Protein AF-A0AAD7U7N3-F1 (afdb_monomer)

Structure (mmCIF, N/CA/C/O backbone):
data_AF-A0AAD7U7N3-F1
#
_entry.id   AF-A0AAD7U7N3-F1
#
loop_
_atom_site.group_PDB
_atom_site.id
_atom_site.type_symbol
_atom_site.label_atom_id
_atom_site.label_alt_id
_atom_site.label_comp_id
_atom_site.label_asym_id
_atom_site.label_entity_id
_atom_site.label_seq_id
_atom_site.pdbx_PDB_ins_code
_atom_site.Cartn_x
_atom_site.Cartn_y
_atom_site.Cartn_z
_atom_site.occupancy
_atom_site.B_iso_or_equiv
_atom_site.auth_seq_id
_atom_site.auth_comp_id
_atom_site.auth_asym_id
_atom_site.auth_atom_id
_atom_site.pdbx_PDB_model_num
ATOM 1 N N . MET A 1 1 ? 30.921 -22.303 -26.747 1.00 48.56 1 MET A N 1
ATOM 2 C CA . MET A 1 1 ? 30.902 -23.763 -26.519 1.00 48.56 1 MET A CA 1
ATOM 3 C C . MET A 1 1 ? 31.732 -24.117 -25.294 1.00 48.56 1 MET A C 1
ATOM 5 O O . MET A 1 1 ? 31.152 -24.163 -24.226 1.00 48.56 1 MET A O 1
ATOM 9 N N . GLU A 1 2 ? 33.061 -24.229 -25.367 1.00 43.66 2 GLU A N 1
ATOM 10 C CA . GLU A 1 2 ? 33.889 -24.700 -24.232 1.00 43.66 2 GLU A CA 1
ATOM 11 C C . GLU A 1 2 ? 33.832 -23.790 -22.985 1.00 43.66 2 GLU A C 1
ATOM 13 O O . GLU A 1 2 ? 33.559 -24.267 -21.888 1.00 43.66 2 GLU A O 1
ATOM 18 N N . GLN A 1 3 ? 33.920 -22.463 -23.158 1.00 42.25 3 GLN A N 1
ATOM 19 C CA . GLN A 1 3 ? 33.691 -21.495 -22.068 1.00 42.25 3 GLN A CA 1
ATOM 20 C C . GLN A 1 3 ? 32.255 -21.521 -21.516 1.00 42.25 3 GLN A C 1
ATO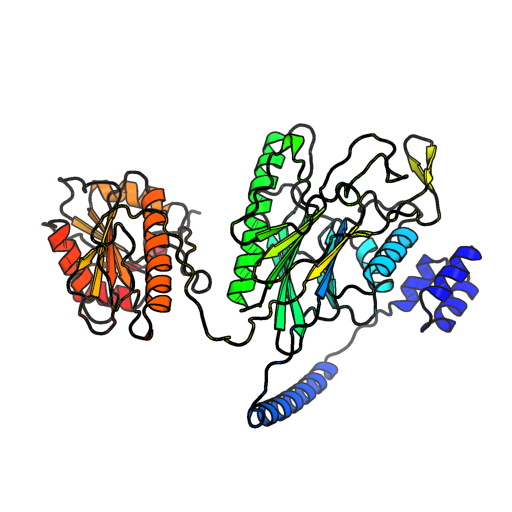M 22 O O . GLN A 1 3 ? 32.055 -21.273 -20.335 1.00 42.25 3 GLN A O 1
ATOM 27 N N . GLN A 1 4 ? 31.252 -21.834 -22.344 1.00 42.97 4 GLN A N 1
ATOM 28 C CA . GLN A 1 4 ? 29.849 -21.919 -21.911 1.00 42.97 4 GLN A CA 1
ATOM 29 C C . GLN A 1 4 ? 29.562 -23.233 -21.174 1.00 42.97 4 GLN A C 1
ATOM 31 O O . GLN A 1 4 ? 28.754 -23.242 -20.254 1.00 42.97 4 GLN A O 1
ATOM 36 N N . HIS A 1 5 ? 30.243 -24.322 -21.545 1.00 56.84 5 HIS A N 1
ATOM 37 C CA . HIS A 1 5 ? 30.164 -25.616 -20.866 1.00 56.84 5 HIS A CA 1
ATOM 38 C C . HIS A 1 5 ? 30.821 -25.553 -19.489 1.00 56.84 5 HIS A C 1
ATOM 40 O O . HIS A 1 5 ? 30.236 -26.022 -18.516 1.00 56.84 5 HIS A O 1
ATOM 46 N N . GLN A 1 6 ? 31.994 -24.922 -19.400 1.00 52.69 6 GLN A N 1
ATOM 47 C CA . GLN A 1 6 ? 32.674 -24.701 -18.127 1.00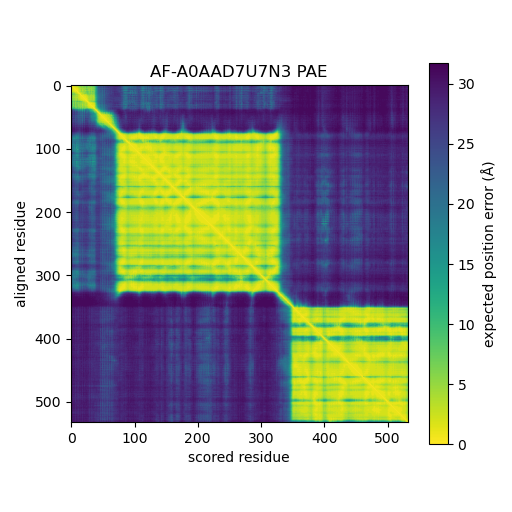 52.69 6 GLN A CA 1
ATOM 48 C C . GLN A 1 6 ? 31.808 -23.852 -17.182 1.00 52.69 6 GLN A C 1
ATOM 50 O O . GLN A 1 6 ? 31.613 -24.227 -16.028 1.00 52.69 6 GLN A O 1
ATOM 55 N N . LEU A 1 7 ? 31.173 -22.797 -17.708 1.00 47.34 7 LEU A N 1
ATOM 56 C CA . LEU A 1 7 ? 30.223 -21.967 -16.962 1.00 47.34 7 LEU A CA 1
ATOM 57 C C . LEU A 1 7 ? 29.013 -22.776 -16.455 1.00 47.34 7 LEU A C 1
ATOM 59 O O . LEU A 1 7 ? 28.590 -22.605 -15.321 1.00 47.34 7 LEU A O 1
ATOM 63 N N . LEU A 1 8 ? 28.471 -23.688 -17.269 1.00 48.81 8 LEU A N 1
ATOM 64 C CA . LEU A 1 8 ? 27.340 -24.561 -16.915 1.00 48.81 8 LEU A CA 1
ATOM 65 C C . LEU A 1 8 ? 27.683 -25.539 -15.780 1.00 48.81 8 LEU A C 1
ATOM 67 O O . LEU A 1 8 ? 26.860 -25.785 -14.900 1.00 48.81 8 LEU A O 1
ATOM 71 N N . LEU A 1 9 ? 28.901 -26.084 -15.790 1.00 50.72 9 LEU A N 1
ATOM 72 C CA . LEU A 1 9 ? 29.396 -26.987 -14.747 1.00 50.72 9 LEU A CA 1
ATOM 73 C C . LEU A 1 9 ? 29.652 -26.243 -13.428 1.00 50.72 9 LEU A C 1
ATOM 75 O O . LEU A 1 9 ? 29.355 -26.779 -12.362 1.00 50.72 9 LEU A O 1
ATOM 79 N N . GLU A 1 10 ? 30.124 -24.998 -13.502 1.00 52.97 10 GLU A N 1
ATOM 80 C CA . GLU A 1 10 ? 30.257 -24.097 -12.350 1.00 52.97 10 GLU A CA 1
ATOM 81 C C . GLU A 1 10 ? 28.889 -23.630 -11.814 1.00 52.97 10 GLU A C 1
ATOM 83 O O . GLU A 1 10 ? 28.738 -23.405 -10.614 1.00 52.97 10 GLU A O 1
ATOM 88 N N . MET A 1 11 ? 27.872 -23.536 -12.680 1.00 44.84 11 MET A N 1
ATOM 89 C CA . MET A 1 11 ? 26.507 -23.115 -12.335 1.00 44.84 11 MET A CA 1
ATOM 90 C C . MET A 1 11 ? 25.665 -24.198 -11.635 1.00 44.84 11 MET A C 1
ATOM 92 O O . MET A 1 11 ? 24.733 -23.846 -10.915 1.00 44.84 11 MET A O 1
ATOM 96 N N . PHE A 1 12 ? 25.979 -25.494 -11.790 1.00 54.62 12 PHE A N 1
ATOM 97 C CA . PHE A 1 12 ? 25.224 -26.602 -11.172 1.00 54.62 12 PHE A CA 1
ATOM 98 C C . PHE A 1 12 ? 26.126 -27.630 -10.455 1.00 54.62 12 PHE A C 1
ATOM 100 O O . PHE A 1 12 ? 26.120 -28.815 -10.809 1.00 54.62 12 PHE A O 1
ATOM 107 N N . PRO A 1 13 ? 26.862 -27.235 -9.398 1.00 46.81 13 PRO A N 1
ATOM 108 C CA . PRO A 1 13 ? 27.874 -28.082 -8.756 1.00 46.81 13 PRO A CA 1
ATOM 109 C C . PRO A 1 13 ? 27.308 -29.379 -8.142 1.00 46.81 13 PRO A C 1
ATOM 111 O O . PRO A 1 13 ? 28.009 -30.381 -8.057 1.00 46.81 13 PRO A O 1
ATOM 114 N N . GLY A 1 14 ? 26.021 -29.405 -7.775 1.00 49.16 14 GLY A N 1
ATOM 115 C CA . GLY A 1 14 ? 25.334 -30.604 -7.267 1.00 49.16 14 GLY A CA 1
ATOM 116 C C . GLY A 1 14 ? 24.745 -31.531 -8.341 1.00 49.16 14 GLY A C 1
ATOM 117 O O . GLY A 1 14 ? 24.163 -32.557 -7.999 1.00 49.16 14 GLY A O 1
ATOM 118 N N . LYS A 1 15 ? 24.840 -31.178 -9.631 1.00 58.91 15 LYS A N 1
ATOM 119 C CA . LYS A 1 15 ? 24.270 -31.949 -10.756 1.00 58.91 15 LYS A CA 1
ATOM 120 C C . LYS A 1 15 ? 25.262 -32.136 -11.919 1.00 58.91 15 LYS A C 1
ATOM 122 O O . LYS A 1 15 ? 24.854 -32.432 -13.043 1.00 58.91 15 LYS A O 1
ATOM 127 N N . VAL A 1 16 ? 26.562 -32.013 -11.635 1.00 58.03 16 VAL A N 1
ATOM 128 C CA . VAL A 1 16 ? 27.688 -32.065 -12.592 1.00 58.03 16 VAL A CA 1
ATOM 129 C C . VAL A 1 16 ? 27.632 -33.290 -13.510 1.00 58.03 16 VAL A C 1
ATOM 131 O O . VAL A 1 16 ? 27.770 -33.152 -14.725 1.00 58.03 16 VAL A O 1
ATOM 134 N N . ASP A 1 17 ? 27.343 -34.476 -12.972 1.00 59.22 17 ASP A N 1
ATOM 135 C CA . ASP A 1 17 ? 27.291 -35.710 -13.769 1.00 59.22 17 ASP A CA 1
ATOM 136 C C . ASP A 1 17 ? 26.097 -35.757 -14.734 1.00 59.22 17 ASP A C 1
ATOM 138 O O . ASP A 1 17 ? 26.178 -36.359 -15.804 1.00 59.22 17 ASP A O 1
ATOM 142 N N . ALA A 1 18 ? 24.974 -35.124 -14.382 1.00 56.09 18 ALA A N 1
ATOM 143 C CA . ALA A 1 18 ? 23.803 -35.039 -15.255 1.00 56.09 18 ALA A CA 1
ATOM 144 C C . ALA A 1 18 ? 24.025 -34.028 -16.391 1.00 56.09 18 ALA A C 1
ATOM 146 O O . ALA A 1 18 ? 23.690 -34.326 -17.538 1.00 56.09 18 ALA A O 1
ATOM 147 N N . VAL A 1 19 ? 24.661 -32.890 -16.087 1.00 54.19 19 VAL A N 1
ATOM 148 C CA . VAL A 1 19 ? 25.071 -31.879 -17.076 1.00 54.19 19 VAL A CA 1
ATOM 149 C C . VAL A 1 19 ? 26.071 -32.471 -18.069 1.00 54.19 19 VAL A C 1
ATOM 151 O O . VAL A 1 19 ? 25.879 -32.353 -19.278 1.00 54.19 19 VAL A O 1
ATOM 154 N N . ARG A 1 20 ? 27.098 -33.177 -17.580 1.00 64.25 20 ARG A N 1
ATOM 155 C CA . ARG A 1 20 ? 28.125 -33.790 -18.433 1.00 64.25 20 ARG A CA 1
ATOM 156 C C . ARG A 1 20 ? 27.523 -34.821 -19.397 1.00 64.25 20 ARG A C 1
ATOM 158 O O . ARG A 1 20 ? 27.763 -34.735 -20.597 1.00 64.25 20 ARG A O 1
ATOM 165 N N . ARG A 1 21 ? 26.636 -35.697 -18.909 1.00 64.31 21 ARG A N 1
ATOM 166 C CA . ARG A 1 21 ? 25.929 -36.692 -19.740 1.00 64.31 21 ARG A CA 1
ATOM 167 C C . ARG A 1 21 ? 24.992 -36.078 -20.785 1.00 64.31 21 ARG A C 1
ATOM 169 O O . ARG A 1 21 ? 24.799 -36.671 -21.843 1.00 64.31 21 ARG A O 1
ATOM 176 N N . ALA A 1 22 ? 24.367 -34.937 -20.494 1.00 56.47 22 ALA A N 1
ATOM 177 C CA . ALA A 1 22 ? 23.499 -34.252 -21.452 1.00 56.47 22 ALA A CA 1
ATOM 178 C C . ALA A 1 22 ? 24.312 -33.613 -22.591 1.00 56.47 22 ALA A C 1
ATOM 180 O O . ALA A 1 22 ? 23.954 -33.768 -23.759 1.00 56.47 22 ALA A O 1
ATOM 181 N N . LEU A 1 23 ? 25.442 -32.980 -22.256 1.00 58.97 23 LEU A N 1
ATOM 182 C CA . LEU A 1 23 ? 26.365 -32.387 -23.228 1.00 58.97 23 LEU A CA 1
ATOM 183 C C . LEU A 1 23 ? 27.054 -33.455 -24.099 1.00 58.97 23 LEU A C 1
ATOM 185 O O . LEU A 1 23 ? 27.147 -33.291 -25.312 1.00 58.97 23 LEU A O 1
ATOM 189 N N . GLU A 1 24 ? 27.454 -34.592 -23.517 1.00 66.81 24 GLU A N 1
ATOM 190 C CA . GLU A 1 24 ? 28.026 -35.743 -24.245 1.00 66.81 24 GLU A CA 1
ATOM 191 C C . GLU A 1 24 ? 27.052 -36.365 -25.261 1.00 66.81 24 GLU A C 1
ATOM 193 O O . GLU A 1 24 ? 27.475 -36.986 -26.234 1.00 66.81 24 GLU A O 1
ATOM 198 N N . ARG A 1 25 ? 25.739 -36.169 -25.079 1.00 66.19 25 ARG A N 1
ATOM 199 C CA . ARG A 1 25 ? 24.686 -36.615 -26.010 1.00 66.19 25 ARG A CA 1
ATOM 200 C C . ARG A 1 25 ? 24.359 -35.589 -27.103 1.00 66.19 25 ARG A C 1
ATOM 202 O O . ARG A 1 25 ? 23.344 -35.732 -27.782 1.00 66.19 25 ARG A O 1
ATOM 209 N N . GLY A 1 26 ? 25.189 -34.558 -27.269 1.00 48.75 26 GLY A N 1
ATOM 210 C CA . GLY A 1 26 ? 25.049 -33.556 -28.329 1.00 48.75 26 GLY A CA 1
ATOM 211 C C . GLY A 1 26 ? 23.881 -32.588 -28.134 1.00 48.75 26 GLY A C 1
ATOM 212 O O . GLY A 1 26 ? 23.449 -31.960 -29.098 1.00 48.75 26 GLY A O 1
ATOM 213 N N . LYS A 1 27 ? 23.342 -32.476 -26.913 1.00 53.47 27 LYS A N 1
ATOM 214 C CA . LYS A 1 27 ? 22.343 -31.454 -26.583 1.00 53.47 27 LYS A CA 1
ATOM 215 C C . LYS A 1 27 ? 23.030 -30.109 -26.389 1.00 53.47 27 LYS A C 1
ATOM 217 O O . LYS A 1 27 ? 24.115 -30.035 -25.815 1.00 53.47 27 LYS A O 1
ATOM 222 N N . ASP A 1 28 ? 22.384 -29.056 -26.874 1.00 53.88 28 ASP A N 1
ATOM 223 C CA . ASP A 1 28 ? 22.806 -27.695 -26.587 1.00 53.88 28 ASP A CA 1
ATOM 224 C C . ASP A 1 28 ? 22.524 -27.329 -25.119 1.00 53.88 28 ASP A C 1
ATOM 226 O O . ASP A 1 28 ? 21.943 -28.089 -24.336 1.00 53.88 28 ASP A O 1
ATOM 230 N N . VAL A 1 29 ? 22.979 -26.139 -24.739 1.00 49.47 29 VAL A N 1
ATOM 231 C CA . VAL A 1 29 ? 22.856 -25.585 -23.384 1.00 49.47 29 VAL A CA 1
ATOM 232 C C . VAL A 1 29 ? 21.409 -25.606 -22.879 1.00 49.47 29 VAL A C 1
ATOM 234 O O . VAL A 1 29 ? 21.183 -25.829 -21.693 1.00 49.47 29 VAL A O 1
ATOM 237 N N . GLN A 1 30 ? 20.436 -25.418 -23.769 1.00 45.06 30 GLN A N 1
ATOM 238 C CA . GLN A 1 30 ? 19.023 -25.338 -23.422 1.00 45.06 30 GLN A CA 1
ATOM 239 C C . GLN A 1 30 ? 18.426 -26.729 -23.183 1.00 45.06 30 GLN A C 1
ATOM 241 O O . GLN A 1 30 ? 17.810 -26.964 -22.142 1.00 45.06 30 GLN A O 1
ATOM 246 N N . GLY A 1 31 ? 18.727 -27.695 -24.055 1.00 49.19 31 GLY A N 1
ATOM 247 C CA . GLY A 1 31 ? 18.284 -29.081 -23.887 1.00 49.19 31 GLY A CA 1
ATOM 248 C C . GLY A 1 31 ? 18.881 -29.784 -22.659 1.00 49.19 31 GLY A C 1
ATOM 249 O O . GLY A 1 31 ? 18.261 -30.688 -22.098 1.00 49.19 31 GLY A O 1
ATOM 250 N N . ALA A 1 32 ? 20.067 -29.372 -22.200 1.00 55.12 32 ALA A N 1
ATOM 251 C CA . ALA A 1 32 ? 20.651 -29.885 -20.959 1.00 55.12 32 ALA A CA 1
ATOM 252 C C . ALA A 1 32 ? 19.903 -29.400 -19.700 1.00 55.12 32 ALA A C 1
ATOM 254 O O . ALA A 1 32 ? 19.826 -30.135 -18.715 1.00 55.12 32 ALA A O 1
ATOM 255 N N . VAL A 1 33 ? 19.328 -28.193 -19.734 1.00 47.72 33 VAL A N 1
ATOM 256 C CA . VAL A 1 33 ? 18.588 -27.595 -18.609 1.00 47.72 33 VAL A CA 1
ATOM 257 C C . VAL A 1 33 ? 17.205 -28.228 -18.445 1.00 47.72 33 VAL A C 1
ATOM 259 O O . VAL A 1 33 ? 16.800 -28.510 -17.321 1.00 47.72 33 VAL A O 1
ATOM 262 N N . GLU A 1 34 ? 16.513 -28.541 -19.538 1.00 48.03 34 GLU A N 1
ATOM 263 C CA . GLU A 1 34 ? 15.169 -29.145 -19.512 1.00 48.03 34 GLU A CA 1
ATOM 264 C C . GLU A 1 34 ? 15.142 -30.519 -18.824 1.00 48.03 34 GLU A C 1
ATOM 266 O O . GLU A 1 34 ? 14.257 -30.810 -18.020 1.00 48.03 34 GLU A O 1
ATOM 271 N N . ILE A 1 35 ? 16.168 -31.344 -19.050 1.00 55.94 35 ILE A N 1
ATOM 272 C CA . ILE A 1 35 ? 16.298 -32.667 -18.418 1.00 55.94 35 ILE A CA 1
ATOM 273 C C . ILE A 1 35 ? 16.480 -32.549 -16.893 1.00 55.94 35 ILE A C 1
ATOM 275 O O . ILE A 1 35 ? 16.067 -33.433 -16.142 1.00 55.94 35 ILE A O 1
ATOM 279 N N . LEU A 1 36 ? 17.073 -31.453 -16.407 1.00 53.03 36 LEU A N 1
ATOM 280 C CA . LEU A 1 36 ? 17.331 -31.235 -14.979 1.00 53.03 36 LEU A CA 1
ATOM 281 C C . LEU A 1 36 ? 16.078 -30.836 -14.182 1.00 53.03 36 LEU A C 1
ATOM 283 O O . LEU A 1 36 ? 16.132 -30.889 -12.946 1.00 53.03 36 LEU A O 1
ATOM 287 N N . LEU A 1 37 ? 14.996 -30.436 -14.867 1.00 47.31 37 LEU A N 1
ATOM 288 C CA . LEU A 1 37 ? 13.766 -29.882 -14.284 1.00 47.31 37 LEU A CA 1
ATOM 289 C C . LEU A 1 37 ? 12.644 -30.916 -14.064 1.00 47.31 37 LEU A C 1
ATOM 291 O O . LEU A 1 37 ? 11.672 -30.595 -13.392 1.00 47.31 37 LEU A O 1
ATOM 295 N N . GLY A 1 38 ? 12.819 -32.159 -14.533 1.00 44.88 38 GLY A N 1
ATOM 296 C CA . GLY A 1 38 ? 12.126 -33.358 -14.038 1.00 44.88 38 GLY A CA 1
ATOM 297 C C . GLY A 1 38 ? 10.602 -33.278 -13.869 1.00 44.88 38 GLY A C 1
ATOM 298 O O . GLY A 1 38 ? 10.110 -33.399 -12.749 1.00 44.88 38 GLY A O 1
ATOM 299 N N . GLU A 1 39 ? 9.837 -33.162 -14.956 1.00 34.34 39 GLU A N 1
ATOM 300 C CA . GLU A 1 39 ? 8.377 -33.315 -14.895 1.00 34.34 39 GLU A CA 1
ATOM 301 C C . GLU A 1 39 ? 7.968 -34.800 -14.823 1.00 34.34 39 GLU A C 1
ATOM 303 O O . GLU A 1 39 ? 8.202 -35.572 -15.753 1.00 34.34 39 GLU A O 1
ATOM 308 N N . SER A 1 40 ? 7.323 -35.214 -13.724 1.00 32.47 40 SER A N 1
ATOM 309 C CA . SER A 1 40 ? 6.481 -36.420 -13.693 1.00 32.47 40 SER A CA 1
ATOM 310 C C . SER A 1 40 ? 5.314 -36.267 -12.704 1.00 32.47 40 SER A C 1
ATOM 312 O O . SER A 1 40 ? 5.449 -35.662 -11.642 1.00 32.47 40 SER A O 1
ATOM 314 N N . SER A 1 41 ? 4.150 -36.780 -13.102 1.00 34.38 41 SER A N 1
ATOM 315 C CA . SER A 1 41 ? 2.827 -36.663 -12.474 1.00 34.38 41 SER A CA 1
ATOM 316 C C . SER A 1 41 ? 2.617 -37.618 -11.283 1.00 34.38 41 SER A C 1
ATOM 318 O O . SER A 1 41 ? 2.806 -38.823 -11.446 1.00 34.38 41 SER A O 1
ATOM 320 N N . GLY A 1 42 ? 2.163 -37.115 -10.123 1.00 26.84 42 GLY A N 1
ATOM 321 C CA . GLY A 1 42 ? 1.910 -37.896 -8.892 1.00 26.84 42 GLY A CA 1
ATOM 322 C C . GLY A 1 42 ? 0.423 -38.140 -8.569 1.00 26.84 42 GLY A C 1
ATOM 323 O O . GLY A 1 42 ? -0.429 -37.316 -8.899 1.00 26.84 42 GLY A O 1
ATOM 324 N N . SER A 1 43 ? 0.120 -39.285 -7.937 1.00 36.31 43 SER A N 1
ATOM 325 C CA . SER A 1 43 ? -1.229 -39.857 -7.740 1.00 36.31 43 SER A CA 1
ATOM 326 C C . SER A 1 43 ? -1.791 -39.727 -6.303 1.00 36.31 43 SER A C 1
ATOM 328 O O . SER A 1 43 ? -1.124 -39.262 -5.385 1.00 36.31 43 SER A O 1
ATOM 330 N N . SER A 1 44 ? -3.045 -40.160 -6.122 1.00 32.75 44 SER A N 1
ATOM 331 C CA . SER A 1 44 ? -3.927 -40.017 -4.946 1.00 32.75 44 SER A CA 1
ATOM 332 C C . SER A 1 44 ? -3.383 -40.505 -3.586 1.00 32.75 44 SER A C 1
ATOM 334 O O . SER A 1 44 ? -3.864 -40.040 -2.549 1.00 32.75 44 SER A O 1
ATOM 336 N N . ASP A 1 45 ? -2.402 -41.406 -3.545 1.00 36.72 45 ASP A N 1
ATOM 337 C CA . ASP A 1 45 ? -1.943 -42.016 -2.284 1.00 36.72 45 ASP A CA 1
ATOM 338 C C . ASP A 1 45 ? -1.002 -41.114 -1.452 1.00 36.72 45 ASP A C 1
ATOM 340 O O . ASP A 1 45 ? -0.890 -41.283 -0.234 1.00 36.72 45 ASP A O 1
ATOM 344 N N . ASP A 1 46 ? -0.437 -40.057 -2.050 1.00 41.44 46 ASP A N 1
ATOM 345 C CA . ASP A 1 46 ? 0.452 -39.099 -1.368 1.00 41.44 46 ASP A CA 1
ATOM 346 C C . ASP A 1 46 ? -0.279 -38.197 -0.351 1.00 41.44 46 ASP A C 1
ATOM 348 O O . ASP A 1 46 ? 0.292 -37.728 0.640 1.00 41.44 46 ASP A O 1
ATOM 352 N N . LEU A 1 47 ? -1.585 -37.979 -0.531 1.00 35.31 47 LEU A N 1
ATOM 353 C CA . LEU A 1 47 ? -2.378 -37.089 0.326 1.00 35.31 47 LEU A CA 1
ATOM 354 C C . LEU A 1 47 ? -2.648 -37.672 1.722 1.00 35.31 47 LEU A C 1
ATOM 356 O O . LEU A 1 47 ? -2.834 -36.914 2.681 1.00 35.31 47 LEU A O 1
ATOM 360 N N . ALA A 1 48 ? -2.656 -38.999 1.864 1.00 37.75 48 ALA A N 1
ATOM 361 C CA . ALA A 1 48 ? -2.849 -39.662 3.153 1.00 37.75 48 ALA A CA 1
ATOM 362 C C . ALA A 1 48 ? -1.587 -39.584 4.032 1.00 37.75 48 ALA A C 1
ATOM 364 O O . ALA A 1 48 ? -1.692 -39.363 5.243 1.00 37.75 48 ALA A O 1
ATOM 365 N N . ALA A 1 49 ? -0.402 -39.672 3.420 1.00 36.72 49 ALA A N 1
ATOM 366 C CA . ALA A 1 49 ? 0.882 -39.501 4.098 1.00 36.72 49 ALA A CA 1
ATOM 367 C C . ALA A 1 49 ? 1.078 -38.054 4.592 1.00 36.72 49 ALA A C 1
ATOM 369 O O . ALA A 1 49 ? 1.447 -37.829 5.746 1.00 36.72 49 ALA A O 1
ATOM 370 N N . ILE A 1 50 ? 0.702 -37.065 3.771 1.00 37.56 50 ILE A N 1
ATOM 371 C CA . ILE A 1 50 ? 0.760 -35.634 4.121 1.00 37.56 50 ILE A CA 1
ATOM 372 C C . ILE A 1 50 ? -0.151 -35.293 5.315 1.00 37.56 50 ILE A C 1
ATOM 374 O O . ILE A 1 50 ? 0.177 -34.429 6.131 1.00 37.56 50 ILE A O 1
ATOM 378 N N . ARG A 1 51 ? -1.297 -35.972 5.462 1.00 39.25 51 ARG A N 1
ATOM 379 C CA . ARG A 1 51 ? -2.229 -35.739 6.582 1.00 39.25 51 ARG A CA 1
ATOM 380 C C . ARG A 1 51 ? -1.725 -36.296 7.916 1.00 39.25 51 ARG A C 1
ATOM 382 O O . ARG A 1 51 ? -1.991 -35.672 8.940 1.00 39.25 51 ARG A O 1
ATOM 389 N N . ARG A 1 52 ? -0.980 -37.410 7.920 1.00 40.88 52 ARG A N 1
ATOM 390 C CA . ARG A 1 52 ? -0.364 -37.956 9.147 1.00 40.88 52 ARG A CA 1
ATOM 391 C C . ARG A 1 52 ? 0.768 -37.066 9.663 1.00 40.88 52 ARG A C 1
ATOM 393 O O . ARG A 1 52 ? 0.760 -36.720 10.839 1.00 40.88 52 ARG A O 1
ATOM 400 N N . LEU A 1 53 ? 1.636 -36.588 8.769 1.00 37.72 53 LEU A N 1
ATOM 401 C CA . LEU A 1 53 ? 2.744 -35.688 9.120 1.00 37.72 53 LEU A CA 1
ATOM 402 C C . LEU A 1 53 ? 2.257 -34.370 9.754 1.00 37.72 53 LEU A C 1
ATOM 404 O O . LEU A 1 53 ? 2.834 -33.890 10.727 1.00 37.72 53 LEU A O 1
ATOM 408 N N . ARG A 1 54 ? 1.130 -33.822 9.277 1.00 42.47 54 ARG A N 1
ATOM 409 C CA . ARG A 1 54 ? 0.527 -32.599 9.843 1.00 42.47 54 ARG A CA 1
ATOM 410 C C . ARG A 1 54 ? -0.100 -32.796 11.228 1.00 42.47 54 ARG A C 1
ATOM 412 O O . ARG A 1 54 ? -0.147 -31.849 12.010 1.00 42.47 54 ARG A O 1
ATOM 419 N N . ALA A 1 55 ? -0.598 -33.994 11.538 1.00 38.38 55 ALA A N 1
ATOM 420 C CA . ALA A 1 55 ? -1.171 -34.295 12.851 1.00 38.38 55 ALA A CA 1
ATOM 421 C C . ALA A 1 55 ? -0.080 -34.420 13.931 1.00 38.38 55 ALA A C 1
ATOM 423 O O . ALA A 1 55 ? -0.270 -33.961 15.059 1.00 38.38 55 ALA A O 1
ATOM 424 N N . GLU A 1 56 ? 1.081 -34.968 13.564 1.00 41.38 56 GLU A N 1
ATOM 425 C CA . GLU A 1 56 ? 2.257 -35.075 14.436 1.00 41.38 56 GLU A CA 1
ATOM 426 C C . GLU A 1 56 ? 2.917 -33.704 14.690 1.00 41.38 56 GLU A C 1
ATOM 428 O O . GLU A 1 56 ? 3.260 -33.392 15.836 1.00 41.38 56 GLU A O 1
ATOM 433 N N . GLU A 1 57 ? 2.987 -32.829 13.674 1.00 40.16 57 GLU A N 1
ATOM 434 C CA . GLU A 1 57 ? 3.425 -31.424 13.818 1.00 40.16 57 GLU A CA 1
ATOM 435 C C . GLU A 1 57 ? 2.511 -30.603 14.748 1.00 40.16 57 GLU A C 1
ATOM 437 O O . GLU A 1 57 ? 2.978 -29.768 15.528 1.00 40.16 57 GLU A O 1
ATOM 442 N N . TYR A 1 58 ? 1.195 -30.836 14.708 1.00 35.66 58 TYR A N 1
ATOM 443 C CA . TYR A 1 58 ? 0.239 -30.106 15.547 1.00 35.66 58 TYR A CA 1
ATOM 444 C C . TYR A 1 58 ? 0.369 -30.475 17.036 1.00 35.66 58 TYR A C 1
ATOM 446 O O . TYR A 1 58 ? 0.291 -29.610 17.916 1.00 35.66 58 TYR A O 1
ATOM 454 N N . GLN A 1 59 ? 0.630 -31.749 17.343 1.00 37.81 59 GLN A N 1
ATOM 455 C CA . GLN A 1 59 ? 0.828 -32.206 18.723 1.00 37.81 59 GLN A CA 1
ATOM 456 C C . GLN A 1 59 ? 2.168 -31.742 19.312 1.00 37.81 59 GLN A C 1
ATOM 458 O O . GLN A 1 59 ? 2.225 -31.372 20.487 1.00 37.81 59 GLN A O 1
ATOM 463 N N . THR A 1 60 ? 3.231 -31.678 18.504 1.00 38.78 60 THR A N 1
ATOM 464 C CA . THR A 1 60 ? 4.534 -31.138 18.938 1.00 38.78 60 THR A CA 1
ATOM 465 C C . THR A 1 60 ? 4.491 -29.625 19.172 1.00 38.78 60 THR A C 1
ATOM 467 O O . THR A 1 60 ? 5.065 -29.145 20.151 1.00 38.78 60 THR A O 1
ATOM 470 N N . ARG A 1 61 ? 3.747 -28.866 18.354 1.00 40.44 61 ARG A N 1
ATOM 471 C CA . ARG A 1 61 ? 3.604 -27.404 18.502 1.00 40.44 61 ARG A CA 1
ATOM 472 C C . ARG A 1 61 ? 2.821 -26.998 19.755 1.00 40.44 61 ARG A C 1
ATOM 474 O O . ARG A 1 61 ? 3.196 -26.034 20.418 1.00 40.44 61 ARG A O 1
ATOM 481 N N . THR A 1 62 ? 1.799 -27.775 20.123 1.00 34.88 62 THR A N 1
ATOM 482 C CA . THR A 1 62 ? 0.969 -27.525 21.319 1.00 34.88 62 THR A CA 1
ATOM 483 C C . THR A 1 62 ? 1.745 -27.779 22.620 1.00 34.88 62 THR A C 1
ATOM 485 O O . THR A 1 62 ? 1.558 -27.068 23.602 1.00 34.88 62 THR A O 1
ATOM 488 N N . LYS A 1 63 ? 2.684 -28.738 22.620 1.00 32.59 63 LYS A N 1
ATOM 489 C CA . LYS A 1 63 ? 3.587 -28.996 23.758 1.00 32.59 63 LYS A CA 1
ATOM 490 C C . LYS A 1 63 ? 4.630 -27.888 23.963 1.00 32.59 63 LYS A C 1
ATOM 492 O O . LYS A 1 63 ? 5.012 -27.629 25.095 1.00 32.59 63 LYS A O 1
ATOM 497 N N . ARG A 1 64 ? 5.052 -27.210 22.888 1.00 32.84 64 ARG A N 1
ATOM 498 C CA . ARG A 1 64 ? 6.069 -26.138 22.916 1.00 32.84 64 ARG A CA 1
ATOM 499 C C . ARG A 1 64 ? 5.528 -24.766 23.337 1.00 32.84 64 ARG A C 1
ATOM 501 O O . ARG A 1 64 ? 6.312 -23.864 23.565 1.00 32.84 64 ARG A O 1
ATOM 508 N N . THR A 1 65 ? 4.205 -24.595 23.420 1.00 33.16 65 THR A N 1
ATOM 509 C CA . THR A 1 65 ? 3.580 -23.320 23.841 1.00 33.16 65 THR A CA 1
ATOM 510 C C . THR A 1 65 ? 3.409 -23.222 25.366 1.00 33.16 65 THR A C 1
ATOM 512 O O . THR A 1 65 ? 3.029 -22.171 25.869 1.00 33.16 65 THR A O 1
ATOM 515 N N . ILE A 1 66 ? 3.652 -24.311 26.109 1.00 36.59 66 ILE A N 1
ATOM 516 C CA . ILE A 1 66 ? 3.419 -24.373 27.565 1.00 36.59 66 ILE A CA 1
ATOM 517 C C . ILE A 1 66 ? 4.683 -24.030 28.370 1.00 36.59 66 ILE A C 1
ATOM 519 O O . ILE A 1 66 ? 4.562 -23.511 29.474 1.00 36.59 66 ILE A O 1
ATOM 523 N N . ASP A 1 67 ? 5.870 -24.201 27.793 1.00 35.00 67 ASP A N 1
ATOM 524 C CA . ASP A 1 67 ? 7.134 -23.755 28.375 1.00 35.00 67 ASP A CA 1
ATOM 525 C C . ASP A 1 67 ? 7.792 -22.794 27.394 1.00 35.00 67 ASP A C 1
ATOM 527 O O . ASP A 1 67 ? 8.146 -23.236 26.307 1.00 35.00 67 ASP A O 1
ATOM 531 N N . LEU A 1 68 ? 7.891 -21.509 27.755 1.00 38.06 68 LEU A N 1
ATOM 532 C CA . LEU A 1 68 ? 8.966 -20.564 27.408 1.00 38.06 68 LEU A CA 1
ATOM 533 C C . LEU A 1 68 ? 8.542 -19.146 27.830 1.00 38.06 68 LEU A C 1
ATOM 535 O O . LEU A 1 68 ? 7.796 -18.440 27.154 1.00 38.06 68 LEU A O 1
ATOM 539 N N . THR A 1 69 ? 9.029 -18.726 28.993 1.00 41.53 69 THR A N 1
ATOM 540 C CA . THR A 1 69 ? 9.267 -17.315 29.302 1.00 41.53 69 THR A CA 1
ATOM 541 C C . THR A 1 69 ? 10.501 -16.882 28.504 1.00 41.53 69 THR A C 1
ATOM 543 O O . THR A 1 69 ? 11.609 -17.241 28.894 1.00 41.53 69 THR A O 1
ATOM 546 N N . GLU A 1 70 ? 10.333 -16.180 27.381 1.00 41.03 70 GLU A N 1
ATOM 547 C CA . GLU A 1 70 ? 11.453 -15.762 26.520 1.00 41.03 70 GLU A CA 1
ATOM 548 C C . GLU A 1 70 ? 11.790 -14.273 26.668 1.00 41.03 70 GLU A C 1
ATOM 550 O O . GLU A 1 70 ? 10.940 -13.389 26.526 1.00 41.03 70 GLU A O 1
ATOM 555 N N . GLU A 1 71 ? 13.069 -14.021 26.945 1.00 38.69 71 GLU A N 1
ATOM 556 C CA . GLU A 1 71 ? 13.760 -12.760 26.688 1.00 38.69 71 GLU A CA 1
ATOM 557 C C . GLU A 1 71 ? 13.805 -12.515 25.166 1.00 38.69 71 GLU A C 1
ATOM 559 O O . GLU A 1 71 ? 14.039 -13.438 24.390 1.00 38.69 71 GLU A O 1
ATOM 564 N N . ALA A 1 72 ? 13.540 -11.284 24.716 1.00 41.62 72 ALA A N 1
ATOM 565 C CA . ALA A 1 72 ? 13.404 -10.968 23.292 1.00 41.62 72 ALA A CA 1
ATOM 566 C C . ALA A 1 72 ? 14.768 -10.930 22.564 1.00 41.62 72 ALA A C 1
ATOM 568 O O . ALA A 1 72 ? 15.600 -10.076 22.867 1.00 41.62 72 ALA A O 1
ATOM 569 N N . GLU A 1 73 ? 14.973 -11.818 21.582 1.00 47.78 73 GLU A N 1
ATOM 570 C CA . GLU A 1 73 ? 16.121 -11.799 20.657 1.00 47.78 73 GLU A CA 1
ATOM 571 C C . GLU A 1 73 ? 16.128 -10.555 19.741 1.00 47.78 73 GLU A C 1
ATOM 573 O O . GLU A 1 73 ? 15.080 -10.047 19.332 1.00 47.78 73 GLU A O 1
ATOM 578 N N . GLU A 1 74 ? 17.325 -10.078 19.373 1.00 52.50 74 GLU A N 1
ATOM 579 C CA . GLU A 1 74 ? 17.511 -8.916 18.491 1.00 52.50 74 GLU A CA 1
ATOM 580 C C . GLU A 1 74 ? 16.980 -9.149 17.055 1.00 52.50 74 GLU A C 1
ATOM 582 O O . GLU A 1 74 ? 17.188 -10.219 16.469 1.00 52.50 74 GLU A O 1
ATOM 587 N N . PRO A 1 75 ? 16.347 -8.139 16.418 1.00 58.66 75 PRO A N 1
ATOM 588 C CA . PRO A 1 75 ? 15.851 -8.262 15.049 1.00 58.66 75 PRO A CA 1
ATOM 589 C C . PRO A 1 75 ? 16.997 -8.323 14.022 1.00 58.66 75 PRO A C 1
ATOM 591 O O . PRO A 1 75 ? 17.716 -7.350 13.788 1.00 58.66 75 PRO A O 1
ATOM 594 N N . GLN A 1 76 ? 17.121 -9.475 13.361 1.00 70.62 76 GLN A N 1
ATOM 595 C CA . GLN A 1 76 ? 18.161 -9.788 12.372 1.00 70.62 76 GLN A CA 1
ATOM 596 C C . GLN A 1 76 ? 18.136 -8.849 11.148 1.00 70.62 76 GLN A C 1
ATOM 598 O O . GLN A 1 76 ? 17.060 -8.600 10.604 1.00 70.62 76 GLN A O 1
ATOM 603 N N . PRO A 1 77 ? 19.280 -8.359 10.633 1.00 85.69 77 PRO A N 1
ATOM 604 C CA . PRO A 1 77 ? 19.316 -7.560 9.407 1.00 85.69 77 PRO A CA 1
ATOM 605 C C . PRO A 1 77 ? 18.669 -8.267 8.203 1.00 85.69 77 PRO A C 1
ATOM 607 O O . PRO A 1 77 ? 18.849 -9.469 8.003 1.00 85.69 77 PRO A O 1
ATOM 610 N N . LEU A 1 78 ? 17.938 -7.515 7.374 1.00 90.81 78 LEU A N 1
ATOM 611 C CA . LEU A 1 78 ? 17.263 -8.046 6.184 1.00 90.81 78 LEU A CA 1
ATOM 612 C C . LEU A 1 78 ? 17.758 -7.341 4.919 1.00 90.81 78 LEU A C 1
ATOM 614 O O . LEU A 1 78 ? 17.425 -6.180 4.694 1.00 90.81 78 LEU A O 1
ATOM 618 N N . GLU A 1 79 ? 18.541 -8.039 4.094 1.00 95.12 79 GL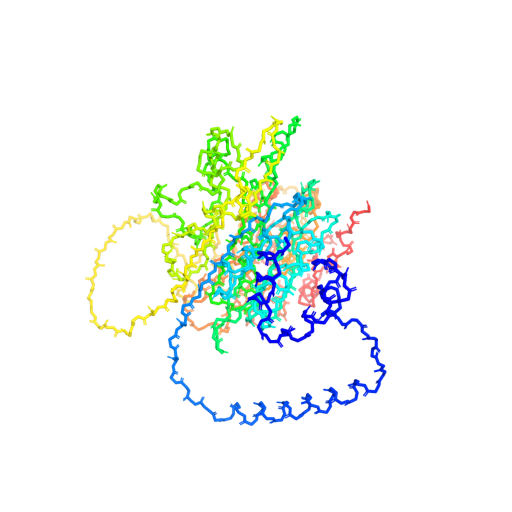U A N 1
ATOM 619 C CA . GLU A 1 79 ? 18.920 -7.556 2.760 1.00 95.12 79 GLU A CA 1
ATOM 620 C C . GLU A 1 79 ? 17.758 -7.733 1.776 1.00 95.12 79 GLU A C 1
ATOM 622 O O . GLU A 1 79 ? 17.199 -8.830 1.644 1.00 95.12 79 GLU A O 1
ATOM 627 N N . VAL A 1 80 ? 17.427 -6.644 1.082 1.00 97.19 80 VAL A N 1
ATOM 628 C CA . VAL A 1 80 ? 16.356 -6.562 0.091 1.00 97.19 80 VAL A CA 1
ATOM 629 C C . VAL A 1 80 ? 16.907 -6.044 -1.227 1.00 97.19 80 VAL A C 1
ATOM 631 O O . VAL A 1 80 ? 17.656 -5.068 -1.244 1.00 97.19 80 VAL A O 1
ATOM 634 N N . VAL A 1 81 ? 16.501 -6.683 -2.324 1.00 98.62 81 VAL A N 1
ATOM 635 C CA . VAL A 1 81 ? 16.917 -6.352 -3.689 1.00 98.62 81 VAL A CA 1
ATOM 636 C C . VAL A 1 81 ? 15.703 -6.099 -4.582 1.00 98.62 81 VAL A C 1
ATOM 638 O O . VAL A 1 81 ? 14.745 -6.868 -4.542 1.00 98.62 81 VAL A O 1
ATOM 641 N N . SER A 1 82 ? 15.767 -5.060 -5.419 1.00 98.69 82 SER A N 1
ATOM 642 C CA . SER A 1 82 ? 14.866 -4.845 -6.561 1.00 98.69 82 SER A CA 1
ATOM 643 C C . SER A 1 82 ? 15.640 -4.936 -7.869 1.00 98.69 82 SER A C 1
ATOM 645 O O . SER A 1 82 ? 16.743 -4.392 -7.951 1.00 98.69 82 SER A O 1
ATOM 647 N N . TYR A 1 83 ? 15.080 -5.590 -8.887 1.00 98.62 83 TYR A N 1
ATOM 648 C CA . TYR A 1 83 ? 15.741 -5.728 -10.184 1.00 98.62 83 TYR A CA 1
ATOM 649 C C . TYR A 1 83 ? 14.729 -5.837 -11.342 1.00 98.62 83 TYR A C 1
ATOM 651 O O . TYR A 1 83 ? 14.093 -6.881 -11.510 1.00 98.62 83 TYR A O 1
ATOM 659 N N . ASN A 1 84 ? 14.614 -4.806 -12.187 1.00 98.56 84 ASN A N 1
ATOM 660 C CA . ASN A 1 84 ? 13.946 -4.937 -13.486 1.00 98.56 84 ASN A CA 1
ATOM 661 C C . ASN A 1 84 ? 14.840 -5.766 -14.418 1.00 98.56 84 ASN A C 1
ATOM 663 O O . ASN A 1 84 ? 15.973 -5.377 -14.718 1.00 98.56 84 ASN A O 1
ATOM 667 N N . VAL A 1 85 ? 14.368 -6.948 -14.827 1.00 97.00 85 VAL A N 1
ATOM 668 C CA . VAL A 1 85 ? 15.212 -7.905 -15.550 1.00 97.00 85 VAL A CA 1
ATOM 669 C C . VAL A 1 85 ? 15.285 -7.655 -17.045 1.00 97.00 85 VAL A C 1
ATOM 671 O O . VAL A 1 85 ? 16.133 -8.293 -17.657 1.00 97.00 85 VAL A O 1
ATOM 674 N N . TRP A 1 86 ? 14.469 -6.750 -17.597 1.00 92.75 86 TRP A N 1
ATOM 675 C CA . TRP A 1 86 ? 14.297 -6.465 -19.024 1.00 92.75 86 TRP A CA 1
ATOM 676 C C . TRP A 1 86 ? 13.848 -7.671 -19.853 1.00 92.75 86 TRP A C 1
ATOM 678 O O . TRP A 1 86 ? 14.634 -8.583 -20.133 1.00 92.75 86 TRP A O 1
ATOM 688 N N . PHE A 1 87 ? 12.580 -7.665 -20.271 1.00 80.56 87 PHE A N 1
ATOM 689 C CA . PHE A 1 87 ? 11.919 -8.836 -20.865 1.00 80.56 87 PHE A CA 1
ATOM 690 C C . PHE A 1 87 ? 12.418 -9.233 -22.263 1.00 80.56 87 PHE A C 1
ATOM 692 O O . PHE A 1 87 ? 12.009 -10.279 -22.762 1.00 80.56 87 PHE A O 1
ATOM 699 N N . GLU A 1 88 ? 13.244 -8.426 -22.940 1.00 78.06 88 GLU A N 1
ATOM 700 C CA . GLU A 1 88 ? 13.727 -8.817 -24.267 1.00 78.06 88 GLU A CA 1
ATOM 701 C C . GLU A 1 88 ? 14.651 -10.035 -24.184 1.00 78.06 88 GLU A C 1
ATOM 703 O O . GLU A 1 88 ? 15.517 -10.123 -23.305 1.00 78.06 88 GLU A O 1
ATOM 708 N N . GLU A 1 89 ? 14.498 -10.933 -25.162 1.00 76.38 89 GLU A N 1
ATOM 709 C CA . GLU A 1 89 ? 15.171 -12.232 -25.246 1.00 76.38 89 GLU A CA 1
ATOM 710 C C . GLU A 1 89 ? 16.240 -12.259 -26.355 1.00 76.38 89 GLU A C 1
ATOM 712 O O . GLU A 1 89 ? 16.088 -12.930 -27.380 1.00 76.38 89 GLU A O 1
ATOM 717 N N . PRO A 1 90 ? 17.360 -11.528 -26.208 1.00 73.88 90 PRO A N 1
ATOM 718 C CA . PRO A 1 90 ? 18.478 -11.681 -27.124 1.00 73.88 90 PRO A CA 1
ATOM 719 C C . PRO A 1 90 ? 19.096 -13.087 -26.977 1.00 73.88 90 PRO A C 1
ATOM 721 O O . PRO A 1 90 ? 18.889 -13.753 -25.964 1.00 73.88 90 PRO A O 1
ATOM 724 N N . PRO A 1 91 ? 19.964 -13.531 -27.904 1.00 74.62 91 PRO A N 1
ATOM 725 C CA . PRO A 1 91 ? 20.633 -14.845 -27.833 1.00 74.62 91 PRO A CA 1
ATOM 726 C C . PRO A 1 91 ? 21.391 -15.162 -26.524 1.00 74.62 91 PRO A C 1
ATOM 728 O O . PRO A 1 91 ? 21.809 -16.285 -26.270 1.00 74.62 91 PRO A O 1
ATOM 731 N N . SER A 1 92 ? 21.618 -14.152 -25.700 1.00 77.56 92 SER A N 1
ATOM 732 C CA . SER A 1 92 ? 22.318 -14.139 -24.415 1.00 77.56 92 SER A CA 1
ATOM 733 C C . SER A 1 92 ? 21.385 -14.077 -23.198 1.00 77.56 92 SER A C 1
ATOM 735 O O . SER A 1 92 ? 21.853 -13.890 -22.073 1.00 77.56 92 SER A O 1
ATOM 737 N N . PHE A 1 93 ? 20.074 -14.195 -23.402 1.00 84.19 93 PHE A N 1
ATOM 738 C CA . PHE A 1 93 ? 19.054 -14.061 -22.365 1.00 84.19 93 PHE A CA 1
ATOM 739 C C . PHE A 1 93 ? 19.324 -14.957 -21.145 1.00 84.19 93 PHE A C 1
ATOM 741 O O . PHE A 1 93 ? 19.320 -14.483 -20.009 1.00 84.19 93 PHE A O 1
ATOM 748 N N . ALA A 1 94 ? 19.708 -16.219 -21.369 1.00 87.56 94 ALA A N 1
ATOM 749 C CA . ALA A 1 94 ? 20.092 -17.144 -20.299 1.00 87.56 94 ALA A CA 1
ATOM 750 C C . ALA A 1 94 ? 21.303 -16.665 -19.476 1.00 87.56 94 ALA A C 1
ATOM 752 O O . ALA A 1 94 ? 21.317 -16.796 -18.252 1.00 87.56 94 ALA A O 1
ATOM 753 N N . VAL A 1 95 ? 22.305 -16.062 -20.128 1.00 87.81 95 VAL A N 1
ATOM 754 C CA . VAL A 1 95 ? 23.499 -15.521 -19.455 1.00 87.81 95 VAL A CA 1
ATOM 755 C C . VAL A 1 95 ? 23.121 -14.341 -18.561 1.00 87.81 95 VAL A C 1
ATOM 757 O O . VAL A 1 95 ? 23.609 -14.249 -17.432 1.00 87.81 95 VAL A O 1
ATOM 760 N N . ARG A 1 96 ? 22.221 -13.473 -19.040 1.00 92.69 96 ARG A N 1
ATOM 761 C CA . ARG A 1 96 ? 21.685 -12.344 -18.269 1.00 92.69 96 ARG A CA 1
ATOM 762 C C . ARG A 1 96 ? 20.942 -12.820 -17.025 1.00 92.69 96 ARG A C 1
ATOM 764 O O . ARG A 1 96 ? 21.306 -12.418 -15.923 1.00 92.69 96 ARG A O 1
ATOM 771 N N . MET A 1 97 ? 19.980 -13.732 -17.175 1.00 94.44 97 MET A N 1
ATOM 772 C CA . MET A 1 97 ? 19.205 -14.248 -16.038 1.00 94.44 97 MET A CA 1
ATOM 773 C C . MET A 1 97 ? 20.087 -14.968 -15.011 1.00 94.44 97 MET A C 1
ATOM 775 O O . MET A 1 97 ? 19.905 -14.781 -13.809 1.00 94.44 97 MET A O 1
ATOM 779 N N . ALA A 1 98 ? 21.099 -15.716 -15.460 1.00 91.44 98 ALA A N 1
ATOM 780 C CA . ALA A 1 98 ? 22.065 -16.347 -14.564 1.00 91.44 98 ALA A CA 1
ATOM 781 C C . ALA A 1 98 ? 22.911 -15.331 -13.786 1.00 91.44 98 ALA A C 1
ATOM 783 O O . ALA A 1 98 ? 23.173 -15.514 -12.595 1.00 91.44 98 ALA A O 1
ATOM 784 N N . ALA A 1 99 ? 23.341 -14.249 -14.438 1.00 94.69 99 ALA A N 1
ATOM 785 C CA . ALA A 1 99 ? 24.069 -13.178 -13.770 1.00 94.69 99 ALA A CA 1
ATOM 786 C C . ALA A 1 99 ? 23.198 -12.441 -12.745 1.00 94.69 99 ALA A C 1
ATOM 788 O O . ALA A 1 99 ? 23.651 -12.226 -11.621 1.00 94.69 99 ALA A O 1
ATOM 789 N N . ILE A 1 100 ? 21.945 -12.127 -13.094 1.00 97.31 100 ILE A N 1
ATOM 790 C CA . ILE A 1 100 ? 20.968 -11.540 -12.167 1.00 97.31 100 ILE A CA 1
ATOM 791 C C . ILE A 1 100 ? 20.745 -12.472 -10.968 1.00 97.31 100 ILE A C 1
ATOM 793 O O . ILE A 1 100 ? 20.828 -12.025 -9.825 1.00 97.31 100 ILE A O 1
ATOM 797 N N . GLY A 1 101 ? 20.546 -13.774 -11.206 1.00 95.81 101 GLY A N 1
ATOM 798 C CA . GLY A 1 101 ? 20.389 -14.775 -10.149 1.00 95.81 101 GLY A CA 1
ATOM 799 C C . GLY A 1 101 ? 21.564 -14.787 -9.166 1.00 95.81 101 GLY A C 1
ATOM 800 O O . GLY A 1 101 ? 21.345 -14.734 -7.959 1.00 95.81 101 GLY A O 1
ATOM 801 N N . ARG A 1 102 ? 22.810 -14.750 -9.665 1.00 94.38 102 ARG A N 1
ATOM 802 C CA . ARG A 1 102 ? 24.016 -14.670 -8.816 1.00 94.38 102 ARG A CA 1
ATOM 803 C C . ARG A 1 102 ? 24.091 -13.380 -8.005 1.00 94.38 102 ARG A C 1
ATOM 805 O O . ARG A 1 102 ? 24.403 -13.439 -6.820 1.00 94.38 102 ARG A O 1
ATOM 812 N N . LEU A 1 103 ? 23.793 -12.236 -8.623 1.00 96.44 103 LEU A N 1
ATOM 813 C CA . LEU A 1 103 ? 23.775 -10.937 -7.937 1.00 96.44 103 LEU A CA 1
ATOM 814 C C . LEU A 1 103 ? 22.755 -10.903 -6.791 1.00 96.44 103 LEU A C 1
ATOM 816 O O . LEU A 1 103 ? 22.958 -10.190 -5.814 1.00 96.44 103 LEU A O 1
ATOM 820 N N . CYS A 1 104 ? 21.678 -11.681 -6.906 1.00 96.69 104 CYS A N 1
ATOM 821 C CA . CYS A 1 104 ? 20.591 -11.726 -5.933 1.00 96.69 104 CYS A CA 1
ATOM 822 C C . CYS A 1 104 ? 20.687 -12.905 -4.947 1.00 96.69 104 CYS A C 1
ATOM 824 O O . CYS A 1 104 ? 19.857 -13.009 -4.046 1.00 96.69 104 CYS A O 1
ATOM 826 N N . ALA A 1 105 ? 21.668 -13.803 -5.096 1.00 91.38 105 ALA A N 1
ATOM 827 C CA . ALA A 1 105 ? 21.693 -15.092 -4.398 1.00 91.38 105 ALA A CA 1
ATOM 828 C C . ALA A 1 105 ? 21.835 -14.983 -2.869 1.00 91.38 105 ALA A C 1
ATOM 830 O O . ALA A 1 105 ? 21.403 -15.882 -2.152 1.00 91.38 105 ALA A O 1
ATOM 831 N N . THR A 1 106 ? 22.433 -13.902 -2.358 1.00 88.19 106 THR A N 1
ATOM 832 C CA . THR A 1 106 ? 22.610 -13.680 -0.910 1.00 88.19 106 THR A CA 1
ATOM 833 C C . THR A 1 106 ? 21.439 -12.954 -0.261 1.00 88.19 106 THR A C 1
ATOM 835 O O . THR A 1 106 ? 21.312 -12.967 0.965 1.00 88.19 106 THR A O 1
ATOM 838 N N . ALA A 1 107 ? 20.579 -12.330 -1.066 1.00 92.81 107 ALA A N 1
ATOM 839 C CA . ALA A 1 107 ? 19.493 -11.516 -0.562 1.00 92.81 107 ALA A CA 1
ATOM 840 C C . ALA A 1 107 ? 18.413 -12.385 0.085 1.00 92.81 107 ALA A C 1
ATOM 842 O O . ALA A 1 107 ? 18.107 -13.493 -0.354 1.00 92.81 107 ALA A O 1
ATOM 843 N N . ARG A 1 108 ? 17.781 -11.860 1.135 1.00 93.31 108 ARG A N 1
ATOM 844 C CA . ARG A 1 108 ? 16.667 -12.554 1.799 1.00 93.31 108 ARG A CA 1
ATOM 845 C C . ARG A 1 108 ? 15.318 -12.242 1.163 1.00 93.31 108 ARG A C 1
ATOM 847 O O . ARG A 1 108 ? 14.363 -12.992 1.359 1.00 93.31 108 ARG A O 1
ATOM 854 N N . VAL A 1 109 ? 15.250 -11.143 0.421 1.00 97.06 109 VAL A N 1
ATOM 855 C CA . VAL A 1 109 ? 14.088 -10.703 -0.345 1.00 97.06 109 VAL A CA 1
ATOM 856 C C . VAL A 1 109 ? 14.569 -10.167 -1.679 1.00 97.06 109 VAL A C 1
ATOM 858 O O . VAL A 1 109 ? 15.423 -9.284 -1.716 1.00 97.06 109 VAL A O 1
ATOM 861 N N . VAL A 1 110 ? 13.976 -10.651 -2.764 1.00 98.56 110 VAL A N 1
ATOM 862 C CA . VAL A 1 110 ? 14.243 -10.160 -4.113 1.00 98.56 110 VAL A CA 1
ATOM 863 C C . VAL A 1 110 ? 12.929 -9.919 -4.839 1.00 98.56 110 VAL A C 1
ATOM 865 O O . VAL A 1 110 ? 12.107 -10.827 -4.949 1.00 98.56 110 VAL A O 1
ATOM 868 N N . GLY A 1 111 ? 12.723 -8.701 -5.327 1.00 98.75 111 GLY A N 1
ATOM 869 C CA . GLY A 1 111 ? 11.611 -8.343 -6.197 1.00 98.75 111 GLY A CA 1
ATOM 870 C C . GLY A 1 111 ? 12.095 -8.091 -7.614 1.00 98.75 111 GLY A C 1
ATOM 871 O O . GLY A 1 111 ? 12.859 -7.159 -7.850 1.00 98.75 111 GLY A O 1
ATOM 872 N N . PHE A 1 112 ? 11.615 -8.890 -8.555 1.00 98.81 112 PHE A N 1
ATOM 873 C CA . PHE A 1 112 ? 11.892 -8.733 -9.975 1.00 98.81 112 PHE A CA 1
ATOM 874 C C . PHE A 1 112 ? 10.719 -8.069 -10.696 1.00 98.81 112 PHE A C 1
ATOM 876 O O . PHE A 1 112 ? 9.561 -8.309 -10.339 1.00 98.81 112 PHE A O 1
ATOM 883 N N . GLN A 1 113 ? 11.018 -7.273 -11.720 1.00 98.69 113 GLN A N 1
ATOM 884 C CA . GLN A 1 113 ? 10.050 -6.679 -12.648 1.00 98.69 113 GLN A CA 1
ATOM 885 C C . GLN A 1 113 ? 10.356 -7.145 -14.075 1.00 98.69 113 GLN A C 1
ATOM 887 O O . GLN A 1 113 ? 11.479 -7.564 -14.340 1.00 98.69 113 GLN A O 1
ATOM 892 N N . GLU A 1 114 ? 9.366 -7.069 -14.972 1.00 97.25 114 GLU A N 1
ATOM 893 C CA . GLU A 1 114 ? 9.482 -7.526 -16.372 1.00 97.25 114 GLU A CA 1
ATOM 894 C C . GLU A 1 114 ? 9.842 -9.011 -16.526 1.00 97.25 114 GLU A C 1
ATOM 896 O O . GLU A 1 114 ? 10.493 -9.427 -17.480 1.00 97.25 114 GLU A O 1
ATOM 901 N N . VAL A 1 115 ? 9.394 -9.842 -15.587 1.00 97.88 115 VAL A N 1
ATOM 902 C CA . VAL A 1 115 ? 9.599 -11.286 -15.674 1.00 97.88 115 VAL A CA 1
ATOM 903 C C . VAL A 1 115 ? 8.588 -11.885 -16.645 1.00 97.88 115 VAL A C 1
ATOM 905 O O . VAL A 1 115 ? 7.391 -11.642 -16.536 1.00 97.88 115 VAL A O 1
ATOM 908 N N . THR A 1 116 ? 9.081 -12.694 -17.568 1.00 95.31 116 THR A N 1
ATOM 909 C CA . THR A 1 116 ? 8.344 -13.565 -18.489 1.00 95.31 116 THR A CA 1
ATOM 910 C C . THR A 1 116 ? 8.415 -15.010 -17.998 1.00 95.31 116 THR A C 1
ATOM 912 O O . THR A 1 116 ? 9.192 -15.338 -17.096 1.00 95.31 116 THR A O 1
ATOM 915 N N . GLU A 1 117 ? 7.644 -15.916 -18.603 1.00 92.62 117 GLU A N 1
ATOM 916 C CA . GLU A 1 117 ? 7.721 -17.335 -18.233 1.00 92.62 117 GLU A CA 1
ATOM 917 C C . GLU A 1 117 ? 9.130 -17.913 -18.417 1.00 92.62 117 GLU A C 1
ATOM 919 O O . GLU A 1 117 ? 9.582 -18.711 -17.592 1.00 92.62 117 GLU A O 1
ATOM 924 N N . ASP A 1 118 ? 9.846 -17.475 -19.451 1.00 92.50 118 ASP A N 1
ATOM 925 C CA . ASP A 1 118 ? 11.183 -17.974 -19.757 1.00 92.50 118 ASP A CA 1
ATOM 926 C C . ASP A 1 118 ? 12.258 -17.371 -18.851 1.00 92.50 118 ASP A C 1
ATOM 928 O O . ASP A 1 118 ? 13.104 -18.112 -18.337 1.00 92.50 118 ASP A O 1
ATOM 932 N N . SER A 1 119 ? 12.189 -16.071 -18.535 1.00 94.62 119 SER A N 1
ATOM 933 C CA . SER A 1 119 ? 13.084 -15.509 -17.509 1.00 94.62 119 SER A CA 1
ATOM 934 C C . SER A 1 119 ? 12.811 -16.107 -16.133 1.00 94.62 119 SER A C 1
ATOM 936 O O . SER A 1 119 ? 13.765 -16.384 -15.411 1.00 94.62 119 SER A O 1
ATOM 938 N N . GLU A 1 120 ? 11.558 -16.393 -15.762 1.00 96.88 120 GLU A N 1
ATOM 939 C CA . GLU A 1 120 ? 11.262 -17.041 -14.481 1.00 96.88 120 GLU A CA 1
ATOM 940 C C . GLU A 1 120 ? 11.919 -18.422 -14.369 1.00 96.88 120 GLU A C 1
ATOM 942 O O . GLU A 1 120 ? 12.522 -18.720 -13.334 1.00 96.88 120 GLU A O 1
ATOM 947 N N . LYS A 1 121 ? 11.835 -19.259 -15.413 1.00 95.38 121 LYS A N 1
ATOM 948 C CA . LYS A 1 121 ? 12.492 -20.580 -15.433 1.00 95.38 121 LYS A CA 1
ATOM 949 C C . LYS A 1 121 ? 13.995 -20.445 -15.179 1.00 95.38 121 LYS A C 1
ATOM 951 O O . LYS A 1 121 ? 14.549 -21.142 -14.327 1.00 95.38 121 LYS A O 1
ATOM 956 N N . LEU A 1 122 ? 14.644 -19.512 -15.874 1.00 95.69 122 LEU A N 1
ATOM 957 C CA . LEU A 1 122 ? 16.085 -19.273 -15.770 1.00 95.69 122 LEU A CA 1
ATOM 958 C C . LEU A 1 122 ? 16.488 -18.683 -14.410 1.00 95.69 122 LEU A C 1
ATOM 960 O O . LEU A 1 122 ? 17.487 -19.108 -13.822 1.00 95.69 122 LEU A O 1
ATOM 964 N N . LEU A 1 123 ? 15.705 -17.741 -13.879 1.00 95.38 123 LEU A N 1
ATOM 965 C CA . LEU A 1 123 ? 15.924 -17.145 -12.560 1.00 95.38 123 LEU A CA 1
ATOM 966 C C . LEU A 1 123 ? 15.790 -18.196 -11.455 1.00 95.38 123 LEU A C 1
ATOM 968 O O . LEU A 1 123 ? 16.662 -18.284 -10.595 1.00 95.38 123 LEU A O 1
ATOM 972 N N . ARG A 1 124 ? 14.754 -19.044 -11.502 1.00 95.50 124 ARG A N 1
ATOM 973 C CA . ARG A 1 124 ? 14.571 -20.152 -10.548 1.00 95.50 124 ARG A CA 1
ATOM 974 C C . ARG A 1 124 ? 15.732 -21.140 -10.572 1.00 95.50 124 ARG A C 1
ATOM 976 O O . ARG A 1 124 ? 16.123 -21.621 -9.515 1.00 95.50 124 ARG A O 1
ATOM 983 N N . ALA A 1 125 ? 16.285 -21.424 -11.750 1.00 93.06 125 ALA A N 1
ATOM 984 C CA . ALA A 1 125 ? 17.449 -22.298 -11.890 1.00 93.06 125 ALA A CA 1
ATOM 985 C C . ALA A 1 125 ? 18.749 -21.667 -11.358 1.00 93.06 125 ALA A C 1
ATOM 987 O O . ALA A 1 125 ? 19.667 -22.391 -10.983 1.00 93.06 125 ALA A O 1
ATOM 988 N N . SER A 1 126 ? 18.829 -20.334 -11.337 1.00 92.88 126 SER A N 1
ATOM 989 C CA . SER A 1 126 ? 20.038 -19.584 -10.969 1.00 92.88 126 SER A CA 1
ATOM 990 C C . SER A 1 126 ? 20.047 -19.099 -9.517 1.00 92.88 126 SER A C 1
ATOM 992 O O . SER A 1 126 ? 21.094 -18.703 -9.007 1.00 92.88 126 SER A O 1
ATOM 994 N N . LEU A 1 127 ? 18.887 -19.092 -8.859 1.00 95.00 127 LEU A N 1
ATOM 995 C CA . LEU A 1 127 ? 18.730 -18.718 -7.457 1.00 95.00 127 LEU A CA 1
ATOM 996 C C . LEU A 1 127 ? 18.888 -19.937 -6.533 1.00 95.00 127 LEU A C 1
ATOM 998 O O . LEU A 1 127 ? 18.690 -21.076 -6.963 1.00 95.00 127 LEU A O 1
ATOM 1002 N N . PRO A 1 128 ? 19.227 -19.725 -5.248 1.00 95.62 128 PRO A N 1
ATOM 1003 C CA . PRO A 1 128 ? 19.377 -20.820 -4.298 1.00 95.62 128 PRO A CA 1
ATOM 1004 C C . PRO A 1 128 ? 18.118 -21.690 -4.181 1.00 95.62 128 PRO A C 1
ATOM 1006 O O . PRO A 1 128 ? 16.994 -21.192 -4.149 1.00 95.62 128 PRO A O 1
ATOM 1009 N N . ALA A 1 129 ? 18.305 -23.004 -4.040 1.00 93.19 129 ALA A N 1
ATOM 1010 C CA . ALA A 1 129 ? 17.211 -23.981 -4.039 1.00 93.19 129 ALA A CA 1
ATOM 1011 C C . ALA A 1 129 ? 16.199 -23.809 -2.887 1.00 93.19 129 ALA A C 1
ATOM 1013 O O . ALA A 1 129 ? 15.074 -24.295 -2.974 1.00 93.19 129 ALA A O 1
ATOM 1014 N N . ASN A 1 130 ? 16.586 -23.134 -1.802 1.00 93.81 130 ASN A N 1
ATOM 1015 C CA . ASN A 1 130 ? 15.699 -22.821 -0.682 1.00 93.81 130 ASN A CA 1
ATOM 1016 C C . ASN A 1 130 ? 14.800 -21.600 -0.941 1.00 93.81 130 ASN A C 1
ATOM 1018 O O . ASN A 1 130 ? 13.943 -21.305 -0.108 1.00 93.81 130 ASN A O 1
ATOM 1022 N N . PHE A 1 131 ? 14.971 -20.882 -2.055 1.00 96.44 131 PHE A N 1
ATOM 1023 C CA . PHE A 1 131 ? 14.099 -19.766 -2.394 1.00 96.44 131 PHE A CA 1
ATOM 1024 C C . PHE A 1 131 ? 12.694 -20.261 -2.714 1.00 96.44 131 PHE A C 1
ATOM 1026 O O . PHE A 1 131 ? 12.471 -21.189 -3.491 1.00 96.44 131 PHE A O 1
ATOM 1033 N N . ARG A 1 132 ? 11.719 -19.572 -2.132 1.00 97.38 132 ARG A N 1
ATOM 1034 C CA . ARG A 1 132 ? 10.318 -19.663 -2.517 1.00 97.38 132 ARG A CA 1
ATOM 1035 C C . ARG A 1 132 ? 9.983 -18.488 -3.416 1.00 97.38 132 ARG A C 1
ATOM 1037 O O . ARG A 1 132 ? 10.613 -17.439 -3.329 1.00 97.38 132 ARG A O 1
ATOM 1044 N N . PHE A 1 133 ? 8.972 -18.671 -4.255 1.00 98.12 133 PHE A N 1
ATOM 1045 C CA . PHE A 1 133 ? 8.633 -17.735 -5.317 1.00 98.12 133 PHE A CA 1
ATOM 1046 C C . PHE A 1 133 ? 7.136 -17.453 -5.336 1.00 98.12 133 PHE A C 1
ATOM 1048 O O . PHE A 1 133 ? 6.324 -18.371 -5.207 1.00 98.12 133 PHE A O 1
ATOM 1055 N N . ALA A 1 134 ? 6.784 -16.196 -5.562 1.00 98.19 134 ALA A N 1
ATOM 1056 C CA . ALA A 1 134 ? 5.428 -15.743 -5.801 1.00 98.19 134 ALA A CA 1
ATOM 1057 C C . ALA A 1 134 ? 5.369 -14.961 -7.107 1.00 98.19 134 ALA A C 1
ATOM 1059 O O . ALA A 1 134 ? 6.159 -14.047 -7.325 1.00 98.19 134 ALA A O 1
ATOM 1060 N N . ARG A 1 135 ? 4.408 -15.323 -7.955 1.00 98.00 135 ARG A N 1
ATOM 1061 C CA . ARG A 1 135 ? 4.151 -14.690 -9.248 1.00 98.00 135 ARG A CA 1
ATOM 1062 C C . ARG A 1 135 ? 2.992 -13.703 -9.116 1.00 98.00 135 ARG A C 1
ATOM 1064 O O . ARG A 1 135 ? 1.962 -14.041 -8.528 1.00 98.00 135 ARG A O 1
ATOM 1071 N N . GLN A 1 136 ? 3.137 -12.507 -9.682 1.00 96.88 136 GLN A N 1
ATOM 1072 C CA . GLN A 1 136 ? 2.030 -11.564 -9.807 1.00 96.88 136 GLN A CA 1
ATOM 1073 C C . GLN A 1 136 ? 0.967 -12.107 -10.772 1.00 96.88 136 GLN A C 1
ATOM 1075 O O . GLN A 1 136 ? 1.278 -12.563 -11.868 1.00 96.88 136 GLN A O 1
ATOM 1080 N N . ARG A 1 137 ? -0.307 -12.029 -10.381 1.00 91.50 137 ARG A N 1
ATOM 1081 C CA . ARG A 1 137 ? -1.435 -12.335 -11.268 1.00 91.50 137 ARG A CA 1
ATOM 1082 C C . ARG A 1 137 ? -1.764 -11.108 -12.111 1.00 91.50 137 ARG A C 1
ATOM 1084 O O . ARG A 1 137 ? -2.185 -10.092 -11.566 1.00 91.50 137 ARG A O 1
ATOM 1091 N N . THR A 1 138 ? -1.584 -11.208 -13.420 1.00 86.12 138 THR A N 1
ATOM 1092 C CA . THR A 1 138 ? -1.829 -10.118 -14.371 1.00 86.12 138 THR A CA 1
ATOM 1093 C C . THR A 1 138 ? -2.243 -10.685 -15.732 1.00 86.12 138 THR A C 1
ATOM 1095 O O . THR A 1 138 ? -1.856 -11.811 -16.046 1.00 86.12 138 THR A O 1
ATOM 1098 N N . PRO A 1 139 ? -3.044 -9.954 -16.529 1.00 79.25 139 PRO A N 1
ATOM 1099 C CA . PRO A 1 139 ? -3.302 -10.309 -17.924 1.00 79.25 139 PRO A CA 1
ATOM 1100 C C . PRO A 1 139 ? -2.114 -10.027 -18.864 1.00 79.25 139 PRO A C 1
ATOM 1102 O O . PRO A 1 139 ? -2.164 -10.431 -20.023 1.00 79.25 139 PRO A O 1
ATOM 1105 N N . ALA A 1 140 ? -1.076 -9.313 -18.411 1.00 81.75 140 ALA A N 1
ATOM 1106 C CA . ALA A 1 140 ? 0.094 -8.997 -19.226 1.00 81.75 140 ALA A CA 1
ATOM 1107 C C . ALA A 1 140 ? 1.007 -10.228 -19.436 1.00 81.75 140 ALA A C 1
ATOM 1109 O O . ALA A 1 140 ? 1.077 -11.096 -18.565 1.00 81.75 140 ALA A O 1
ATOM 1110 N N . PRO A 1 141 ? 1.757 -10.295 -20.556 1.00 83.81 141 PRO A N 1
ATOM 1111 C CA . PRO A 1 141 ? 2.705 -11.384 -20.828 1.00 83.81 141 PRO A CA 1
ATOM 1112 C C . PRO A 1 141 ? 3.991 -11.306 -19.983 1.00 83.81 141 PRO A C 1
ATOM 1114 O O . PRO A 1 141 ? 4.867 -12.158 -20.102 1.00 83.81 141 PRO A O 1
ATOM 1117 N N . TYR A 1 142 ? 4.106 -10.285 -19.135 1.00 91.06 142 TYR A N 1
ATOM 1118 C CA . TYR A 1 142 ? 5.182 -10.092 -18.174 1.00 91.06 142 TYR A CA 1
ATOM 1119 C C . TYR A 1 142 ? 4.597 -9.681 -16.820 1.00 91.06 142 TYR A C 1
ATOM 1121 O O . TYR A 1 142 ? 3.469 -9.192 -16.731 1.00 91.06 142 TYR A O 1
ATOM 1129 N N . TYR A 1 143 ? 5.360 -9.866 -15.750 1.00 97.44 143 TYR A N 1
ATOM 1130 C CA . TYR A 1 143 ? 4.875 -9.698 -14.386 1.00 97.44 143 TYR A CA 1
ATOM 1131 C C . TYR A 1 143 ? 5.999 -9.402 -13.391 1.00 97.44 143 TYR A C 1
ATOM 1133 O O . TYR A 1 143 ? 7.186 -9.511 -13.697 1.00 97.44 143 TYR A O 1
ATOM 1141 N N . CYS A 1 144 ? 5.623 -9.035 -12.165 1.00 98.62 144 CYS A N 1
ATOM 1142 C CA . CYS A 1 144 ? 6.545 -9.027 -11.035 1.00 98.62 144 CYS A CA 1
ATOM 1143 C C . CYS A 1 144 ? 6.683 -10.430 -10.423 1.00 98.62 144 CYS A C 1
ATOM 1145 O O . CYS A 1 144 ? 5.705 -11.180 -10.312 1.00 98.62 144 CYS A O 1
ATOM 1147 N N . LEU A 1 145 ? 7.888 -10.761 -9.961 1.00 98.75 145 LEU A N 1
ATOM 1148 C CA . LEU A 1 145 ? 8.196 -12.000 -9.244 1.00 98.75 145 LEU A CA 1
ATOM 1149 C C . LEU A 1 145 ? 8.845 -11.648 -7.903 1.00 98.75 145 LEU A C 1
ATOM 1151 O O . LEU A 1 145 ? 9.838 -10.931 -7.862 1.00 98.75 145 LEU A O 1
ATOM 1155 N N . LEU A 1 146 ? 8.302 -12.162 -6.805 1.00 98.75 146 LEU A N 1
ATOM 1156 C CA . LEU A 1 146 ? 8.891 -12.033 -5.474 1.00 98.75 146 LEU A CA 1
ATOM 1157 C C . LEU A 1 146 ? 9.547 -13.356 -5.097 1.00 98.75 146 LEU A C 1
ATOM 1159 O O . LEU A 1 146 ? 8.900 -14.402 -5.167 1.00 98.75 146 LEU A O 1
ATOM 1163 N N . ALA A 1 147 ? 10.803 -13.312 -4.670 1.00 98.19 147 ALA A N 1
ATOM 1164 C CA . ALA A 1 147 ? 11.563 -14.490 -4.297 1.00 98.19 147 ALA A CA 1
ATOM 1165 C C . ALA A 1 147 ? 12.312 -14.297 -2.972 1.00 98.19 147 ALA A C 1
ATOM 1167 O O . ALA A 1 147 ? 12.760 -13.200 -2.643 1.00 98.19 147 ALA A O 1
ATOM 1168 N N . GLY A 1 148 ? 12.448 -15.374 -2.204 1.00 96.50 148 GLY A N 1
ATOM 1169 C CA . GLY A 1 148 ? 13.242 -15.382 -0.977 1.00 96.50 148 GLY A CA 1
ATOM 1170 C C . GLY A 1 148 ? 13.008 -16.637 -0.135 1.00 96.50 148 GLY A C 1
ATOM 1171 O O . GLY A 1 148 ? 11.943 -17.257 -0.229 1.00 96.50 148 GLY A O 1
ATOM 1172 N N . PRO A 1 149 ? 13.973 -17.037 0.709 1.00 93.75 149 PRO A N 1
ATOM 1173 C CA . PRO A 1 149 ? 13.867 -18.257 1.509 1.00 93.75 149 PRO A CA 1
ATOM 1174 C C . PRO A 1 149 ? 12.792 -18.170 2.602 1.00 93.75 149 PRO A C 1
ATOM 1176 O O . PRO A 1 149 ? 12.197 -19.180 2.966 1.00 93.75 149 PRO A O 1
ATOM 1179 N N . GLY A 1 150 ? 12.501 -16.960 3.091 1.00 92.81 150 GLY A N 1
ATOM 1180 C CA . GLY A 1 150 ? 11.506 -16.705 4.137 1.00 92.81 150 GLY A CA 1
ATOM 1181 C C . GLY A 1 150 ? 10.097 -16.397 3.625 1.00 92.81 150 GLY A C 1
ATOM 1182 O O . GLY A 1 150 ? 9.271 -15.935 4.404 1.00 92.81 150 GLY A O 1
ATOM 1183 N N . LEU A 1 151 ? 9.797 -16.565 2.331 1.00 96.88 151 LEU A N 1
ATOM 1184 C CA . LEU A 1 151 ? 8.480 -16.205 1.794 1.00 96.88 151 LEU A CA 1
ATOM 1185 C C . LEU A 1 151 ? 7.387 -17.156 2.321 1.00 96.88 151 LEU A C 1
ATOM 1187 O O . LEU A 1 151 ? 7.385 -18.364 2.059 1.00 96.88 151 LEU A O 1
ATOM 1191 N N . LEU A 1 152 ? 6.437 -16.587 3.064 1.00 94.50 152 LEU A N 1
ATOM 1192 C CA . LEU A 1 152 ? 5.370 -17.316 3.754 1.00 94.50 152 LEU A CA 1
ATOM 1193 C C . LEU A 1 152 ? 4.087 -17.388 2.926 1.00 94.50 152 LEU A C 1
ATOM 1195 O O . LEU A 1 152 ? 3.442 -18.429 2.851 1.00 94.50 152 LEU A O 1
ATOM 1199 N N . SER A 1 153 ? 3.687 -16.265 2.331 1.00 94.50 153 SER A N 1
ATOM 1200 C CA . SER A 1 153 ? 2.465 -16.154 1.527 1.00 94.50 153 SER A CA 1
ATOM 1201 C C . SER A 1 153 ? 2.539 -14.939 0.614 1.00 94.50 153 SER A C 1
ATOM 1203 O O . SER A 1 153 ? 3.367 -14.053 0.835 1.00 94.50 153 SER A O 1
ATOM 1205 N N . SER A 1 154 ? 1.676 -14.898 -0.399 1.00 97.62 154 SER A N 1
ATOM 1206 C CA . SER A 1 154 ? 1.611 -13.789 -1.344 1.00 97.62 154 SER A CA 1
ATOM 1207 C C . SER A 1 154 ? 0.209 -13.572 -1.898 1.00 97.62 154 SER A C 1
ATOM 1209 O O . SER A 1 154 ? -0.629 -14.478 -1.885 1.00 97.62 154 SER A O 1
ATOM 1211 N N . ARG A 1 155 ? -0.038 -12.363 -2.405 1.00 95.19 155 ARG A N 1
ATOM 1212 C CA . ARG A 1 155 ? -1.192 -12.044 -3.250 1.00 95.19 155 ARG A CA 1
ATOM 1213 C C . ARG A 1 155 ? -0.895 -10.852 -4.150 1.00 95.19 155 ARG A C 1
ATOM 1215 O O . ARG A 1 155 ? -0.006 -10.057 -3.867 1.00 95.19 155 ARG A O 1
ATOM 1222 N N . THR A 1 156 ? -1.706 -10.681 -5.184 1.00 94.44 156 THR A N 1
ATOM 1223 C CA . THR A 1 156 ? -1.640 -9.512 -6.065 1.00 94.44 156 THR A CA 1
ATOM 1224 C C . THR A 1 156 ? -2.771 -8.540 -5.772 1.00 94.44 156 THR A C 1
ATOM 1226 O O . THR A 1 156 ? -3.916 -8.957 -5.601 1.00 94.44 156 THR A O 1
ATOM 1229 N N . VAL A 1 157 ? -2.439 -7.252 -5.752 1.00 92.62 157 VAL A N 1
ATOM 1230 C CA . VAL A 1 157 ? -3.383 -6.135 -5.772 1.00 92.62 157 VAL A CA 1
ATOM 1231 C C . VAL A 1 157 ? -3.238 -5.448 -7.135 1.00 92.62 157 VAL A C 1
ATOM 1233 O O . VAL A 1 157 ? -2.225 -4.785 -7.356 1.00 92.62 157 VAL A O 1
ATOM 1236 N N . PRO A 1 158 ? -4.164 -5.662 -8.085 1.00 87.38 158 PRO A N 1
ATOM 1237 C CA . PRO A 1 158 ? -4.095 -5.019 -9.395 1.00 87.38 158 PRO A CA 1
ATOM 1238 C C . PRO A 1 158 ? -4.411 -3.525 -9.281 1.00 87.38 158 PRO A C 1
ATOM 1240 O O . PRO A 1 158 ? -5.246 -3.135 -8.464 1.00 87.38 158 PRO A O 1
ATOM 1243 N N . PHE A 1 159 ? -3.790 -2.702 -10.125 1.00 85.50 159 PHE A N 1
ATOM 1244 C CA . PHE A 1 159 ? -4.210 -1.309 -10.283 1.00 85.50 159 PHE A CA 1
ATOM 1245 C C . PHE A 1 159 ? -5.386 -1.245 -11.253 1.00 85.50 159 PHE A C 1
ATOM 1247 O O . PHE A 1 159 ? -5.349 -1.870 -12.308 1.00 85.50 159 PHE A O 1
ATOM 1254 N N . HIS A 1 160 ? -6.441 -0.511 -10.901 1.00 71.75 160 HIS A N 1
ATOM 1255 C CA . HIS A 1 160 ? -7.652 -0.470 -11.726 1.00 71.75 160 HIS A CA 1
ATOM 1256 C C . HIS A 1 160 ? -7.445 0.300 -13.038 1.00 71.75 160 HIS A C 1
ATOM 1258 O O . HIS A 1 160 ? -7.956 -0.110 -14.075 1.00 71.75 160 HIS A O 1
ATOM 1264 N N . ASP A 1 161 ? -6.637 1.360 -12.998 1.00 72.62 161 ASP A N 1
ATOM 1265 C CA . ASP A 1 161 ? -6.469 2.297 -14.117 1.00 72.62 161 ASP A CA 1
ATOM 1266 C C . ASP A 1 161 ? -5.256 1.954 -15.001 1.00 72.62 161 ASP A C 1
ATOM 1268 O O . ASP A 1 161 ? -4.778 2.784 -15.773 1.00 72.62 161 ASP A O 1
ATOM 1272 N N . THR A 1 162 ? -4.700 0.747 -14.862 1.00 79.06 162 THR A N 1
ATOM 1273 C CA . THR A 1 162 ? -3.544 0.329 -15.663 1.00 79.06 162 THR A CA 1
ATOM 1274 C C . THR A 1 162 ? -3.950 -0.095 -17.071 1.00 79.06 162 THR A C 1
ATOM 1276 O O . THR A 1 162 ? -4.921 -0.830 -17.255 1.00 79.06 162 THR A O 1
ATOM 1279 N N . ILE A 1 163 ? -3.147 0.289 -18.065 1.00 75.31 163 ILE A N 1
ATOM 1280 C CA . ILE A 1 163 ? -3.269 -0.204 -19.446 1.00 75.31 163 ILE A CA 1
ATOM 1281 C C . ILE A 1 163 ? -2.200 -1.256 -19.780 1.00 75.31 163 ILE A C 1
ATOM 1283 O O . ILE A 1 163 ? -2.217 -1.842 -20.859 1.00 75.31 163 ILE A O 1
ATOM 1287 N N . MET A 1 164 ? -1.286 -1.523 -18.844 1.00 74.94 164 MET A N 1
ATOM 1288 C CA . MET A 1 164 ? -0.160 -2.453 -18.984 1.00 74.94 164 MET A CA 1
ATOM 1289 C C . MET A 1 164 ? -0.237 -3.655 -18.027 1.00 74.94 164 MET A C 1
ATOM 1291 O O . MET A 1 164 ? 0.738 -4.383 -17.862 1.00 74.94 164 MET A O 1
ATOM 1295 N N . GLY A 1 165 ? -1.370 -3.862 -17.348 1.00 80.94 165 GLY A N 1
ATOM 1296 C CA . GLY A 1 165 ? -1.535 -4.965 -16.392 1.00 80.94 165 GLY A CA 1
ATOM 1297 C C . GLY A 1 165 ? -0.700 -4.802 -15.114 1.00 80.94 165 GLY A C 1
ATOM 1298 O O . GLY A 1 165 ? -0.218 -5.789 -14.552 1.00 80.94 165 GLY A O 1
ATOM 1299 N N . ARG A 1 166 ? -0.492 -3.561 -14.658 1.00 88.81 166 ARG A N 1
ATOM 1300 C CA . ARG A 1 166 ? 0.298 -3.243 -13.461 1.00 88.81 166 ARG A CA 1
ATOM 1301 C C . ARG A 1 166 ? -0.448 -3.558 -12.155 1.00 88.81 166 ARG A C 1
ATOM 1303 O O . ARG A 1 166 ? -1.667 -3.722 -12.104 1.00 88.81 166 ARG A O 1
ATOM 1310 N N . GLY A 1 167 ? 0.309 -3.654 -11.068 1.00 93.06 167 GLY A N 1
ATOM 1311 C CA . GLY A 1 167 ? -0.204 -3.908 -9.723 1.00 93.06 167 GLY A CA 1
ATOM 1312 C C . GLY A 1 167 ? 0.928 -4.118 -8.726 1.00 93.06 167 GLY A C 1
ATOM 1313 O O . GLY A 1 167 ? 2.098 -4.124 -9.103 1.00 93.06 167 GLY A O 1
ATOM 1314 N N . VAL A 1 168 ? 0.571 -4.356 -7.466 1.00 98.19 168 VAL A N 1
ATOM 1315 C CA . VAL A 1 168 ? 1.525 -4.725 -6.416 1.00 98.19 168 VAL A CA 1
ATOM 1316 C C . VAL A 1 168 ? 1.414 -6.205 -6.094 1.00 98.19 168 VAL A C 1
ATOM 1318 O O . VAL A 1 168 ? 0.353 -6.707 -5.713 1.00 98.19 168 VAL A O 1
ATOM 1321 N N . LEU A 1 169 ? 2.532 -6.913 -6.203 1.00 98.69 169 LEU A N 1
ATOM 1322 C CA . LEU A 1 169 ? 2.700 -8.242 -5.640 1.00 98.69 169 LEU A CA 1
ATOM 1323 C C . LEU A 1 169 ? 3.130 -8.113 -4.181 1.00 98.69 169 LEU A C 1
ATOM 1325 O O . LEU A 1 169 ? 4.273 -7.779 -3.887 1.00 98.69 169 LEU A O 1
ATOM 1329 N N . LEU A 1 170 ? 2.206 -8.393 -3.271 1.00 98.31 170 LEU A N 1
ATOM 1330 C CA . LEU A 1 170 ? 2.468 -8.419 -1.841 1.00 98.31 170 LEU A CA 1
ATOM 1331 C C . LEU A 1 170 ? 2.945 -9.808 -1.428 1.00 98.31 170 LEU A C 1
ATOM 1333 O O . LEU A 1 170 ? 2.361 -10.817 -1.831 1.00 98.31 170 LEU A O 1
ATOM 1337 N N . GLY A 1 171 ? 3.946 -9.861 -0.560 1.00 97.75 171 GLY A N 1
ATOM 1338 C CA . GLY A 1 171 ? 4.363 -11.073 0.119 1.00 97.75 171 GLY A CA 1
ATOM 1339 C C . GLY A 1 171 ? 4.743 -10.822 1.567 1.00 97.75 171 GLY A C 1
ATOM 1340 O O . GLY A 1 171 ? 5.285 -9.779 1.924 1.00 97.75 171 GLY A O 1
ATOM 1341 N N . ARG A 1 172 ? 4.451 -11.810 2.408 1.00 97.25 172 ARG A N 1
ATOM 1342 C CA . ARG A 1 172 ? 4.883 -11.840 3.806 1.00 97.25 172 ARG A CA 1
ATOM 1343 C C . ARG A 1 172 ? 6.167 -12.641 3.886 1.00 97.25 172 ARG A C 1
ATOM 1345 O O . ARG A 1 172 ? 6.179 -13.795 3.450 1.00 97.25 172 ARG A O 1
ATOM 1352 N N . VAL A 1 173 ? 7.212 -12.048 4.443 1.00 95.38 173 VAL A N 1
ATOM 1353 C CA . VAL A 1 173 ? 8.533 -12.664 4.536 1.00 95.38 173 VAL A CA 1
ATOM 1354 C C . VAL A 1 173 ? 8.964 -12.741 5.990 1.00 95.38 173 VAL A C 1
ATOM 1356 O O . VAL A 1 173 ? 8.941 -11.750 6.712 1.00 95.38 173 VAL A O 1
ATOM 1359 N N . GLU A 1 174 ? 9.371 -13.931 6.408 1.00 92.94 174 GLU A N 1
ATOM 1360 C CA . GLU A 1 174 ? 9.977 -14.166 7.709 1.00 92.94 174 GLU A CA 1
ATOM 1361 C C . GLU A 1 174 ? 11.373 -13.527 7.780 1.00 92.94 174 GLU A C 1
ATOM 1363 O O . GLU A 1 174 ? 12.292 -13.859 7.016 1.00 92.94 174 GLU A O 1
ATOM 1368 N N . ARG A 1 175 ? 11.534 -12.596 8.720 1.00 87.38 175 ARG A N 1
ATOM 1369 C CA . ARG A 1 175 ? 12.817 -11.985 9.074 1.00 87.38 175 ARG A CA 1
ATOM 1370 C C . ARG A 1 175 ? 13.516 -12.795 10.166 1.00 87.38 175 ARG A C 1
ATOM 1372 O O . ARG A 1 175 ? 14.706 -13.086 10.042 1.00 87.38 175 ARG A O 1
ATOM 1379 N N . SER A 1 176 ? 12.768 -13.223 11.177 1.00 84.94 176 SER A N 1
ATOM 1380 C CA . SER A 1 176 ? 13.185 -14.166 12.221 1.00 84.94 176 SER A CA 1
ATOM 1381 C C . SER A 1 176 ? 11.981 -14.998 12.676 1.00 84.94 176 SER A C 1
ATOM 1383 O O . SER A 1 176 ? 10.855 -14.719 12.269 1.00 84.94 176 SER A O 1
ATOM 1385 N N . ALA A 1 177 ? 12.186 -15.985 13.553 1.00 77.00 177 ALA A N 1
ATOM 1386 C CA . ALA A 1 177 ? 11.109 -16.857 14.036 1.00 77.00 177 ALA A CA 1
ATOM 1387 C C . ALA A 1 177 ? 9.920 -16.094 14.663 1.00 77.00 177 ALA A C 1
ATOM 1389 O O . ALA A 1 177 ? 8.785 -16.572 14.619 1.00 77.00 177 ALA A O 1
ATOM 1390 N N . ALA A 1 178 ? 10.176 -14.906 15.220 1.00 78.94 178 ALA A N 1
ATOM 1391 C CA . ALA A 1 178 ? 9.174 -14.038 15.834 1.00 78.94 178 ALA A CA 1
ATOM 1392 C C . ALA A 1 178 ? 8.831 -12.791 14.994 1.00 78.94 178 ALA A C 1
ATOM 1394 O O . ALA A 1 178 ? 7.941 -12.036 15.386 1.00 78.94 178 ALA A O 1
ATOM 1395 N N . ASP A 1 179 ? 9.505 -12.562 13.858 1.00 86.31 179 ASP A N 1
ATOM 1396 C CA . ASP A 1 179 ? 9.370 -11.331 13.076 1.00 86.31 179 ASP A CA 1
ATOM 1397 C C . ASP A 1 179 ? 9.059 -11.576 11.593 1.00 86.31 179 ASP A C 1
ATOM 1399 O O . ASP A 1 179 ? 9.755 -12.305 10.881 1.00 86.31 179 ASP A O 1
ATOM 1403 N N . VAL A 1 180 ? 8.026 -10.891 11.105 1.00 91.94 180 VAL A N 1
ATOM 1404 C CA . VAL A 1 180 ? 7.569 -10.926 9.715 1.00 91.94 180 VAL A CA 1
ATOM 1405 C C . VAL A 1 180 ? 7.531 -9.506 9.181 1.00 91.94 180 VAL A C 1
ATOM 1407 O O . VAL A 1 180 ? 6.973 -8.613 9.815 1.00 91.94 180 VAL A O 1
ATOM 1410 N N . VAL A 1 181 ? 8.048 -9.324 7.970 1.00 94.94 181 VAL A N 1
ATOM 1411 C CA . VAL A 1 181 ? 7.924 -8.087 7.199 1.00 94.94 181 VAL A CA 1
ATOM 1412 C C . VAL A 1 181 ? 7.005 -8.296 6.002 1.00 94.94 181 VAL A C 1
ATOM 1414 O O . VAL A 1 181 ? 6.858 -9.408 5.485 1.00 94.94 181 VAL A O 1
ATOM 1417 N N . VAL A 1 182 ? 6.391 -7.217 5.536 1.00 97.94 182 VAL A N 1
ATOM 1418 C CA . VAL A 1 182 ? 5.626 -7.213 4.288 1.00 97.94 182 VAL A CA 1
ATOM 1419 C C . VAL A 1 182 ? 6.456 -6.571 3.197 1.00 97.94 182 VAL A C 1
ATOM 1421 O O . VAL A 1 182 ? 6.984 -5.478 3.371 1.00 97.94 182 VAL A O 1
ATOM 1424 N N . VAL A 1 183 ? 6.515 -7.235 2.051 1.00 98.44 183 VAL A N 1
ATOM 1425 C CA . VAL A 1 183 ? 7.202 -6.767 0.853 1.00 98.44 183 VAL A CA 1
ATOM 1426 C C . VAL A 1 183 ? 6.172 -6.594 -0.253 1.00 98.44 183 VAL A C 1
ATOM 1428 O O . VAL A 1 183 ? 5.467 -7.541 -0.590 1.00 98.44 183 VAL A O 1
ATOM 1431 N N . GLY A 1 184 ? 6.084 -5.404 -0.829 1.00 98.69 184 GLY A N 1
ATOM 1432 C CA . GLY A 1 184 ? 5.422 -5.151 -2.100 1.00 98.69 184 GLY A CA 1
ATOM 1433 C C . GLY A 1 184 ? 6.456 -5.065 -3.213 1.00 98.69 184 GLY A C 1
ATOM 1434 O O . GLY A 1 184 ? 7.424 -4.323 -3.083 1.00 98.69 184 GLY A O 1
ATOM 1435 N N . VAL A 1 185 ? 6.240 -5.794 -4.303 1.00 98.88 185 VAL A N 1
ATOM 1436 C CA . VAL A 1 185 ? 6.975 -5.633 -5.562 1.00 98.88 185 VAL A CA 1
ATOM 1437 C C . VAL A 1 185 ? 6.035 -5.003 -6.577 1.00 98.88 185 VAL A C 1
ATOM 1439 O O . VAL A 1 185 ? 4.921 -5.498 -6.753 1.00 98.88 185 VAL A O 1
ATOM 1442 N N . THR A 1 186 ? 6.453 -3.924 -7.230 1.00 98.62 186 THR A N 1
ATOM 1443 C CA . THR A 1 186 ? 5.628 -3.232 -8.229 1.00 98.62 186 THR A CA 1
ATOM 1444 C C . THR A 1 186 ? 6.428 -2.858 -9.472 1.00 98.62 186 THR A C 1
ATOM 1446 O O . THR A 1 186 ? 7.650 -2.745 -9.432 1.00 98.62 186 THR A O 1
ATOM 1449 N N . HIS A 1 187 ? 5.717 -2.649 -10.574 1.00 98.50 187 HIS A N 1
ATOM 1450 C CA . HIS A 1 187 ? 6.222 -1.958 -11.751 1.00 98.50 187 HIS A CA 1
ATOM 1451 C C . HIS A 1 187 ? 5.127 -0.969 -12.170 1.00 98.50 187 HIS A C 1
ATOM 1453 O O . HIS A 1 187 ? 4.070 -1.395 -12.640 1.00 98.50 187 HIS A O 1
ATOM 1459 N N . LEU A 1 188 ? 5.343 0.327 -11.924 1.00 97.31 188 LEU A N 1
ATOM 1460 C CA . LEU A 1 188 ? 4.354 1.372 -12.222 1.00 97.31 188 LEU A CA 1
ATOM 1461 C C . LEU A 1 188 ? 4.275 1.664 -13.726 1.00 97.31 188 LEU A C 1
ATOM 1463 O O . LEU A 1 188 ? 5.167 1.290 -14.487 1.00 97.31 188 LEU A O 1
ATOM 1467 N N . GLU A 1 189 ? 3.209 2.339 -14.153 1.00 89.69 189 GLU A N 1
ATOM 1468 C CA . GLU A 1 189 ? 2.954 2.642 -15.563 1.00 89.69 189 GLU A CA 1
ATOM 1469 C C . GLU A 1 189 ? 4.171 3.293 -16.247 1.00 89.69 189 GLU A C 1
ATOM 1471 O O . GLU A 1 189 ? 4.709 4.304 -15.781 1.00 89.69 189 GLU A O 1
ATOM 1476 N N . SER A 1 190 ? 4.607 2.708 -17.363 1.00 87.94 190 SER A N 1
ATOM 1477 C CA . SER A 1 190 ? 5.749 3.195 -18.139 1.00 87.94 190 SER A CA 1
ATOM 1478 C C . SER A 1 190 ? 5.353 4.354 -19.054 1.00 87.94 190 SER A C 1
ATOM 1480 O O . SER A 1 190 ? 4.177 4.659 -19.259 1.00 87.94 190 SER A O 1
ATOM 1482 N N . PHE A 1 191 ? 6.348 5.015 -19.638 1.00 81.06 191 PHE A N 1
ATOM 1483 C CA . PHE A 1 191 ? 6.118 6.063 -20.626 1.00 81.06 191 PHE A CA 1
ATOM 1484 C C . PHE A 1 191 ? 5.544 5.472 -21.918 1.00 81.06 191 PHE A C 1
ATOM 1486 O O . PHE A 1 191 ? 6.095 4.527 -22.480 1.00 81.06 191 PHE A O 1
ATOM 1493 N N . VAL A 1 192 ? 4.454 6.059 -22.413 1.00 72.44 192 VAL A N 1
ATOM 1494 C CA . VAL A 1 192 ? 3.839 5.685 -23.692 1.00 72.44 192 VAL A CA 1
ATOM 1495 C C . VAL A 1 192 ? 3.656 6.934 -24.525 1.00 72.44 192 VAL A C 1
ATOM 1497 O O . VAL A 1 192 ? 2.999 7.888 -24.107 1.00 72.44 192 VAL A O 1
ATOM 1500 N N . LYS A 1 193 ? 4.230 6.906 -25.726 1.00 71.81 193 LYS A N 1
ATOM 1501 C CA . LYS A 1 193 ? 4.130 8.012 -26.669 1.00 71.81 193 LYS A CA 1
ATOM 1502 C C . LYS A 1 193 ? 2.673 8.232 -27.089 1.00 71.81 193 LYS A C 1
ATOM 1504 O O . LYS A 1 193 ? 2.015 7.290 -27.524 1.00 71.81 193 LYS A O 1
ATOM 1509 N N . GLY A 1 194 ? 2.200 9.473 -27.021 1.00 63.25 194 GLY A N 1
ATOM 1510 C CA . GLY A 1 194 ? 0.856 9.886 -27.433 1.00 63.25 194 GLY A CA 1
ATOM 1511 C C . GLY A 1 194 ? -0.224 9.822 -26.345 1.00 63.25 194 GLY A C 1
ATOM 1512 O O . GLY A 1 194 ? -1.336 10.282 -26.596 1.00 63.25 194 GLY A O 1
ATOM 1513 N N . VAL A 1 195 ? 0.075 9.284 -25.156 1.00 70.50 195 VAL A N 1
ATOM 1514 C CA . VAL A 1 195 ? -0.834 9.269 -23.987 1.00 70.50 195 VAL A CA 1
ATOM 1515 C C . VAL A 1 195 ? -0.105 9.627 -22.685 1.00 70.50 195 VAL A C 1
ATOM 1517 O O . VAL A 1 195 ? -0.492 9.202 -21.598 1.00 70.50 195 VAL A O 1
ATOM 1520 N N . GLU A 1 196 ? 0.957 10.427 -22.785 1.00 80.06 196 GLU A N 1
ATOM 1521 C CA . GLU A 1 196 ? 1.902 10.730 -21.705 1.00 80.06 196 GLU A CA 1
ATOM 1522 C C . GLU A 1 196 ? 1.207 11.273 -20.446 1.00 80.06 196 GLU A C 1
ATOM 1524 O O . GLU A 1 196 ? 1.541 10.868 -19.334 1.00 80.06 196 GLU A O 1
ATOM 1529 N N . GLY A 1 197 ? 0.210 12.150 -20.613 1.00 72.25 197 GLY A N 1
ATOM 1530 C CA . GLY A 1 197 ? -0.556 12.710 -19.495 1.00 72.25 197 GLY A CA 1
ATOM 1531 C C . GLY A 1 197 ? -1.343 11.655 -18.713 1.00 72.25 197 GLY A C 1
ATOM 1532 O O . GLY A 1 197 ? -1.327 11.670 -17.485 1.00 72.25 197 GLY A O 1
ATOM 1533 N N . VAL A 1 198 ? -1.961 10.699 -19.417 1.00 72.19 198 VAL A N 1
ATOM 1534 C CA . VAL A 1 198 ? -2.766 9.625 -18.809 1.00 72.19 198 VAL A CA 1
ATOM 1535 C C . VAL A 1 198 ? -1.875 8.671 -18.021 1.00 72.19 198 VAL A C 1
ATOM 1537 O O . VAL A 1 198 ? -2.159 8.375 -16.864 1.00 72.19 198 VAL A O 1
ATOM 1540 N N . VAL A 1 199 ? -0.764 8.220 -18.615 1.00 75.69 199 VAL A N 1
ATOM 1541 C CA . VAL A 1 199 ? 0.152 7.293 -17.929 1.00 75.69 199 VAL A CA 1
ATOM 1542 C C . VAL A 1 199 ? 0.883 7.959 -16.767 1.00 75.69 199 VAL A C 1
ATOM 1544 O O . VAL A 1 199 ? 1.170 7.296 -15.775 1.00 75.69 199 VAL A O 1
ATOM 1547 N N . ARG A 1 200 ? 1.134 9.273 -16.835 1.00 84.25 200 ARG A N 1
ATOM 1548 C CA . ARG A 1 200 ? 1.684 10.044 -15.716 1.00 84.25 200 ARG A CA 1
ATOM 1549 C C . ARG A 1 200 ? 0.709 10.125 -14.541 1.00 84.25 200 ARG A C 1
ATOM 1551 O O . ARG A 1 200 ? 1.114 9.884 -13.405 1.00 84.25 200 ARG A O 1
ATOM 1558 N N . GLU A 1 201 ? -0.558 10.452 -14.796 1.00 81.50 201 GLU A N 1
ATOM 1559 C CA . GLU A 1 201 ? -1.590 10.493 -13.751 1.00 81.50 201 GLU A CA 1
ATOM 1560 C C . GLU A 1 201 ? -1.799 9.107 -13.128 1.00 81.50 201 GLU A C 1
ATOM 1562 O O . GLU A 1 201 ? -1.784 8.969 -11.901 1.00 81.50 201 GLU A O 1
ATOM 1567 N N . ALA A 1 202 ? -1.880 8.066 -13.966 1.00 79.00 202 ALA A N 1
ATOM 1568 C CA . ALA A 1 202 ? -1.954 6.683 -13.515 1.00 79.00 202 ALA A CA 1
ATOM 1569 C C . ALA A 1 202 ? -0.741 6.317 -12.648 1.00 79.00 202 ALA A C 1
ATOM 1571 O O . ALA A 1 202 ? -0.921 5.860 -11.524 1.00 79.00 202 ALA A O 1
ATOM 1572 N N . ARG A 1 203 ? 0.492 6.584 -13.098 1.00 92.62 203 ARG A N 1
ATOM 1573 C CA . ARG A 1 203 ? 1.720 6.309 -12.332 1.00 92.62 203 ARG A CA 1
ATOM 1574 C C . ARG A 1 203 ? 1.725 7.007 -10.967 1.00 92.62 203 ARG A C 1
ATOM 1576 O O . ARG A 1 203 ? 2.082 6.375 -9.973 1.00 92.62 203 ARG A O 1
ATOM 1583 N N . ALA A 1 204 ? 1.292 8.267 -10.883 1.00 90.69 204 ALA A N 1
ATOM 1584 C CA . ALA A 1 204 ? 1.176 8.994 -9.613 1.00 90.69 204 ALA A CA 1
ATOM 1585 C C . ALA A 1 204 ? 0.175 8.343 -8.654 1.00 90.69 204 ALA A C 1
ATOM 1587 O O . ALA A 1 204 ? 0.489 8.129 -7.480 1.00 90.69 204 ALA A O 1
ATOM 1588 N N . LYS A 1 205 ? -1.000 7.962 -9.160 1.00 87.06 205 LYS A N 1
ATOM 1589 C CA . LYS A 1 205 ? -2.014 7.256 -8.375 1.00 87.06 205 LYS A CA 1
ATOM 1590 C C . LYS A 1 205 ? -1.504 5.892 -7.902 1.00 87.06 205 LYS A C 1
ATOM 1592 O O . LYS A 1 205 ? -1.575 5.581 -6.717 1.00 87.06 205 LYS A O 1
ATOM 1597 N N . GLN A 1 206 ? -0.906 5.122 -8.807 1.00 95.50 206 GLN A N 1
ATOM 1598 C CA . GLN A 1 206 ? -0.357 3.796 -8.535 1.00 95.50 206 GLN A CA 1
ATOM 1599 C C . GLN A 1 206 ? 0.777 3.835 -7.498 1.00 95.50 206 GLN A C 1
ATOM 1601 O O . GLN A 1 206 ? 0.856 2.948 -6.653 1.00 95.50 206 GLN A O 1
ATOM 1606 N N . ALA A 1 207 ? 1.635 4.863 -7.505 1.00 96.75 207 ALA A N 1
ATOM 1607 C CA . ALA A 1 207 ? 2.684 5.033 -6.494 1.00 96.75 207 ALA A CA 1
ATOM 1608 C C . ALA A 1 207 ? 2.104 5.169 -5.074 1.00 96.75 207 ALA A C 1
ATOM 1610 O O . ALA A 1 207 ? 2.653 4.616 -4.114 1.00 96.75 207 ALA A O 1
ATOM 1611 N N . VAL A 1 208 ? 0.982 5.882 -4.937 1.00 94.94 208 VAL A N 1
ATOM 1612 C CA . VAL A 1 208 ? 0.255 6.026 -3.669 1.00 94.94 208 VAL A CA 1
ATOM 1613 C C . VAL A 1 208 ? -0.466 4.725 -3.316 1.00 94.94 208 VAL A C 1
ATOM 1615 O O . VAL A 1 208 ? -0.278 4.219 -2.210 1.00 94.94 208 VAL A O 1
ATOM 1618 N N . GLU A 1 209 ? -1.216 4.141 -4.257 1.00 93.88 209 GLU A N 1
ATOM 1619 C CA . GLU A 1 209 ? -1.939 2.872 -4.076 1.00 93.88 209 GLU A CA 1
ATOM 1620 C C . GLU A 1 209 ? -0.990 1.726 -3.682 1.00 93.88 209 GLU A C 1
ATOM 1622 O O . GLU A 1 209 ? -1.345 0.867 -2.875 1.00 93.88 209 GLU A O 1
ATOM 1627 N N . ALA A 1 210 ? 0.243 1.720 -4.194 1.00 97.19 210 ALA A N 1
ATOM 1628 C CA . ALA A 1 210 ? 1.233 0.702 -3.878 1.00 97.19 210 ALA A CA 1
ATOM 1629 C C . ALA A 1 210 ? 1.726 0.772 -2.430 1.00 97.19 210 ALA A C 1
ATOM 1631 O O . ALA A 1 210 ? 1.773 -0.245 -1.732 1.00 97.19 210 ALA A O 1
ATOM 1632 N N . GLN A 1 211 ? 2.066 1.979 -1.972 1.00 98.25 211 GLN A N 1
ATOM 1633 C CA . GLN A 1 211 ? 2.423 2.226 -0.577 1.00 98.25 211 GLN A CA 1
ATOM 1634 C C . GLN A 1 211 ? 1.236 1.887 0.333 1.00 98.25 211 GLN A C 1
ATOM 1636 O O . GLN A 1 211 ? 1.394 1.189 1.331 1.00 98.25 211 GLN A O 1
ATOM 1641 N N . GLU A 1 212 ? 0.020 2.274 -0.054 1.00 94.25 212 GLU A N 1
ATOM 1642 C CA . GLU A 1 212 ? -1.188 1.906 0.677 1.00 94.25 212 GLU A CA 1
ATOM 1643 C C . GLU A 1 212 ? -1.388 0.390 0.747 1.00 94.25 212 GLU A C 1
ATOM 1645 O O . GLU A 1 212 ? -1.712 -0.123 1.815 1.00 94.25 212 GLU A O 1
ATOM 1650 N N . ALA A 1 213 ? -1.180 -0.349 -0.341 1.00 92.88 213 ALA A N 1
ATOM 1651 C CA . ALA A 1 213 ? -1.322 -1.802 -0.353 1.00 92.88 213 ALA A CA 1
ATOM 1652 C C . ALA A 1 213 ? -0.342 -2.478 0.621 1.00 92.88 213 ALA A C 1
ATOM 1654 O O . ALA A 1 213 ? -0.731 -3.399 1.346 1.00 92.88 213 ALA A O 1
ATOM 1655 N N . VAL A 1 214 ? 0.901 -1.990 0.687 1.00 96.12 214 VAL A N 1
ATOM 1656 C CA . VAL A 1 214 ? 1.895 -2.470 1.656 1.00 96.12 214 VAL A CA 1
ATOM 1657 C C . VAL A 1 214 ? 1.506 -2.079 3.080 1.00 96.12 214 VAL A C 1
ATOM 1659 O O . VAL A 1 214 ? 1.454 -2.954 3.938 1.00 96.12 214 VAL A O 1
ATOM 1662 N N . GLU A 1 215 ? 1.155 -0.817 3.347 1.00 93.69 215 GLU A N 1
ATOM 1663 C CA . GLU A 1 215 ? 0.676 -0.362 4.665 1.00 93.69 215 GLU A CA 1
ATOM 1664 C C . GLU A 1 215 ? -0.522 -1.192 5.154 1.00 93.69 215 GLU A C 1
ATOM 1666 O O . GLU A 1 215 ? -0.592 -1.581 6.324 1.00 93.69 215 GLU A O 1
ATOM 1671 N N . ALA A 1 216 ? -1.478 -1.464 4.256 1.00 80.12 216 ALA A N 1
ATOM 1672 C CA . ALA A 1 216 ? -2.656 -2.278 4.537 1.00 80.12 216 ALA A CA 1
ATOM 1673 C C . ALA A 1 216 ? -2.252 -3.674 4.990 1.00 80.12 216 ALA A C 1
ATOM 1675 O O . ALA A 1 216 ? -2.793 -4.184 5.968 1.00 80.12 216 ALA A O 1
ATOM 1676 N N . GLU A 1 217 ? -1.303 -4.279 4.281 1.00 90.25 217 GLU A N 1
ATOM 1677 C CA . GLU A 1 217 ? -0.856 -5.629 4.566 1.00 90.25 217 GLU A CA 1
ATOM 1678 C C . GLU A 1 217 ? -0.018 -5.698 5.839 1.00 90.25 217 GLU A C 1
ATOM 1680 O O . GLU A 1 217 ? -0.272 -6.572 6.664 1.00 90.25 217 GLU A O 1
ATOM 1685 N N . VAL A 1 218 ? 0.875 -4.729 6.077 1.00 88.44 218 VAL A N 1
ATOM 1686 C CA . VAL A 1 218 ? 1.620 -4.610 7.343 1.00 88.44 218 VAL A CA 1
ATOM 1687 C C . VAL A 1 218 ? 0.658 -4.607 8.522 1.00 88.44 218 VAL A C 1
ATOM 1689 O O . VAL A 1 218 ? 0.819 -5.371 9.475 1.00 88.44 218 VAL A O 1
ATOM 1692 N N . LYS A 1 219 ? -0.386 -3.779 8.427 1.00 79.81 219 LYS A N 1
ATOM 1693 C CA . LYS A 1 219 ? -1.407 -3.632 9.464 1.00 79.81 219 LYS A CA 1
ATOM 1694 C C . LYS A 1 219 ? -2.279 -4.880 9.600 1.00 79.81 219 LYS A C 1
ATOM 1696 O O . LYS A 1 219 ? -2.595 -5.273 10.718 1.00 79.81 219 LYS A O 1
ATOM 1701 N N . ALA A 1 220 ? -2.653 -5.516 8.490 1.00 73.81 220 ALA A N 1
ATOM 1702 C CA . ALA A 1 220 ? -3.484 -6.719 8.482 1.00 73.81 220 ALA A CA 1
ATOM 1703 C C . ALA A 1 220 ? -2.772 -7.942 9.074 1.00 73.81 220 ALA A C 1
ATOM 1705 O O . ALA A 1 220 ? -3.431 -8.823 9.624 1.00 73.81 220 ALA A O 1
ATOM 1706 N N . THR A 1 221 ? -1.445 -8.007 8.959 1.00 81.56 221 THR A N 1
ATOM 1707 C CA . THR A 1 221 ? -0.656 -9.169 9.382 1.00 81.56 221 THR A CA 1
ATOM 1708 C C . THR A 1 221 ? 0.156 -8.922 10.646 1.00 81.56 221 THR A C 1
ATOM 1710 O O . THR A 1 221 ? 0.900 -9.813 11.049 1.00 81.56 221 THR A O 1
ATOM 1713 N N . SER A 1 222 ? 0.050 -7.725 11.235 1.00 84.00 222 SER A N 1
ATOM 1714 C CA . SER A 1 222 ? 0.897 -7.256 12.340 1.00 84.00 222 SER A CA 1
ATOM 1715 C C . SER A 1 222 ? 2.392 -7.428 12.052 1.00 84.00 222 SER A C 1
ATOM 1717 O O . SER A 1 222 ? 3.158 -7.806 12.935 1.00 84.00 222 SER A O 1
ATOM 1719 N N . ALA A 1 223 ? 2.798 -7.200 10.802 1.00 87.69 223 ALA A N 1
ATOM 1720 C CA . ALA A 1 223 ? 4.208 -7.234 10.437 1.00 87.69 223 ALA A CA 1
ATOM 1721 C C . ALA A 1 223 ? 4.948 -6.054 11.081 1.00 87.69 223 ALA A C 1
ATOM 1723 O O . ALA A 1 223 ? 4.364 -4.988 11.289 1.00 87.69 223 ALA A O 1
ATOM 1724 N N . SER A 1 224 ? 6.232 -6.227 11.383 1.00 89.31 224 SER A N 1
ATOM 1725 C CA . SER A 1 224 ? 7.043 -5.182 12.024 1.00 89.31 224 SER A CA 1
ATOM 1726 C C . SER A 1 224 ? 7.346 -4.004 11.099 1.00 89.31 224 SER A C 1
ATOM 1728 O O . SER A 1 224 ? 7.464 -2.864 11.559 1.00 89.31 224 SER A O 1
ATOM 1730 N N . ALA A 1 225 ? 7.453 -4.270 9.797 1.00 92.94 225 ALA A N 1
ATOM 1731 C CA . ALA A 1 225 ? 7.778 -3.284 8.780 1.00 92.94 225 ALA A CA 1
ATOM 1732 C C . ALA A 1 225 ? 7.140 -3.622 7.427 1.00 92.94 225 ALA A C 1
ATOM 1734 O O . ALA A 1 225 ? 6.823 -4.778 7.124 1.00 92.94 225 ALA A O 1
ATOM 1735 N N . GLY A 1 226 ? 6.974 -2.581 6.613 1.00 95.94 226 GLY A N 1
ATOM 1736 C CA . GLY A 1 226 ? 6.589 -2.665 5.210 1.00 95.94 226 GLY A CA 1
ATOM 1737 C C . GLY A 1 226 ? 7.717 -2.200 4.311 1.00 95.94 226 GLY A C 1
ATOM 1738 O O . GLY A 1 226 ? 8.463 -1.289 4.659 1.00 95.94 226 GLY A O 1
ATOM 1739 N N . ILE A 1 227 ? 7.843 -2.820 3.149 1.00 97.38 227 ILE A N 1
ATOM 1740 C CA . ILE A 1 227 ? 8.880 -2.503 2.178 1.00 97.38 227 ILE A CA 1
ATOM 1741 C C . ILE A 1 227 ? 8.212 -2.497 0.817 1.00 97.38 227 ILE A C 1
ATOM 1743 O O . ILE A 1 227 ? 7.561 -3.473 0.458 1.00 97.38 227 ILE A O 1
ATOM 1747 N N . LEU A 1 228 ? 8.348 -1.413 0.067 1.00 98.69 228 LEU A N 1
ATOM 1748 C CA . LEU A 1 228 ? 7.927 -1.357 -1.325 1.00 98.69 228 LEU A CA 1
ATOM 1749 C C . LEU A 1 228 ? 9.180 -1.260 -2.183 1.00 98.69 228 LEU A C 1
ATOM 1751 O O . LEU A 1 228 ? 9.972 -0.333 -2.030 1.00 98.69 228 LEU A O 1
ATOM 1755 N N . ILE A 1 229 ? 9.350 -2.230 -3.066 1.00 98.62 229 ILE A N 1
ATOM 1756 C CA . ILE A 1 229 ? 10.448 -2.291 -4.016 1.00 98.62 229 ILE A CA 1
ATOM 1757 C C . ILE A 1 229 ? 9.903 -2.354 -5.432 1.00 98.62 229 ILE A C 1
ATOM 1759 O O . ILE A 1 229 ? 8.825 -2.906 -5.671 1.00 98.62 229 ILE A O 1
ATOM 1763 N N . GLY A 1 230 ? 10.643 -1.799 -6.378 1.00 98.38 230 GLY A N 1
ATOM 1764 C CA . GLY A 1 230 ? 10.297 -1.958 -7.778 1.00 98.38 230 GLY A CA 1
ATOM 1765 C C . GLY A 1 230 ? 10.742 -0.828 -8.673 1.00 98.38 230 GLY A C 1
ATOM 1766 O O . GLY A 1 230 ? 11.282 0.184 -8.219 1.00 98.38 230 GLY A O 1
ATOM 1767 N N . ASP A 1 231 ? 10.426 -1.019 -9.945 1.00 98.62 231 ASP A N 1
ATOM 1768 C CA . ASP A 1 231 ? 10.534 -0.010 -10.980 1.00 98.62 231 ASP A CA 1
ATOM 1769 C C . ASP A 1 231 ? 9.335 0.943 -10.873 1.00 98.62 231 ASP A C 1
ATOM 1771 O O . ASP A 1 231 ? 8.184 0.608 -11.175 1.00 98.62 231 ASP A O 1
ATOM 1775 N N . THR A 1 232 ? 9.596 2.149 -10.387 1.00 98.19 232 THR A N 1
ATOM 1776 C CA . THR A 1 232 ? 8.571 3.181 -10.235 1.00 98.19 232 THR A CA 1
ATOM 1777 C C . THR A 1 232 ? 8.323 3.975 -11.508 1.00 98.19 232 THR A C 1
ATOM 1779 O O . THR A 1 232 ? 7.383 4.766 -11.528 1.00 98.19 232 THR A O 1
ATOM 1782 N N . ASN A 1 233 ? 9.154 3.826 -12.547 1.00 96.56 233 ASN A N 1
ATOM 1783 C CA . ASN A 1 233 ? 9.158 4.679 -13.738 1.00 96.56 233 ASN A CA 1
ATOM 1784 C C . ASN A 1 233 ? 9.133 6.192 -13.429 1.00 96.56 233 ASN A C 1
ATOM 1786 O O . ASN A 1 233 ? 8.774 7.005 -14.280 1.00 96.56 233 ASN A O 1
ATOM 1790 N N . TRP A 1 234 ? 9.485 6.594 -12.202 1.00 96.44 234 TRP A N 1
ATOM 1791 C CA . TRP A 1 234 ? 9.309 7.965 -11.752 1.00 96.44 234 TRP A CA 1
ATOM 1792 C C . TRP A 1 234 ? 10.454 8.838 -12.237 1.00 96.44 234 TRP A C 1
ATOM 1794 O O . TRP A 1 234 ? 11.615 8.593 -11.897 1.00 96.44 234 TRP A O 1
ATOM 1804 N N . ASN A 1 235 ? 10.127 9.877 -12.997 1.00 90.50 235 ASN A N 1
ATOM 1805 C CA . ASN A 1 235 ? 11.095 10.869 -13.437 1.00 90.50 235 ASN A CA 1
ATOM 1806 C C . ASN A 1 235 ? 10.853 12.191 -12.709 1.00 90.50 235 ASN A C 1
ATOM 1808 O O . ASN A 1 235 ? 9.931 12.910 -13.071 1.00 90.50 235 ASN A O 1
ATOM 1812 N N . GLU A 1 236 ? 11.696 12.573 -11.745 1.00 88.75 236 GLU A N 1
ATOM 1813 C CA . GLU A 1 236 ? 11.487 13.813 -10.984 1.00 88.75 236 GLU A CA 1
ATOM 1814 C C . GLU A 1 236 ? 11.411 15.078 -11.852 1.00 88.75 236 GLU A C 1
ATOM 1816 O O . GLU A 1 236 ? 10.727 16.028 -11.480 1.00 88.75 236 GLU A O 1
ATOM 1821 N N . SER A 1 237 ? 12.096 15.107 -13.003 1.00 86.75 237 SER A N 1
ATOM 1822 C CA . SER A 1 237 ? 12.055 16.263 -13.909 1.00 86.75 237 SER A CA 1
ATOM 1823 C C . SER A 1 237 ? 10.702 16.433 -14.592 1.00 86.75 237 SER A C 1
ATOM 1825 O O . SER A 1 237 ? 10.258 17.565 -14.771 1.00 86.75 237 SER A O 1
ATOM 1827 N N . ASP A 1 238 ? 10.053 15.324 -14.947 1.00 83.81 238 ASP A N 1
ATOM 1828 C CA . ASP A 1 238 ? 8.770 15.361 -15.641 1.00 83.81 238 ASP A CA 1
ATOM 1829 C C . ASP A 1 238 ? 7.623 15.258 -14.644 1.00 83.81 238 ASP A C 1
ATOM 1831 O O . ASP A 1 238 ? 6.733 16.101 -14.670 1.00 83.81 238 ASP A O 1
ATOM 1835 N N . ASP A 1 239 ? 7.661 14.267 -13.752 1.00 87.94 239 ASP A N 1
ATOM 1836 C CA . ASP A 1 239 ? 6.592 13.885 -12.829 1.00 87.94 239 ASP A CA 1
ATOM 1837 C C . ASP A 1 239 ? 6.519 14.775 -11.578 1.00 87.94 239 ASP A C 1
ATOM 1839 O O . ASP A 1 239 ? 5.427 14.956 -11.034 1.00 87.94 239 ASP A O 1
ATOM 1843 N N . GLY A 1 240 ? 7.632 15.402 -11.180 1.00 91.81 240 GLY A N 1
ATOM 1844 C CA . GLY A 1 240 ? 7.758 16.192 -9.954 1.00 91.81 240 GLY A CA 1
ATOM 1845 C C . GLY A 1 240 ? 8.251 15.372 -8.757 1.00 91.81 240 GLY A C 1
ATOM 1846 O O . GLY A 1 240 ? 8.867 14.314 -8.909 1.00 91.81 240 GLY A O 1
ATOM 1847 N N . GLU A 1 241 ? 8.003 15.865 -7.542 1.00 92.38 241 GLU A N 1
ATOM 1848 C CA . GLU A 1 241 ? 8.383 15.152 -6.318 1.00 92.38 241 GLU A CA 1
ATOM 1849 C C . GLU A 1 241 ? 7.649 13.808 -6.221 1.00 92.38 241 GLU A C 1
ATOM 1851 O O . GLU A 1 241 ? 6.445 13.723 -6.467 1.00 92.38 241 GLU A O 1
ATOM 1856 N N . PHE A 1 242 ? 8.381 12.747 -5.871 1.00 94.62 242 PHE A N 1
ATOM 1857 C CA . PHE A 1 242 ? 7.782 11.428 -5.685 1.00 94.62 242 PHE A CA 1
ATOM 1858 C C . PHE A 1 242 ? 6.750 11.480 -4.549 1.00 94.62 242 PHE A C 1
ATOM 1860 O O . PHE A 1 242 ? 7.086 11.987 -3.477 1.00 94.62 242 PHE A O 1
ATOM 1867 N N . PRO A 1 243 ? 5.527 10.941 -4.729 1.00 93.19 243 PRO A N 1
ATOM 1868 C CA . PRO A 1 243 ? 4.447 11.036 -3.750 1.00 93.19 243 PRO A CA 1
ATOM 1869 C C . PRO A 1 243 ? 4.684 10.078 -2.571 1.00 93.19 243 PRO A C 1
ATOM 1871 O O . PRO A 1 243 ? 3.989 9.075 -2.389 1.00 93.19 243 PRO A O 1
ATOM 1874 N N . LEU A 1 244 ? 5.708 10.372 -1.770 1.00 94.00 244 LEU A N 1
ATOM 1875 C CA . LEU A 1 244 ? 6.086 9.606 -0.594 1.00 94.00 244 LEU A CA 1
ATOM 1876 C C . LEU A 1 244 ? 5.082 9.879 0.528 1.00 94.00 244 LEU A C 1
ATOM 1878 O O . LEU A 1 244 ? 4.883 11.019 0.951 1.00 94.00 244 LEU A O 1
ATOM 1882 N N . ARG A 1 245 ? 4.432 8.826 1.019 1.00 93.06 245 ARG A N 1
ATOM 1883 C CA . ARG A 1 245 ? 3.429 8.955 2.075 1.00 93.06 245 ARG A CA 1
ATOM 1884 C C . ARG A 1 245 ? 4.082 9.169 3.438 1.00 93.06 245 ARG A C 1
ATOM 1886 O O . ARG A 1 245 ? 5.211 8.754 3.697 1.00 93.06 245 ARG A O 1
ATOM 1893 N N . ALA A 1 246 ? 3.337 9.786 4.352 1.00 87.75 246 ALA A N 1
ATOM 1894 C CA . ALA A 1 246 ? 3.802 9.997 5.717 1.00 87.75 246 ALA A CA 1
ATOM 1895 C C . ALA A 1 246 ? 4.178 8.663 6.391 1.00 87.75 246 ALA A C 1
ATOM 1897 O O . ALA A 1 246 ? 3.406 7.708 6.381 1.00 87.75 246 ALA A O 1
ATOM 1898 N N . GLY A 1 247 ? 5.365 8.612 6.999 1.00 86.81 247 GLY A N 1
ATOM 1899 C CA . GLY A 1 247 ? 5.889 7.406 7.649 1.00 86.81 247 GLY A CA 1
ATOM 1900 C C . GLY A 1 247 ? 6.697 6.481 6.734 1.00 86.81 247 GLY A C 1
ATOM 1901 O O . GLY A 1 247 ? 7.295 5.529 7.238 1.00 86.81 247 GLY A O 1
ATOM 1902 N N . TRP A 1 248 ? 6.767 6.776 5.433 1.00 94.50 248 TRP A N 1
ATOM 1903 C CA . TRP A 1 248 ? 7.695 6.125 4.515 1.00 94.50 248 TRP A CA 1
ATOM 1904 C C . TRP A 1 248 ? 9.034 6.850 4.450 1.00 94.50 248 TRP A C 1
ATOM 1906 O O . TRP A 1 248 ? 9.129 8.061 4.651 1.00 94.50 248 TRP A O 1
ATOM 1916 N N . LYS A 1 249 ? 10.082 6.088 4.151 1.00 93.75 249 LYS A N 1
ATOM 1917 C CA . LYS A 1 249 ? 11.440 6.572 3.908 1.00 93.75 249 LYS A CA 1
ATOM 1918 C C . LYS A 1 249 ? 11.931 5.988 2.592 1.00 93.75 249 LYS A C 1
ATOM 1920 O O . LYS A 1 249 ? 11.805 4.784 2.382 1.00 93.75 249 LYS A O 1
ATOM 1925 N N . ASP A 1 250 ? 12.515 6.820 1.742 1.00 94.69 250 ASP A N 1
ATOM 1926 C CA . ASP A 1 250 ? 13.271 6.355 0.577 1.00 94.69 250 ASP A CA 1
ATOM 1927 C C . ASP A 1 250 ? 14.663 5.888 1.038 1.00 94.69 250 ASP A C 1
ATOM 1929 O O . ASP A 1 250 ? 15.327 6.559 1.833 1.00 94.69 250 ASP A O 1
ATOM 1933 N N . ALA A 1 251 ? 15.095 4.710 0.591 1.00 94.31 251 ALA A N 1
ATOM 1934 C CA . ALA A 1 251 ? 16.419 4.173 0.890 1.00 94.31 251 ALA A CA 1
ATOM 1935 C C . ALA A 1 251 ? 17.544 5.015 0.271 1.00 94.31 251 ALA A C 1
ATOM 1937 O O . ALA A 1 251 ? 18.663 5.017 0.785 1.00 94.31 251 ALA A O 1
ATOM 1938 N N . TRP A 1 252 ? 17.268 5.734 -0.820 1.00 94.62 252 TRP A N 1
ATOM 1939 C CA . TRP A 1 252 ? 18.237 6.644 -1.412 1.00 94.62 252 TRP A CA 1
ATOM 1940 C C . TRP A 1 252 ? 18.332 7.934 -0.586 1.00 94.62 252 TRP A C 1
ATOM 1942 O O . TRP A 1 252 ? 17.383 8.707 -0.489 1.00 94.62 252 TRP A O 1
ATOM 1952 N N . GLN A 1 253 ? 19.504 8.169 0.006 1.00 86.12 253 GLN A N 1
ATOM 1953 C CA . GLN A 1 253 ? 19.770 9.279 0.932 1.00 86.12 253 GLN A CA 1
ATOM 1954 C C . GLN A 1 253 ? 20.594 10.410 0.286 1.00 86.12 253 GLN A C 1
ATOM 1956 O O . GLN A 1 253 ? 21.313 11.128 0.976 1.00 86.12 253 GLN A O 1
ATOM 1961 N N . GLY A 1 254 ? 20.518 10.566 -1.041 1.00 87.12 254 GLY A N 1
ATOM 1962 C CA . GLY A 1 254 ? 21.184 11.663 -1.753 1.00 87.12 254 GLY A CA 1
ATOM 1963 C C . GLY A 1 254 ? 22.585 11.365 -2.299 1.00 87.12 254 GLY A C 1
ATOM 1964 O O . GLY A 1 254 ? 23.266 12.296 -2.719 1.00 87.12 254 GLY A O 1
ATOM 1965 N N . ASP A 1 255 ? 23.034 10.106 -2.308 1.00 89.00 255 ASP A N 1
ATOM 1966 C CA . ASP A 1 255 ? 24.339 9.737 -2.873 1.00 89.00 255 ASP A CA 1
ATOM 1967 C C . ASP A 1 255 ? 24.296 9.716 -4.413 1.00 89.00 255 ASP A C 1
ATOM 1969 O O . ASP A 1 255 ? 23.539 8.954 -5.023 1.00 89.00 255 ASP A O 1
ATOM 1973 N N . GLU A 1 256 ? 25.122 10.547 -5.052 1.00 89.44 256 GLU A N 1
ATOM 1974 C CA . GLU A 1 256 ? 25.185 10.667 -6.512 1.00 89.44 256 GLU A CA 1
ATOM 1975 C C . GLU A 1 256 ? 25.694 9.375 -7.177 1.00 89.44 256 GLU A C 1
ATOM 1977 O O . GLU A 1 256 ? 25.262 9.062 -8.287 1.00 89.44 256 GLU A O 1
ATOM 1982 N N . ALA A 1 257 ? 26.536 8.579 -6.502 1.00 90.25 257 ALA A N 1
ATOM 1983 C CA . ALA A 1 257 ? 27.065 7.324 -7.050 1.00 90.25 257 ALA A CA 1
ATOM 1984 C C . ALA A 1 257 ? 25.983 6.249 -7.256 1.00 90.25 257 ALA A C 1
ATOM 1986 O O . ALA A 1 257 ? 26.154 5.337 -8.062 1.00 90.25 257 ALA A O 1
ATOM 1987 N N . THR A 1 258 ? 24.859 6.364 -6.544 1.00 92.62 258 THR A N 1
ATOM 1988 C CA . THR A 1 258 ? 23.733 5.416 -6.594 1.00 92.62 258 THR A CA 1
ATOM 1989 C C . THR A 1 258 ? 22.444 6.063 -7.091 1.00 92.62 258 THR A C 1
ATOM 1991 O O . THR A 1 258 ? 21.364 5.487 -6.972 1.00 92.62 258 THR A O 1
ATOM 1994 N N . ARG A 1 259 ? 22.540 7.273 -7.658 1.00 93.31 259 ARG A N 1
ATOM 1995 C CA . ARG A 1 259 ? 21.376 8.065 -8.057 1.00 93.31 259 ARG A CA 1
ATOM 1996 C C . ARG A 1 259 ? 20.622 7.485 -9.245 1.00 93.31 259 ARG A C 1
ATOM 1998 O O . ARG A 1 259 ? 19.401 7.548 -9.243 1.00 93.31 259 ARG A O 1
ATOM 2005 N N . TYR A 1 260 ? 21.308 6.999 -10.274 1.00 96.75 260 TYR A N 1
ATOM 2006 C CA . TYR A 1 260 ? 20.651 6.564 -11.509 1.00 96.75 260 TYR A CA 1
ATOM 2007 C C . TYR A 1 260 ? 20.623 5.042 -11.585 1.00 96.75 260 TYR A C 1
ATOM 2009 O O . TYR A 1 260 ? 21.667 4.396 -11.546 1.00 96.75 260 TYR A O 1
ATOM 2017 N N . THR A 1 261 ? 19.422 4.482 -11.698 1.00 97.31 261 THR A N 1
ATOM 2018 C CA . THR A 1 261 ? 19.197 3.032 -11.813 1.00 97.31 261 THR A CA 1
ATOM 2019 C C . THR A 1 261 ? 18.946 2.630 -13.262 1.00 97.31 261 THR A C 1
ATOM 2021 O O . THR A 1 261 ? 19.281 1.525 -13.662 1.00 97.31 261 THR A O 1
ATOM 2024 N N . TYR A 1 262 ? 18.480 3.570 -14.083 1.00 96.62 262 TYR A N 1
ATOM 2025 C CA . TYR A 1 262 ? 18.510 3.498 -15.536 1.00 96.62 262 TYR A CA 1
ATOM 2026 C C . TYR A 1 262 ? 19.461 4.587 -16.039 1.00 96.62 262 TYR A C 1
ATOM 2028 O O . TYR A 1 262 ? 19.121 5.771 -16.002 1.00 96.62 262 TYR A O 1
ATOM 2036 N N . ASP A 1 263 ? 20.675 4.226 -16.462 1.00 96.06 263 ASP A N 1
ATOM 2037 C CA . ASP A 1 263 ? 21.709 5.189 -16.868 1.00 96.06 263 ASP A CA 1
ATOM 2038 C C . ASP A 1 263 ? 22.268 4.853 -18.250 1.00 96.06 263 ASP A C 1
ATOM 2040 O O . ASP A 1 263 ? 23.081 3.949 -18.413 1.00 96.06 263 ASP A O 1
ATOM 2044 N N . GLY A 1 264 ? 21.887 5.631 -19.260 1.00 93.44 264 GLY A N 1
ATOM 2045 C CA . GLY A 1 264 ? 22.355 5.414 -20.624 1.00 93.44 264 GLY A CA 1
ATOM 2046 C C . GLY A 1 264 ? 23.835 5.695 -20.879 1.00 93.44 264 GLY A C 1
ATOM 2047 O O . GLY A 1 264 ? 24.354 5.283 -21.920 1.00 93.44 264 GLY A O 1
ATOM 2048 N N . LYS A 1 265 ? 24.499 6.425 -19.973 1.00 93.62 265 LYS A N 1
ATOM 2049 C CA . LYS A 1 265 ? 25.934 6.717 -20.053 1.00 93.62 265 LYS A CA 1
ATOM 2050 C C . LYS A 1 265 ? 26.752 5.607 -19.411 1.00 93.62 265 LYS A C 1
ATOM 2052 O O . LYS A 1 265 ? 27.786 5.242 -19.960 1.00 93.62 265 LYS A O 1
ATOM 2057 N N . ALA A 1 266 ? 26.313 5.128 -18.249 1.00 92.75 266 ALA A N 1
ATOM 2058 C CA . ALA A 1 266 ? 27.023 4.107 -17.490 1.00 92.75 266 ALA A CA 1
ATOM 2059 C C . ALA A 1 266 ? 26.690 2.689 -17.973 1.00 92.75 266 ALA A C 1
ATOM 2061 O O . ALA A 1 266 ? 27.580 1.846 -18.020 1.00 92.75 266 ALA A O 1
ATOM 2062 N N . ASN A 1 267 ? 25.441 2.421 -18.369 1.00 94.00 267 ASN A N 1
ATOM 2063 C CA . ASN A 1 267 ? 25.052 1.118 -18.890 1.00 94.00 267 ASN A CA 1
ATOM 2064 C C . ASN A 1 267 ? 25.556 0.963 -20.339 1.00 94.00 267 ASN A C 1
ATOM 2066 O O . ASN A 1 267 ? 25.057 1.644 -21.248 1.00 94.00 267 ASN A O 1
ATOM 2070 N N . PRO A 1 268 ? 26.506 0.045 -20.602 1.00 88.12 268 PRO A N 1
ATOM 2071 C CA . PRO A 1 268 ? 27.124 -0.105 -21.920 1.00 88.12 268 PRO A CA 1
ATOM 2072 C C . PRO A 1 268 ? 26.137 -0.543 -23.016 1.00 88.12 268 PRO A C 1
ATOM 2074 O O . PRO A 1 268 ? 26.441 -0.414 -24.206 1.00 88.12 268 PRO A O 1
ATOM 2077 N N . MET A 1 269 ? 24.949 -1.021 -22.636 1.00 87.50 269 MET A N 1
ATOM 2078 C CA . MET A 1 269 ? 23.904 -1.484 -23.545 1.00 87.50 269 MET A CA 1
ATOM 2079 C C . MET A 1 269 ? 23.052 -0.341 -24.136 1.00 87.50 269 MET A C 1
ATOM 2081 O O . MET A 1 269 ? 22.480 -0.470 -25.226 1.00 87.50 269 MET A O 1
ATOM 2085 N N . LEU A 1 270 ? 22.969 0.803 -23.445 1.00 87.06 270 LEU A N 1
ATOM 2086 C CA . LEU A 1 270 ? 21.921 1.802 -23.672 1.00 87.06 270 LEU A CA 1
ATOM 2087 C C . LEU A 1 270 ? 22.277 2.951 -24.635 1.00 87.06 270 LEU A C 1
ATOM 2089 O O . LEU A 1 270 ? 21.369 3.543 -25.219 1.00 87.06 270 LEU A O 1
ATOM 2093 N N . ARG A 1 271 ? 23.560 3.241 -24.887 1.00 82.19 271 ARG A N 1
ATOM 2094 C CA . ARG A 1 271 ? 24.039 4.193 -25.924 1.00 82.19 271 ARG A CA 1
ATOM 2095 C C . ARG A 1 271 ? 23.248 5.519 -26.047 1.00 82.19 271 ARG A C 1
ATOM 2097 O O . ARG A 1 271 ? 23.107 6.059 -27.144 1.00 82.19 271 ARG A O 1
ATOM 2104 N N . HIS A 1 272 ? 22.752 6.083 -24.947 1.00 88.75 272 HIS A N 1
ATOM 2105 C CA . HIS A 1 272 ? 22.052 7.375 -24.941 1.00 88.75 272 HIS A CA 1
ATOM 2106 C C . HIS A 1 272 ? 22.378 8.176 -23.681 1.00 88.75 272 HIS A C 1
ATOM 2108 O O . HIS A 1 272 ? 23.008 7.684 -22.761 1.00 88.75 272 HIS A O 1
ATOM 2114 N N . LYS A 1 273 ? 21.954 9.440 -23.604 1.00 91.50 273 LYS A N 1
ATOM 2115 C CA . LYS A 1 273 ? 22.297 10.313 -22.464 1.00 91.50 273 LYS A CA 1
ATOM 2116 C C . LYS A 1 273 ? 21.247 10.341 -21.348 1.00 91.50 273 LYS A C 1
ATOM 2118 O O . LYS A 1 273 ? 21.513 10.982 -20.334 1.00 91.50 273 LYS A O 1
ATOM 2123 N N . PHE A 1 274 ? 20.093 9.692 -21.532 1.00 89.88 274 PHE A N 1
ATOM 2124 C CA . PHE A 1 274 ? 19.021 9.642 -20.530 1.00 89.88 274 PHE A CA 1
ATOM 2125 C C . PHE A 1 274 ? 19.461 8.899 -19.276 1.00 89.88 274 PHE A C 1
ATOM 2127 O O . PHE A 1 274 ? 20.136 7.873 -19.380 1.00 89.88 274 PHE A O 1
ATOM 2134 N N . ARG A 1 275 ? 19.099 9.447 -18.114 1.00 94.31 275 ARG A N 1
ATOM 2135 C CA . ARG A 1 275 ? 19.419 8.882 -16.805 1.00 94.31 275 ARG A CA 1
ATOM 2136 C C . ARG A 1 275 ? 18.287 9.172 -15.833 1.00 94.31 275 ARG A C 1
ATOM 2138 O O . ARG A 1 275 ? 17.957 10.341 -15.644 1.00 94.31 275 ARG A O 1
ATOM 2145 N N . HIS A 1 276 ? 17.741 8.139 -15.207 1.00 94.69 276 HIS A N 1
ATOM 2146 C CA . HIS A 1 276 ? 16.615 8.255 -14.285 1.00 94.69 276 HIS A CA 1
ATOM 2147 C C . HIS A 1 276 ? 16.776 7.326 -13.078 1.00 94.69 276 HIS A C 1
ATOM 2149 O O . HIS A 1 276 ? 17.520 6.342 -13.115 1.00 94.69 276 HIS A O 1
ATOM 2155 N N . ARG A 1 277 ? 16.081 7.672 -11.991 1.00 95.94 277 ARG A N 1
ATOM 2156 C CA . ARG A 1 277 ? 16.013 6.889 -10.753 1.00 95.94 277 ARG A CA 1
ATOM 2157 C C . ARG A 1 277 ? 14.666 6.180 -10.667 1.00 95.94 277 ARG A C 1
ATOM 2159 O O . ARG A 1 277 ? 13.797 6.538 -9.866 1.00 95.94 277 ARG A O 1
ATOM 2166 N N . TYR A 1 278 ? 14.486 5.226 -11.569 1.00 97.94 278 TYR A N 1
ATOM 2167 C CA . TYR A 1 278 ? 13.245 4.480 -11.683 1.00 97.94 278 TYR A CA 1
ATOM 2168 C C . TYR A 1 278 ? 13.097 3.469 -10.551 1.00 97.94 278 TYR A C 1
ATOM 2170 O O . TYR A 1 278 ? 12.037 3.401 -9.933 1.00 97.94 278 TYR A O 1
ATOM 2178 N N . ASP A 1 279 ? 14.159 2.756 -10.199 1.00 98.50 279 ASP A N 1
ATOM 2179 C CA . ASP A 1 279 ? 14.110 1.692 -9.205 1.00 98.50 279 ASP A CA 1
ATOM 2180 C C . ASP A 1 279 ? 14.282 2.258 -7.796 1.00 98.50 279 ASP A C 1
ATOM 2182 O O . ASP A 1 279 ? 15.226 3.002 -7.506 1.00 98.50 279 ASP A O 1
ATOM 2186 N N . ARG A 1 280 ? 13.354 1.918 -6.898 1.00 98.00 280 ARG A N 1
ATOM 2187 C CA . ARG A 1 280 ? 13.343 2.430 -5.521 1.00 98.00 280 ARG A CA 1
ATOM 2188 C C . ARG A 1 280 ? 13.163 1.312 -4.513 1.00 98.00 280 ARG A C 1
ATOM 2190 O O . ARG A 1 280 ? 12.508 0.307 -4.778 1.00 98.00 280 ARG A O 1
ATOM 2197 N N . ILE A 1 281 ? 13.711 1.545 -3.324 1.00 97.94 281 ILE A N 1
ATOM 2198 C CA . ILE A 1 281 ? 13.405 0.786 -2.115 1.00 97.94 281 ILE A CA 1
ATOM 2199 C C . ILE A 1 281 ? 12.827 1.786 -1.123 1.00 97.94 281 ILE A C 1
ATOM 2201 O O . ILE A 1 281 ? 13.514 2.710 -0.695 1.00 97.94 281 ILE A O 1
ATOM 2205 N N . LEU A 1 282 ? 11.560 1.611 -0.772 1.00 97.12 282 LEU A N 1
ATOM 2206 C CA . LEU A 1 282 ? 10.866 2.433 0.208 1.00 97.12 282 LEU A CA 1
ATOM 2207 C C . LEU A 1 282 ? 10.579 1.582 1.441 1.00 97.12 282 LEU A C 1
ATOM 2209 O O . LEU A 1 282 ? 10.139 0.439 1.318 1.00 97.12 282 LEU A O 1
ATOM 2213 N N . ALA A 1 283 ? 10.803 2.134 2.627 1.00 95.69 283 ALA A N 1
ATOM 2214 C CA . ALA A 1 283 ? 10.562 1.456 3.893 1.00 95.69 283 ALA A CA 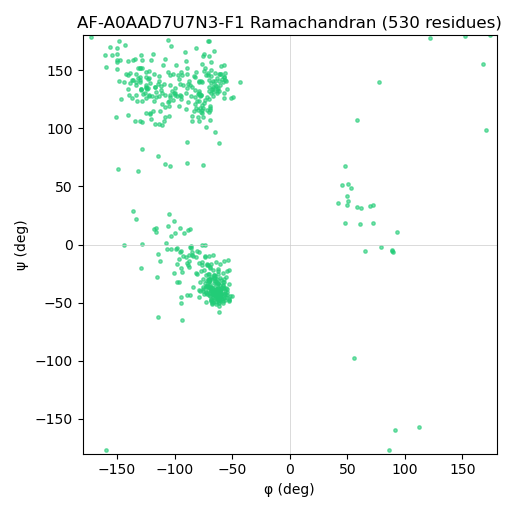1
ATOM 2215 C C . ALA A 1 283 ? 9.492 2.182 4.710 1.00 95.69 283 ALA A C 1
ATOM 2217 O O . ALA A 1 283 ? 9.539 3.401 4.867 1.00 95.69 283 ALA A O 1
ATOM 2218 N N . PHE A 1 284 ? 8.566 1.414 5.270 1.00 93.88 284 PHE A N 1
ATOM 2219 C CA . PHE A 1 284 ? 7.504 1.852 6.161 1.00 93.88 284 PHE A CA 1
ATOM 2220 C C . PHE A 1 284 ? 7.678 1.218 7.538 1.00 93.88 284 PHE A C 1
ATOM 2222 O O . PHE A 1 284 ? 7.837 0.003 7.663 1.00 93.88 284 PHE A O 1
ATOM 2229 N N . GLY A 1 285 ? 7.597 2.042 8.580 1.00 87.69 285 GLY A N 1
ATOM 2230 C CA . GLY A 1 285 ? 7.742 1.608 9.966 1.00 87.69 285 GLY A CA 1
ATOM 2231 C C . GLY A 1 285 ? 9.009 2.147 10.626 1.00 87.69 285 GLY A C 1
ATOM 2232 O O . GLY A 1 285 ? 9.541 3.199 10.260 1.00 87.69 285 GLY A O 1
ATOM 2233 N N . ARG A 1 286 ? 9.459 1.455 11.675 1.00 81.12 286 ARG A N 1
ATOM 2234 C CA . ARG A 1 286 ? 10.537 1.949 12.547 1.00 81.12 286 ARG A CA 1
ATOM 2235 C C . ARG A 1 286 ? 11.935 1.583 12.072 1.00 81.12 286 ARG A C 1
ATOM 2237 O O . ARG A 1 286 ? 12.894 2.186 12.547 1.00 81.12 286 ARG A O 1
ATOM 2244 N N . ASP A 1 287 ? 12.047 0.655 11.133 1.00 82.75 287 ASP A N 1
ATOM 2245 C CA . ASP A 1 287 ? 13.339 0.192 10.656 1.00 82.75 287 ASP A CA 1
ATOM 2246 C C . ASP A 1 287 ? 14.198 1.339 10.121 1.00 82.75 287 ASP A C 1
ATOM 2248 O O . ASP A 1 287 ? 13.731 2.325 9.523 1.00 82.75 287 ASP A O 1
ATOM 2252 N N . ARG A 1 288 ? 15.497 1.202 10.378 1.00 84.75 288 ARG A N 1
ATOM 2253 C CA . ARG A 1 288 ? 16.513 2.000 9.712 1.00 84.75 288 ARG A CA 1
ATOM 2254 C C . ARG A 1 288 ? 16.878 1.309 8.410 1.00 84.75 288 ARG A C 1
ATOM 2256 O O . ARG A 1 288 ? 17.072 0.096 8.378 1.00 84.75 288 ARG A O 1
ATOM 2263 N N . VAL A 1 289 ? 17.010 2.100 7.356 1.00 86.56 289 VAL A N 1
ATOM 2264 C CA . VAL A 1 289 ? 17.471 1.617 6.058 1.00 86.56 289 VAL A CA 1
ATOM 2265 C C . VAL A 1 289 ? 18.958 1.927 5.942 1.00 86.56 289 VAL A C 1
ATOM 2267 O O . VAL A 1 289 ? 19.388 3.048 6.216 1.00 86.56 289 VAL A O 1
ATOM 2270 N N . GLY A 1 290 ? 19.746 0.907 5.623 1.00 86.81 290 GLY A N 1
ATOM 2271 C CA . GLY A 1 290 ? 21.158 1.038 5.293 1.00 86.81 290 GLY A CA 1
ATOM 2272 C C . GLY A 1 290 ? 21.368 1.722 3.938 1.00 86.81 290 GLY A C 1
ATOM 2273 O O . GLY A 1 290 ? 20.402 2.002 3.228 1.00 86.81 290 GLY A O 1
ATOM 2274 N N . PRO A 1 291 ? 22.628 1.991 3.563 1.00 87.56 291 PRO A N 1
ATOM 2275 C CA . PRO A 1 291 ? 22.937 2.630 2.291 1.00 87.56 291 PRO A CA 1
ATOM 2276 C C . PRO A 1 291 ? 22.476 1.772 1.107 1.00 87.56 291 PRO A C 1
ATOM 2278 O O . PRO A 1 291 ? 22.623 0.545 1.116 1.00 87.56 291 PRO A O 1
ATOM 2281 N N . LEU A 1 292 ? 21.944 2.442 0.084 1.00 94.56 292 LEU A N 1
ATOM 2282 C CA . LEU A 1 292 ? 21.604 1.833 -1.196 1.00 94.56 292 LEU A CA 1
ATOM 2283 C C . LEU A 1 292 ? 22.884 1.424 -1.943 1.00 94.56 292 LEU A C 1
ATOM 2285 O O . LEU A 1 292 ? 23.895 2.121 -1.874 1.00 94.56 292 LEU A O 1
ATOM 2289 N N . ARG A 1 293 ? 22.841 0.317 -2.685 1.00 95.62 293 ARG A N 1
ATOM 2290 C CA . ARG A 1 293 ? 23.908 -0.128 -3.595 1.00 95.62 293 ARG A CA 1
ATOM 2291 C C . ARG A 1 293 ? 23.329 -0.500 -4.953 1.00 95.62 293 ARG A C 1
ATOM 2293 O O . ARG A 1 293 ? 22.259 -1.101 -5.004 1.00 95.62 293 ARG A O 1
ATOM 2300 N N . LEU A 1 294 ? 24.063 -0.195 -6.023 1.00 97.50 294 LEU A N 1
ATOM 2301 C CA . LEU A 1 294 ? 23.747 -0.672 -7.370 1.00 97.50 294 LEU A CA 1
ATOM 2302 C C . LEU A 1 294 ? 24.303 -2.087 -7.587 1.00 97.50 294 LEU A C 1
ATOM 2304 O O . LEU A 1 294 ? 25.378 -2.425 -7.090 1.00 97.50 294 LEU A O 1
ATOM 2308 N N . LEU A 1 295 ? 23.577 -2.901 -8.348 1.00 97.56 295 LEU A N 1
ATOM 2309 C CA . LEU A 1 295 ? 23.942 -4.260 -8.738 1.00 97.56 295 LEU A CA 1
ATOM 2310 C C . LEU A 1 295 ? 23.978 -4.384 -10.261 1.00 97.56 295 LEU A C 1
ATOM 2312 O O . LEU A 1 295 ? 23.108 -3.872 -10.963 1.00 97.56 295 LEU A O 1
ATOM 2316 N N . GLY A 1 296 ? 24.931 -5.163 -10.775 1.00 95.75 296 GLY A N 1
ATOM 2317 C CA . GLY A 1 296 ? 25.015 -5.454 -12.207 1.00 95.75 296 GLY A CA 1
ATOM 2318 C C . GLY A 1 296 ? 25.481 -4.277 -13.059 1.00 95.75 296 GLY A C 1
ATOM 2319 O O . GLY A 1 296 ? 25.042 -4.127 -14.193 1.00 95.75 296 GLY A O 1
ATOM 2320 N N . THR A 1 297 ? 26.375 -3.454 -12.511 1.00 95.00 297 THR A N 1
ATOM 2321 C CA . THR A 1 297 ? 27.037 -2.361 -13.237 1.00 95.00 297 THR A CA 1
ATOM 2322 C C . THR A 1 297 ? 28.067 -2.857 -14.249 1.00 95.00 297 THR A C 1
ATOM 2324 O O . THR A 1 297 ? 28.439 -2.123 -15.161 1.00 95.00 297 THR A O 1
ATOM 2327 N N . GLU A 1 298 ? 28.504 -4.109 -14.109 1.00 92.12 298 GLU A N 1
ATOM 2328 C CA . GLU A 1 298 ? 29.497 -4.730 -14.978 1.00 92.12 298 GLU A CA 1
ATOM 2329 C C . GLU A 1 298 ? 28.852 -5.517 -16.127 1.00 92.12 298 GLU A C 1
ATOM 2331 O O . GLU A 1 298 ? 27.811 -6.158 -15.933 1.00 92.12 298 GLU A O 1
ATOM 2336 N N . PRO A 1 299 ? 29.480 -5.543 -17.316 1.00 90.75 299 PRO A N 1
ATOM 2337 C CA . PRO A 1 299 ? 29.034 -6.383 -18.413 1.00 90.75 299 PRO A CA 1
ATOM 2338 C C . PRO A 1 299 ? 29.006 -7.875 -18.053 1.00 90.75 299 PRO A C 1
ATOM 2340 O O . PRO A 1 299 ? 29.910 -8.411 -17.412 1.00 90.75 299 PRO A O 1
ATOM 2343 N N . VAL A 1 300 ? 28.004 -8.577 -18.566 1.00 84.50 300 VAL A N 1
ATOM 2344 C CA . VAL A 1 300 ? 27.908 -10.035 -18.582 1.00 84.50 300 VAL A CA 1
ATOM 2345 C C . VAL A 1 300 ? 28.295 -10.493 -19.980 1.00 84.50 300 VAL A C 1
ATOM 2347 O O . VAL A 1 300 ? 27.764 -9.991 -20.965 1.00 84.50 300 VAL A O 1
ATOM 2350 N N . GLY A 1 301 ? 29.286 -11.380 -20.082 1.00 75.12 301 GLY A N 1
ATOM 2351 C CA . GLY A 1 301 ? 29.928 -11.728 -21.354 1.00 75.12 301 GLY A CA 1
ATOM 2352 C C . GLY A 1 301 ? 28.958 -11.929 -22.531 1.00 75.12 301 GLY A C 1
ATOM 2353 O O . GLY A 1 301 ? 27.889 -12.518 -22.389 1.00 75.12 301 GLY A O 1
ATOM 2354 N N . GLY A 1 302 ? 29.353 -11.445 -23.710 1.00 76.81 302 GLY A N 1
ATOM 2355 C CA . GLY A 1 302 ? 28.526 -11.436 -24.919 1.00 76.81 302 GLY A CA 1
ATOM 2356 C C . GLY A 1 302 ? 28.320 -10.028 -25.478 1.00 76.81 302 GLY A C 1
ATOM 2357 O O . GLY A 1 302 ? 28.805 -9.039 -24.928 1.00 76.81 302 GLY A O 1
ATOM 2358 N N . THR A 1 303 ? 27.611 -9.934 -26.605 1.00 78.69 303 THR A N 1
ATOM 2359 C CA . THR A 1 303 ? 27.278 -8.649 -27.238 1.00 78.69 303 THR A CA 1
ATOM 2360 C C . THR A 1 303 ? 25.839 -8.623 -27.722 1.00 78.69 303 THR A C 1
ATOM 2362 O O . THR A 1 303 ? 25.371 -9.616 -28.276 1.00 78.69 303 THR A O 1
ATOM 2365 N N . LEU A 1 304 ? 25.171 -7.481 -27.580 1.00 79.94 304 LEU A N 1
ATOM 2366 C CA . LEU A 1 304 ? 23.865 -7.208 -28.184 1.00 79.94 304 LEU A CA 1
ATOM 2367 C C . LEU A 1 304 ? 24.069 -6.439 -29.496 1.00 79.94 304 LEU A C 1
ATOM 2369 O O . LEU A 1 304 ? 24.950 -5.583 -29.569 1.00 79.94 304 LEU A O 1
ATOM 2373 N N . VAL A 1 305 ? 23.268 -6.712 -30.528 1.00 76.38 305 VAL A N 1
ATOM 2374 C CA . VAL A 1 305 ? 23.224 -5.855 -31.723 1.00 76.38 305 VAL A CA 1
ATOM 2375 C C . VAL A 1 305 ? 22.155 -4.794 -31.511 1.00 76.38 305 VAL A C 1
ATOM 2377 O O . VAL A 1 305 ? 20.977 -5.115 -31.406 1.00 76.38 305 VAL A O 1
ATOM 2380 N N . ARG A 1 306 ? 22.561 -3.526 -31.477 1.00 70.56 306 ARG A N 1
ATOM 2381 C CA . ARG A 1 306 ? 21.652 -2.385 -31.345 1.00 70.56 306 ARG A CA 1
ATOM 2382 C C . ARG A 1 306 ? 22.025 -1.313 -32.354 1.00 70.56 306 ARG A C 1
ATOM 2384 O O . ARG A 1 306 ? 23.195 -0.947 -32.454 1.00 70.56 306 ARG A O 1
ATOM 2391 N N . HIS A 1 307 ? 21.047 -0.848 -33.134 1.00 70.31 307 HIS A N 1
ATOM 2392 C CA . HIS A 1 307 ? 21.261 0.091 -34.247 1.00 70.31 307 HIS A CA 1
ATOM 2393 C C . HIS A 1 307 ? 22.469 -0.296 -35.127 1.00 70.31 307 HIS A C 1
ATOM 2395 O O . HIS A 1 307 ? 23.379 0.501 -35.349 1.00 70.31 307 HIS A O 1
ATOM 2401 N N . ASN A 1 308 ? 22.507 -1.557 -35.576 1.00 75.19 308 ASN A N 1
ATOM 2402 C CA . ASN A 1 308 ? 23.567 -2.132 -36.420 1.00 75.19 308 ASN A CA 1
ATOM 2403 C C . ASN A 1 308 ? 24.983 -2.137 -35.809 1.00 75.19 308 ASN A C 1
ATOM 2405 O O . ASN A 1 308 ? 25.966 -2.309 -36.524 1.00 75.19 308 ASN A O 1
ATOM 2409 N N . SER A 1 309 ? 25.113 -1.977 -34.490 1.00 76.25 309 SER A N 1
ATOM 2410 C CA . SER A 1 309 ? 26.390 -2.057 -33.776 1.00 76.25 309 SER A CA 1
ATOM 2411 C C . SER A 1 309 ? 26.357 -3.108 -32.674 1.00 76.25 309 SER A C 1
ATOM 2413 O O . SER A 1 309 ? 25.364 -3.223 -31.962 1.00 76.25 309 SER A O 1
ATOM 2415 N N . LYS A 1 310 ? 27.470 -3.823 -32.474 1.00 84.75 310 LYS A N 1
ATOM 2416 C CA . LYS A 1 310 ? 27.653 -4.686 -31.300 1.00 84.75 310 LYS A CA 1
ATOM 2417 C C . LYS A 1 310 ? 27.992 -3.840 -30.071 1.00 84.75 310 LYS A C 1
ATOM 2419 O O . LYS A 1 310 ? 28.911 -3.020 -30.120 1.00 84.75 310 LYS A O 1
ATOM 2424 N N . VAL A 1 311 ? 27.259 -4.037 -28.982 1.00 86.50 311 VAL A N 1
ATOM 2425 C CA . VAL A 1 311 ? 27.511 -3.410 -27.676 1.00 86.50 311 VAL A CA 1
ATOM 2426 C C . VAL A 1 311 ? 27.811 -4.464 -26.622 1.00 86.50 311 VAL A C 1
ATOM 2428 O O . VAL A 1 311 ? 27.239 -5.555 -26.713 1.00 86.50 311 VAL A O 1
ATOM 2431 N N . PRO A 1 312 ? 28.677 -4.170 -25.631 1.00 89.25 312 PRO A N 1
ATOM 2432 C CA . PRO A 1 312 ? 28.794 -5.014 -24.454 1.00 89.25 312 PRO A CA 1
ATOM 2433 C C . PRO A 1 312 ? 27.436 -5.136 -23.781 1.00 89.25 312 PRO A C 1
ATOM 2435 O O . PRO A 1 312 ? 26.633 -4.200 -23.772 1.00 89.25 312 PRO A O 1
ATOM 2438 N N . MET A 1 313 ? 27.181 -6.309 -23.236 1.00 88.12 313 MET A N 1
ATOM 2439 C CA . MET A 1 313 ? 25.903 -6.610 -22.633 1.00 88.12 313 MET A CA 1
ATOM 2440 C C . MET A 1 313 ? 25.979 -6.469 -21.129 1.00 88.12 313 MET A C 1
ATOM 2442 O O . MET A 1 313 ? 26.858 -7.056 -20.519 1.00 88.12 313 MET A O 1
ATOM 2446 N N . ALA A 1 314 ? 25.063 -5.719 -20.536 1.00 91.69 314 ALA A N 1
ATOM 2447 C CA . ALA A 1 314 ? 24.838 -5.710 -19.095 1.00 91.69 314 ALA A CA 1
ATOM 2448 C C . ALA A 1 314 ? 23.762 -6.754 -18.709 1.00 91.69 314 ALA A C 1
ATOM 2450 O O . ALA A 1 314 ? 23.061 -7.256 -19.596 1.00 91.69 314 ALA A O 1
ATOM 2451 N N . PRO A 1 315 ? 23.618 -7.111 -17.418 1.00 94.19 315 PRO A N 1
ATOM 2452 C CA . PRO A 1 315 ? 22.573 -8.031 -16.962 1.00 94.19 315 PRO A CA 1
ATOM 2453 C C . PRO A 1 315 ? 21.160 -7.583 -17.358 1.00 94.19 315 PRO A C 1
ATOM 2455 O O . PRO A 1 315 ? 20.336 -8.418 -17.723 1.00 94.19 315 PRO A O 1
ATOM 2458 N N . SER A 1 316 ? 20.900 -6.278 -17.332 1.00 96.19 316 SER A N 1
ATOM 2459 C CA . SER A 1 316 ? 19.656 -5.633 -17.758 1.00 96.19 316 SER A CA 1
ATOM 2460 C C . SER A 1 316 ? 19.972 -4.226 -18.284 1.00 96.19 316 SER A C 1
ATOM 2462 O O . SER A 1 316 ? 21.106 -3.747 -18.155 1.00 96.19 316 SER A O 1
ATOM 2464 N N . ASP A 1 317 ? 19.011 -3.565 -18.920 1.00 94.12 317 ASP A N 1
ATOM 2465 C CA . ASP A 1 317 ? 19.091 -2.127 -19.189 1.00 94.12 317 ASP A CA 1
ATOM 2466 C C . ASP A 1 317 ? 18.940 -1.284 -17.902 1.00 94.12 317 ASP A C 1
ATOM 2468 O O . ASP A 1 317 ? 19.432 -0.154 -17.841 1.00 94.12 317 ASP A O 1
ATOM 2472 N N . HIS A 1 318 ? 18.412 -1.882 -16.832 1.00 97.81 318 HIS A N 1
ATOM 2473 C CA . HIS A 1 318 ? 18.455 -1.359 -15.465 1.00 97.81 318 HIS A CA 1
ATOM 2474 C C . HIS A 1 318 ? 19.642 -1.913 -14.657 1.00 97.81 318 HIS A C 1
ATOM 2476 O O . HIS A 1 318 ? 20.059 -3.063 -14.804 1.00 97.81 318 HIS A O 1
ATOM 2482 N N . PHE A 1 319 ? 20.155 -1.109 -13.731 1.00 98.19 319 PHE A N 1
ATOM 2483 C CA . PHE A 1 319 ? 20.931 -1.593 -12.595 1.00 98.19 319 PHE A CA 1
ATOM 2484 C C . PHE A 1 319 ? 19.976 -2.001 -11.473 1.00 98.19 319 PHE A C 1
ATOM 2486 O O . PHE A 1 319 ? 19.057 -1.260 -11.127 1.00 98.19 319 PHE A O 1
ATOM 2493 N N . GLY A 1 320 ? 20.224 -3.155 -10.856 1.00 98.25 320 GLY A N 1
ATOM 2494 C CA . GLY A 1 320 ? 19.492 -3.548 -9.654 1.00 98.25 320 GLY A CA 1
ATOM 2495 C C . GLY A 1 320 ? 19.851 -2.658 -8.471 1.00 98.25 320 GLY A C 1
ATOM 2496 O O . GLY A 1 320 ? 20.939 -2.085 -8.423 1.00 98.25 320 GLY A O 1
ATOM 2497 N N . VAL A 1 321 ? 18.968 -2.584 -7.480 1.00 98.31 321 VAL A N 1
ATOM 2498 C CA . VAL A 1 321 ? 19.208 -1.842 -6.236 1.00 98.31 321 VAL A CA 1
ATOM 2499 C C . VAL A 1 321 ? 19.098 -2.758 -5.027 1.00 98.31 321 VAL A C 1
ATOM 2501 O O . VAL A 1 321 ? 18.206 -3.601 -4.962 1.00 98.31 321 VAL A O 1
ATOM 2504 N N . ALA A 1 322 ? 19.993 -2.585 -4.055 1.00 97.81 322 ALA A N 1
ATOM 2505 C CA . ALA A 1 322 ? 20.014 -3.344 -2.809 1.00 97.81 322 ALA A CA 1
ATOM 2506 C C . ALA A 1 322 ? 20.121 -2.424 -1.592 1.00 97.81 322 ALA A C 1
ATOM 2508 O O . ALA A 1 322 ? 20.875 -1.451 -1.613 1.00 97.81 322 ALA A O 1
ATOM 2509 N N . ALA A 1 323 ? 19.421 -2.759 -0.511 1.00 95.75 323 ALA A N 1
ATOM 2510 C CA . ALA A 1 323 ? 19.560 -2.104 0.787 1.00 95.75 323 ALA A CA 1
ATOM 2511 C C . ALA A 1 323 ? 19.306 -3.095 1.930 1.00 95.75 323 ALA A C 1
ATOM 2513 O O . ALA A 1 323 ? 18.646 -4.119 1.752 1.00 95.75 323 ALA A O 1
ATOM 2514 N N . THR A 1 324 ? 19.806 -2.771 3.122 1.00 93.88 324 THR A N 1
ATOM 2515 C CA . THR A 1 324 ? 19.615 -3.594 4.324 1.00 93.88 324 THR A CA 1
ATOM 2516 C C . THR A 1 324 ? 18.702 -2.886 5.311 1.00 93.88 324 THR A C 1
ATOM 2518 O O . THR A 1 324 ? 18.954 -1.740 5.672 1.00 93.88 324 THR A O 1
ATOM 2521 N N . LEU A 1 325 ? 17.679 -3.574 5.809 1.00 89.25 325 LEU A N 1
ATOM 2522 C CA . LEU A 1 325 ? 16.875 -3.105 6.932 1.00 89.25 325 LEU A CA 1
ATOM 2523 C C . LEU A 1 325 ? 17.497 -3.564 8.244 1.00 89.25 325 LEU A C 1
ATOM 2525 O O . LEU A 1 325 ? 17.680 -4.759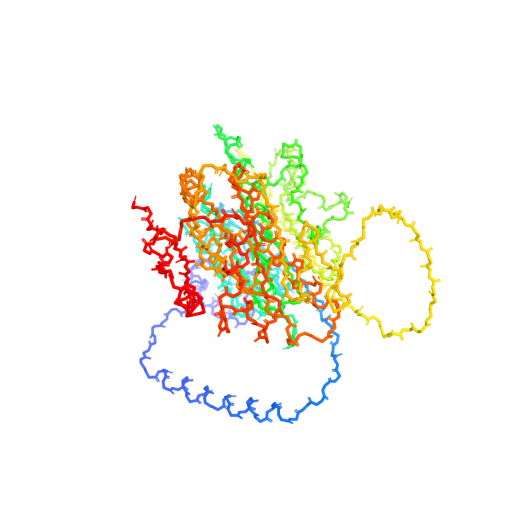 8.487 1.00 89.25 325 LEU A O 1
ATOM 2529 N N . LEU A 1 326 ? 17.804 -2.591 9.091 1.00 81.38 326 LEU A N 1
ATOM 2530 C CA . LEU A 1 326 ? 18.386 -2.756 10.414 1.00 81.38 326 LEU A CA 1
ATOM 2531 C C . LEU A 1 326 ? 17.244 -2.510 11.410 1.00 81.38 326 LEU A C 1
ATOM 2533 O O . LEU A 1 326 ? 16.709 -1.399 11.457 1.00 81.38 326 LEU A O 1
ATOM 2537 N N . GLY A 1 327 ? 16.793 -3.553 12.110 1.00 67.81 327 GLY A N 1
ATOM 2538 C CA . GLY A 1 327 ? 15.601 -3.497 12.963 1.00 67.81 327 GLY A CA 1
ATOM 2539 C C . GLY A 1 327 ? 15.694 -2.411 14.038 1.00 67.81 327 GLY A C 1
ATOM 2540 O O . GLY A 1 327 ? 16.788 -1.990 14.421 1.00 67.81 327 GLY A O 1
ATOM 2541 N N . HIS A 1 328 ? 14.551 -1.914 14.514 1.00 57.12 328 HIS A N 1
ATOM 2542 C CA . HIS A 1 328 ? 14.529 -0.885 15.559 1.00 57.12 328 HIS A CA 1
ATOM 2543 C C . HIS A 1 328 ? 14.768 -1.484 16.955 1.00 57.12 328 HIS A C 1
ATOM 2545 O O . HIS A 1 328 ? 13.996 -2.324 17.409 1.00 57.12 328 HIS A O 1
ATOM 2551 N N . HIS A 1 329 ? 15.783 -0.988 17.665 1.00 44.41 329 HIS A N 1
ATOM 2552 C CA . HIS A 1 329 ? 16.013 -1.252 19.088 1.00 44.41 329 HIS A CA 1
ATOM 2553 C C . HIS A 1 329 ? 15.412 -0.102 19.914 1.00 44.41 329 HIS A C 1
ATOM 2555 O O . HIS A 1 329 ? 15.832 1.045 19.758 1.00 44.41 329 HIS A O 1
ATOM 2561 N N . ASP A 1 330 ? 14.448 -0.373 20.799 1.00 36.53 330 ASP A N 1
ATOM 2562 C CA . ASP A 1 330 ? 14.121 0.568 21.882 1.00 36.53 330 ASP A CA 1
ATOM 2563 C C . ASP A 1 330 ? 15.180 0.371 22.986 1.00 36.53 330 ASP A C 1
ATOM 2565 O O . ASP A 1 330 ? 15.282 -0.730 23.527 1.00 36.53 330 ASP A O 1
ATOM 2569 N N . PRO A 1 331 ? 16.034 1.360 23.317 1.00 27.03 331 PRO A N 1
ATOM 2570 C CA . PRO A 1 331 ? 16.949 1.215 24.446 1.00 27.03 331 PRO A CA 1
ATOM 2571 C C . PRO A 1 331 ? 16.155 1.015 25.751 1.00 27.03 331 PRO A C 1
ATOM 2573 O O . PRO A 1 331 ? 15.071 1.594 25.891 1.00 27.03 331 PRO A O 1
ATOM 2576 N N . PRO A 1 332 ? 16.671 0.234 26.726 1.00 26.39 332 PRO A N 1
ATOM 2577 C CA . PRO A 1 332 ? 16.022 0.105 28.025 1.00 26.39 332 PRO A CA 1
ATOM 2578 C C . PRO A 1 332 ? 15.845 1.497 28.648 1.00 26.39 332 PRO A C 1
ATOM 2580 O O . PRO A 1 332 ? 16.674 2.382 28.407 1.00 26.39 332 PRO A O 1
ATOM 2583 N N . PRO A 1 333 ? 14.774 1.721 29.433 1.00 29.95 333 PRO A N 1
ATOM 2584 C CA . PRO A 1 333 ? 14.416 3.045 29.915 1.00 29.95 333 PRO A CA 1
ATOM 2585 C C . PRO A 1 333 ? 15.507 3.564 30.851 1.00 29.95 333 PRO A C 1
ATOM 2587 O O . PRO A 1 333 ? 15.540 3.257 32.043 1.00 29.95 333 PRO A O 1
ATOM 2590 N N . THR A 1 334 ? 16.415 4.373 30.310 1.00 28.39 334 T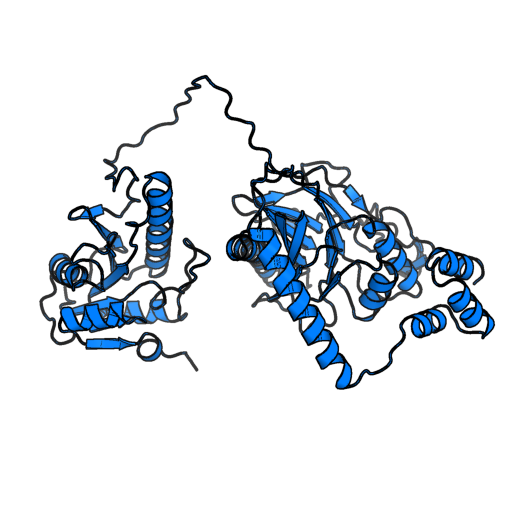HR A N 1
ATOM 2591 C CA . THR A 1 334 ? 17.377 5.114 31.109 1.00 28.39 334 THR A CA 1
ATOM 2592 C C . THR A 1 334 ? 16.679 6.327 31.701 1.00 28.39 334 THR A C 1
ATOM 2594 O O . THR A 1 334 ? 15.934 7.077 31.068 1.00 28.39 334 THR A O 1
ATOM 2597 N N . THR A 1 335 ? 16.857 6.459 33.004 1.00 31.20 335 THR A N 1
ATOM 2598 C CA . THR A 1 335 ? 16.253 7.499 33.814 1.00 31.20 335 THR A CA 1
ATOM 2599 C C . THR A 1 335 ? 16.875 8.864 33.497 1.00 31.20 335 THR A C 1
ATOM 2601 O O . THR A 1 335 ? 18.092 9.014 33.509 1.00 31.20 335 THR A O 1
ATOM 2604 N N . LYS A 1 336 ? 15.997 9.877 33.370 1.00 30.97 336 LYS A N 1
ATOM 2605 C CA . LYS A 1 336 ? 16.255 11.341 33.366 1.00 30.97 336 LYS A CA 1
ATOM 2606 C C . LYS A 1 336 ? 16.829 11.884 32.038 1.00 30.97 336 LYS A C 1
ATOM 2608 O O . LYS A 1 336 ? 17.686 11.276 31.431 1.00 30.97 336 LYS A O 1
ATOM 2613 N N . LYS A 1 337 ? 16.434 13.055 31.522 1.00 26.08 337 LYS A N 1
ATOM 2614 C CA . LYS A 1 337 ? 16.061 14.334 32.158 1.00 26.08 337 LYS A CA 1
ATOM 2615 C C . LYS A 1 337 ? 15.225 15.169 31.168 1.00 26.08 337 LYS A C 1
ATOM 2617 O O . LYS A 1 337 ? 15.381 15.047 29.960 1.00 26.08 337 LYS A O 1
ATOM 2622 N N . LYS A 1 338 ? 14.362 16.035 31.710 1.00 35.94 338 LYS A N 1
ATOM 2623 C CA . LYS A 1 338 ? 13.526 17.007 30.985 1.00 35.94 338 LYS A CA 1
ATOM 2624 C C . LYS A 1 338 ? 14.343 17.822 29.971 1.00 35.94 338 LYS A C 1
ATOM 2626 O O . LYS A 1 338 ? 15.289 18.494 30.370 1.00 35.94 338 LYS A O 1
ATOM 2631 N N . SER A 1 339 ? 13.893 17.842 28.719 1.00 25.78 339 SER A N 1
ATOM 2632 C CA . SER A 1 339 ? 14.186 18.910 27.763 1.00 25.78 339 SER A CA 1
ATOM 2633 C C . SER A 1 339 ? 12.857 19.501 27.308 1.00 25.78 339 SER A C 1
ATOM 2635 O O . SER A 1 339 ? 12.012 18.822 26.729 1.00 25.78 339 SER A O 1
ATOM 2637 N N . THR A 1 340 ? 12.635 20.750 27.694 1.00 31.34 340 THR A N 1
ATOM 2638 C CA . THR A 1 340 ? 11.504 21.579 27.293 1.00 31.34 340 THR A CA 1
ATOM 2639 C C . THR A 1 340 ? 11.787 22.187 25.931 1.00 31.34 340 THR A C 1
ATOM 2641 O O . THR A 1 340 ? 12.777 22.901 25.772 1.00 31.34 340 THR A O 1
ATOM 2644 N N . THR A 1 341 ? 10.880 22.011 24.977 1.00 27.50 341 THR A N 1
ATOM 2645 C CA . THR A 1 341 ? 10.803 22.912 23.825 1.00 27.50 341 THR A CA 1
ATOM 2646 C C . THR A 1 341 ? 9.333 23.153 23.503 1.00 27.50 341 THR A C 1
ATOM 2648 O O . THR A 1 341 ? 8.598 22.238 23.145 1.00 27.50 341 THR A O 1
ATOM 2651 N N . ASN A 1 342 ? 8.893 24.387 23.746 1.00 28.36 342 ASN A N 1
ATOM 2652 C CA . ASN A 1 342 ? 7.553 24.878 23.444 1.00 28.36 342 ASN A CA 1
ATOM 2653 C C . ASN A 1 342 ? 7.436 25.208 21.946 1.00 28.36 342 ASN A C 1
ATOM 2655 O O . ASN A 1 342 ? 8.327 25.844 21.392 1.00 28.36 342 ASN A O 1
ATOM 2659 N N . TRP A 1 343 ? 6.287 24.890 21.347 1.00 24.66 343 TRP A N 1
ATOM 2660 C CA . TRP A 1 343 ? 5.729 25.572 20.167 1.00 24.66 343 TRP A CA 1
ATOM 2661 C C . TRP A 1 343 ? 4.203 25.727 20.390 1.00 24.66 343 TRP A C 1
ATOM 2663 O O . TRP A 1 343 ? 3.633 24.951 21.164 1.00 24.66 343 TRP A O 1
ATOM 2673 N N . PRO A 1 344 ? 3.550 26.790 19.885 1.00 30.73 344 PRO A N 1
ATOM 2674 C CA . PRO A 1 344 ? 2.565 27.552 20.629 1.00 30.73 344 PRO A CA 1
ATOM 2675 C C . PRO A 1 344 ? 1.176 26.916 20.643 1.00 30.73 344 PRO A C 1
ATOM 2677 O O . PRO A 1 344 ? 0.713 26.288 19.693 1.00 30.73 344 PRO A O 1
ATOM 2680 N N . ARG A 1 345 ? 0.493 27.160 21.762 1.00 30.94 345 ARG A N 1
ATOM 2681 C CA . ARG A 1 345 ? -0.921 26.873 21.984 1.00 30.94 345 ARG A CA 1
ATOM 2682 C C . ARG A 1 345 ? -1.780 27.878 21.220 1.00 30.94 345 ARG A C 1
ATOM 2684 O O . ARG A 1 345 ? -1.698 29.070 21.502 1.00 30.94 345 ARG A O 1
ATOM 2691 N N . SER A 1 346 ? -2.674 27.391 20.363 1.00 29.22 346 SER A N 1
ATOM 2692 C CA . SER A 1 346 ? -3.935 28.083 20.102 1.00 29.22 346 SER A CA 1
ATOM 2693 C C . SER A 1 346 ? -5.007 27.500 21.024 1.00 29.22 346 SER A C 1
ATOM 2695 O O . SER A 1 346 ? -5.162 26.290 21.191 1.00 29.22 346 SER A O 1
ATOM 2697 N N . SER A 1 347 ? -5.680 28.399 21.725 1.00 35.06 347 SER A N 1
ATOM 2698 C CA . SER A 1 347 ? -6.680 28.121 22.741 1.00 35.06 347 SER A CA 1
ATOM 2699 C C . SER A 1 347 ? -8.030 27.785 22.109 1.00 35.06 347 SER A C 1
ATOM 2701 O O . SER A 1 347 ? -8.726 28.669 21.620 1.00 35.06 347 SER A O 1
ATOM 2703 N N . SER A 1 348 ? -8.440 26.524 22.202 1.00 36.19 348 SER A N 1
ATOM 2704 C CA . SER A 1 348 ? -9.851 26.162 22.347 1.00 36.19 348 SER A CA 1
ATOM 2705 C C . SER A 1 348 ? -9.944 25.121 23.462 1.00 36.19 348 SER A C 1
ATOM 2707 O O . SER A 1 348 ? -9.061 24.271 23.605 1.00 36.19 348 SER A O 1
ATOM 2709 N N . SER A 1 349 ? -10.942 25.254 24.333 1.00 44.81 349 SER A N 1
ATOM 2710 C CA . SER A 1 349 ? -11.196 24.378 25.479 1.00 44.81 349 SER A CA 1
ATOM 2711 C C . SER A 1 349 ? -11.461 22.947 25.004 1.00 44.81 349 SER A C 1
ATOM 2713 O O . SER A 1 349 ? -12.595 22.543 24.760 1.00 44.81 349 SER A O 1
ATOM 2715 N N . SER A 1 350 ? -10.394 22.168 24.833 1.00 54.84 350 SER A N 1
ATOM 2716 C CA . SER A 1 350 ? -10.494 20.785 24.380 1.00 54.84 350 SER A CA 1
ATOM 2717 C C . SER A 1 350 ? -11.126 19.928 25.478 1.00 54.84 350 SER A C 1
ATOM 2719 O O . SER A 1 350 ? -10.533 19.658 26.522 1.00 54.84 350 SER A O 1
ATOM 2721 N N . SER A 1 351 ? -12.380 19.528 25.259 1.00 76.62 351 SER A N 1
ATOM 2722 C CA . SER A 1 351 ? -13.037 18.530 26.104 1.00 76.62 351 SER A CA 1
ATOM 2723 C C . SER A 1 351 ? -12.272 17.201 26.035 1.00 76.62 351 SER A C 1
ATOM 2725 O O . SER A 1 351 ? -11.687 16.868 25.000 1.00 76.62 351 SER A O 1
ATOM 2727 N N . SER A 1 352 ? -12.249 16.447 27.137 1.00 88.75 352 SER A N 1
ATOM 2728 C CA . SER A 1 352 ? -11.570 15.149 27.206 1.00 88.75 352 SER A CA 1
ATOM 2729 C C . SER A 1 352 ? -12.520 14.046 27.666 1.00 88.75 352 SER A C 1
ATOM 2731 O O . SER A 1 352 ? -13.386 14.268 28.510 1.00 88.75 352 SER A O 1
ATOM 2733 N N . TYR A 1 353 ? -12.351 12.846 27.117 1.00 91.31 353 TYR A N 1
ATOM 2734 C CA . TYR A 1 353 ? -13.048 11.635 27.531 1.00 91.31 353 TYR A CA 1
ATOM 2735 C C . TYR A 1 353 ? -12.036 10.673 28.151 1.00 91.31 353 TYR A C 1
ATOM 2737 O O . TYR A 1 353 ? -11.115 10.208 27.480 1.00 91.31 353 TYR A O 1
ATOM 2745 N N . ARG A 1 354 ? -12.178 10.391 29.454 1.00 91.94 354 ARG A N 1
ATOM 2746 C CA . ARG A 1 354 ? -11.262 9.512 30.213 1.00 91.94 354 ARG A CA 1
ATOM 2747 C C . ARG A 1 354 ? -9.777 9.878 30.007 1.00 91.94 354 ARG A C 1
ATOM 2749 O O . ARG A 1 354 ? -8.922 9.013 29.831 1.00 91.94 354 ARG A O 1
ATOM 2756 N N . GLY A 1 355 ? -9.487 11.181 30.000 1.00 86.88 355 GLY A N 1
ATOM 2757 C CA . GLY A 1 355 ? -8.142 11.737 29.812 1.00 86.88 355 GLY A CA 1
ATOM 2758 C C . GLY A 1 355 ? -7.643 11.776 28.362 1.00 86.88 355 GLY A C 1
ATOM 2759 O O . GLY A 1 355 ? -6.546 12.272 28.126 1.00 86.88 355 GLY A O 1
ATOM 2760 N N . ALA A 1 356 ? -8.411 11.274 27.392 1.00 90.94 356 ALA A N 1
ATOM 2761 C CA . ALA A 1 356 ? -8.133 11.420 25.965 1.00 90.94 356 ALA A CA 1
ATOM 2762 C C . ALA A 1 356 ? -8.786 12.693 25.421 1.00 90.94 356 ALA A C 1
ATOM 2764 O O . ALA A 1 356 ? -9.955 12.945 25.708 1.00 90.94 356 ALA A O 1
ATOM 2765 N N . LEU A 1 357 ? -8.072 13.481 24.618 1.00 91.38 357 LEU A N 1
ATOM 2766 C CA . LEU A 1 357 ? -8.665 14.654 23.973 1.00 91.38 357 LEU A CA 1
ATOM 2767 C C . LEU A 1 357 ? -9.726 14.226 22.957 1.00 91.38 357 LEU A C 1
ATOM 2769 O O . LEU A 1 357 ? -9.510 13.304 22.170 1.00 91.38 357 LEU A O 1
ATOM 2773 N N . VAL A 1 358 ? -10.869 14.908 22.977 1.00 92.31 358 VAL A N 1
ATOM 2774 C CA . VAL A 1 358 ? -11.926 14.701 21.988 1.00 92.31 358 VAL A CA 1
ATOM 2775 C C . VAL A 1 358 ? -11.530 15.415 20.689 1.00 92.31 358 VAL A C 1
ATOM 2777 O O . VAL A 1 358 ? -11.216 16.608 20.732 1.00 92.31 358 VAL A O 1
ATOM 2780 N N . PRO A 1 359 ? -11.539 14.731 19.530 1.00 90.50 359 PRO A N 1
ATOM 2781 C CA . PRO A 1 359 ? -11.148 15.354 18.268 1.00 90.50 359 PRO A CA 1
ATOM 2782 C C . PRO A 1 359 ? -12.188 16.379 17.797 1.00 90.50 359 PRO A C 1
ATOM 2784 O O . PRO A 1 359 ? -13.345 16.028 17.585 1.00 90.50 359 PRO A O 1
ATOM 2787 N N . ALA A 1 360 ? -11.785 17.625 17.539 1.00 88.38 360 ALA A N 1
ATOM 2788 C CA . ALA A 1 360 ? -12.668 18.624 16.924 1.00 88.38 360 ALA A CA 1
ATOM 2789 C C . ALA A 1 360 ? -13.167 18.156 15.534 1.00 88.38 360 ALA A C 1
ATOM 2791 O O . ALA A 1 360 ? -12.422 17.473 14.835 1.00 88.38 360 ALA A O 1
ATOM 2792 N N . PRO A 1 361 ? -14.388 18.486 15.079 1.00 93.50 361 PRO A N 1
ATOM 2793 C CA . PRO A 1 361 ? -15.384 19.334 15.732 1.00 93.50 361 PRO A CA 1
ATOM 2794 C C . PRO A 1 361 ? -16.301 18.574 16.709 1.00 93.50 361 PRO A C 1
ATOM 2796 O O . PRO A 1 361 ? -17.328 19.110 17.116 1.00 93.50 361 PRO A O 1
ATOM 2799 N N . PHE A 1 362 ? -15.974 17.333 17.085 1.00 95.38 362 PHE A N 1
ATOM 2800 C CA . PHE A 1 362 ? -16.824 16.564 17.988 1.00 95.38 362 PHE A CA 1
ATOM 2801 C C . PHE A 1 362 ? -16.831 17.161 19.395 1.00 95.38 362 PHE A C 1
ATOM 2803 O O . PHE A 1 362 ? -15.796 17.547 19.940 1.00 95.38 362 PHE A O 1
ATOM 2810 N N . ARG A 1 363 ? -18.019 17.180 19.998 1.00 95.44 363 ARG A N 1
ATOM 2811 C CA . ARG A 1 363 ? -18.252 17.547 21.397 1.00 95.44 363 ARG A CA 1
ATOM 2812 C C . ARG A 1 363 ? -18.733 16.338 22.187 1.00 95.44 363 ARG A C 1
ATOM 2814 O O . ARG A 1 363 ? -19.538 15.554 21.689 1.00 95.44 363 ARG A O 1
ATOM 2821 N N . LEU A 1 364 ? -18.252 16.205 23.421 1.00 96.00 364 LEU A N 1
ATOM 2822 C CA . LEU A 1 364 ? -18.720 15.183 24.352 1.00 96.00 364 LEU A CA 1
ATOM 2823 C C . LEU A 1 364 ? -20.027 15.634 25.011 1.00 96.00 364 LEU A C 1
ATOM 2825 O O . LEU A 1 364 ? -20.084 16.685 25.646 1.00 96.00 364 LEU A O 1
ATOM 2829 N N . VAL A 1 365 ? -21.062 14.816 24.880 1.00 92.69 365 VAL A N 1
ATOM 2830 C CA . VAL A 1 365 ? -22.394 15.000 25.451 1.00 92.69 365 VAL A CA 1
ATOM 2831 C C . VAL A 1 365 ? -22.654 13.865 26.435 1.00 92.69 365 VAL A C 1
ATOM 2833 O O . VAL A 1 365 ? -22.321 12.708 26.168 1.00 92.69 365 VAL A O 1
ATOM 2836 N N . GLU A 1 366 ? -23.193 14.210 27.608 1.00 88.62 366 GLU A N 1
ATOM 2837 C CA . GLU A 1 366 ? -23.570 13.250 28.661 1.00 88.62 366 GLU A CA 1
ATOM 2838 C C . GLU A 1 366 ? -22.453 12.242 29.001 1.00 88.62 366 GLU A C 1
ATOM 2840 O O . GLU A 1 366 ? -22.674 11.064 29.280 1.00 88.62 366 GLU A O 1
ATOM 2845 N N . GLY A 1 367 ? -21.204 12.710 28.910 1.00 90.62 367 GLY A N 1
ATOM 2846 C CA . GLY A 1 367 ? -19.999 11.962 29.256 1.00 90.62 367 GLY A CA 1
ATOM 2847 C C . GLY A 1 367 ? -19.681 10.742 28.386 1.00 90.62 367 GLY A C 1
ATOM 2848 O O . GLY A 1 367 ? -18.617 10.167 28.584 1.00 90.62 367 GLY A O 1
ATOM 2849 N N . THR A 1 368 ? -20.537 10.326 27.444 1.00 95.38 368 THR A N 1
ATOM 2850 C CA . THR A 1 368 ? -20.370 9.058 26.696 1.00 95.38 368 THR A CA 1
ATOM 2851 C C . THR A 1 368 ? -20.808 9.099 25.231 1.00 95.38 368 THR A C 1
ATOM 2853 O O . THR A 1 368 ? -20.668 8.092 24.534 1.00 95.38 368 THR A O 1
ATOM 2856 N N . LEU A 1 369 ? -21.301 10.237 24.743 1.00 97.50 369 LEU A N 1
ATOM 2857 C CA . LEU A 1 369 ? -21.734 10.417 23.362 1.00 97.50 369 LEU A CA 1
ATOM 2858 C C . LEU A 1 369 ? -20.907 11.519 22.702 1.00 97.50 369 LEU A C 1
ATOM 2860 O O . LEU A 1 369 ? -20.824 12.621 23.237 1.00 97.50 369 LEU A O 1
ATOM 2864 N N . LEU A 1 370 ? -20.317 11.259 21.538 1.00 98.00 370 LEU A N 1
ATOM 2865 C CA . LEU A 1 370 ? -19.758 12.329 20.711 1.00 98.00 370 LEU A CA 1
ATOM 2866 C C . LEU A 1 370 ? -20.793 12.809 19.706 1.00 98.00 370 LEU A C 1
ATOM 2868 O O . LEU A 1 370 ? -21.459 11.990 19.080 1.00 98.00 370 LEU A O 1
ATOM 2872 N N . VAL A 1 371 ? -20.883 14.125 19.533 1.00 97.75 371 VAL A N 1
ATOM 2873 C CA . VAL A 1 371 ? -21.780 14.763 18.565 1.00 97.75 371 VAL A CA 1
ATOM 2874 C C . VAL A 1 371 ? -20.988 15.747 17.713 1.00 97.75 371 VAL A C 1
ATOM 2876 O O . VAL A 1 371 ? -20.215 16.535 18.256 1.00 97.75 371 VAL A O 1
ATOM 2879 N N . ALA A 1 372 ? -21.180 15.722 16.398 1.00 96.75 372 ALA A N 1
ATOM 2880 C CA . ALA A 1 372 ? -20.652 16.723 15.474 1.00 96.75 372 ALA A CA 1
ATOM 2881 C C . ALA A 1 372 ? -21.654 17.012 14.358 1.00 96.75 372 ALA A C 1
ATOM 2883 O O . ALA A 1 372 ? -22.368 16.119 13.910 1.00 96.75 372 ALA A O 1
ATOM 2884 N N . GLU A 1 373 ? -21.662 18.253 13.892 1.00 95.88 373 GLU A N 1
ATOM 2885 C CA . GLU A 1 373 ? -22.416 18.691 12.720 1.00 95.88 373 GLU A CA 1
ATOM 2886 C C . GLU A 1 373 ? -21.428 18.984 11.593 1.00 95.88 373 GLU A C 1
ATOM 2888 O O . GLU A 1 373 ? -20.367 19.571 11.826 1.00 95.88 373 GLU A O 1
ATOM 2893 N N . PHE A 1 374 ? -21.769 18.568 10.377 1.00 95.31 374 PHE A N 1
ATOM 2894 C CA . PHE A 1 374 ? -20.962 18.806 9.186 1.00 95.31 374 PHE A CA 1
ATOM 2895 C C . PHE A 1 374 ? -21.811 19.420 8.075 1.00 95.31 374 PHE A C 1
ATOM 2897 O O . PHE A 1 374 ? -23.011 19.164 7.986 1.00 95.31 374 PHE A O 1
ATOM 2904 N N . ASN A 1 375 ? -21.146 20.189 7.208 1.00 92.88 375 ASN A N 1
ATOM 2905 C CA . ASN A 1 375 ? -21.698 20.746 5.968 1.00 92.88 375 ASN A CA 1
ATOM 2906 C C . ASN A 1 375 ? -22.891 21.706 6.157 1.00 92.88 375 ASN A C 1
ATOM 2908 O O . ASN A 1 375 ? -23.749 21.823 5.288 1.00 92.88 375 ASN A O 1
ATOM 2912 N N . GLY A 1 376 ? -22.919 22.431 7.280 1.00 84.44 376 GLY A N 1
ATOM 2913 C CA . GLY A 1 376 ? -23.896 23.492 7.539 1.00 84.44 376 GLY A CA 1
ATOM 2914 C C . GLY A 1 376 ? -25.218 23.006 8.150 1.00 84.44 376 GLY A C 1
ATOM 2915 O O . GLY A 1 376 ? -25.350 21.835 8.503 1.00 84.44 376 GLY A O 1
ATOM 2916 N N . PRO A 1 377 ? -26.191 23.913 8.349 1.00 80.88 377 PRO A N 1
A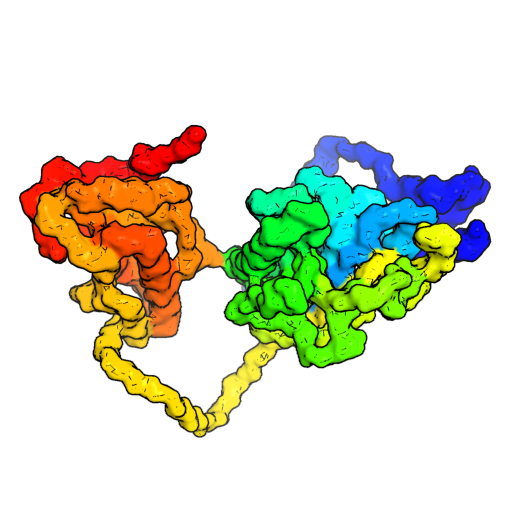TOM 2917 C CA . PRO A 1 377 ? -27.474 23.565 8.943 1.00 80.88 377 PRO A CA 1
ATOM 2918 C C . PRO A 1 377 ? -28.347 22.755 7.964 1.00 80.88 377 PRO A C 1
ATOM 2920 O O . PRO A 1 377 ? -28.332 23.025 6.761 1.00 80.88 377 PRO A O 1
ATOM 2923 N N . PRO A 1 378 ? -29.162 21.802 8.454 1.00 77.69 378 PRO A N 1
ATOM 2924 C CA . PRO A 1 378 ? -30.144 21.108 7.624 1.00 77.69 378 PRO A CA 1
ATOM 2925 C C . PRO A 1 378 ? -31.159 22.073 7.000 1.00 77.69 378 PRO A C 1
ATOM 2927 O O . PRO A 1 378 ? -31.485 23.105 7.592 1.00 77.69 378 PRO A O 1
ATOM 2930 N N . LEU A 1 379 ? -31.736 21.695 5.854 1.00 74.56 379 LEU A N 1
ATOM 2931 C CA . LEU A 1 379 ? -32.854 22.431 5.258 1.00 74.56 379 LEU A CA 1
ATOM 2932 C C . LEU A 1 379 ? -34.016 22.522 6.259 1.00 74.56 379 LEU A C 1
ATOM 2934 O O . LEU A 1 379 ? -34.474 21.506 6.788 1.00 74.56 379 LEU A O 1
ATOM 2938 N N . ALA A 1 380 ? -34.490 23.745 6.514 1.00 69.69 380 ALA A N 1
ATOM 2939 C CA . ALA A 1 380 ? -35.522 24.018 7.517 1.00 69.69 380 ALA A CA 1
ATOM 2940 C C . ALA A 1 380 ? -36.838 23.272 7.234 1.00 69.69 380 ALA A C 1
ATOM 2942 O O . ALA A 1 380 ? -37.537 22.882 8.165 1.00 69.69 380 ALA A O 1
ATOM 2943 N N . GLU A 1 381 ? -37.133 23.035 5.956 1.00 75.62 381 GLU A N 1
ATOM 2944 C CA . GLU A 1 381 ? -38.349 22.376 5.470 1.00 75.62 381 GLU A CA 1
ATOM 2945 C C . GLU A 1 381 ? -38.341 20.851 5.666 1.00 75.62 381 GLU A C 1
ATOM 2947 O O . GLU A 1 381 ? -39.395 20.219 5.638 1.00 75.62 381 GLU A O 1
ATOM 2952 N N . ALA A 1 382 ? -37.175 20.236 5.901 1.00 81.62 382 ALA A N 1
ATOM 2953 C CA . ALA A 1 382 ? -37.092 18.803 6.155 1.00 81.62 382 ALA A CA 1
ATOM 2954 C C . ALA A 1 382 ? -37.583 18.481 7.579 1.00 81.62 382 ALA A C 1
ATOM 2956 O O . ALA A 1 382 ? -36.928 18.788 8.582 1.00 81.62 382 ALA A O 1
ATOM 2957 N N . THR A 1 383 ? -38.746 17.837 7.674 1.00 87.62 383 THR A N 1
ATOM 2958 C CA . THR A 1 383 ? -39.406 17.498 8.949 1.00 87.62 383 THR A CA 1
ATOM 2959 C C . THR A 1 383 ? -39.128 16.077 9.435 1.00 87.62 383 THR A C 1
ATOM 2961 O O . THR A 1 383 ? -39.416 15.779 10.594 1.00 87.62 383 THR A O 1
ATOM 2964 N N . LYS A 1 384 ? -38.554 15.230 8.569 1.00 94.69 384 LYS A N 1
ATOM 2965 C CA . LYS A 1 384 ? -38.320 13.790 8.769 1.00 94.69 384 LYS A CA 1
ATOM 2966 C C . LYS A 1 384 ? -36.844 13.473 8.977 1.00 94.69 384 LYS A C 1
ATOM 2968 O O . LYS A 1 384 ? -35.984 14.249 8.563 1.00 94.69 384 LYS A O 1
ATOM 2973 N N . LEU A 1 385 ? -36.546 12.317 9.566 1.00 97.06 385 LEU A N 1
ATOM 2974 C CA . LEU A 1 385 ? -35.191 11.836 9.832 1.00 97.06 385 LEU A CA 1
ATOM 2975 C C . LEU A 1 385 ? -34.863 10.590 9.008 1.00 97.06 385 LEU A C 1
ATOM 2977 O O . LEU A 1 385 ? -35.574 9.589 9.068 1.00 97.06 385 LEU A O 1
ATOM 2981 N N . ALA A 1 386 ? -33.745 10.635 8.292 1.00 98.06 386 ALA A N 1
ATOM 2982 C CA . ALA A 1 386 ? -33.103 9.452 7.741 1.00 98.06 386 ALA A CA 1
ATOM 2983 C C . ALA A 1 386 ? -31.821 9.175 8.531 1.00 98.06 386 ALA A C 1
ATOM 2985 O O . ALA A 1 386 ? -30.855 9.943 8.468 1.00 98.06 386 ALA A O 1
ATOM 2986 N N . GLY A 1 387 ? -31.844 8.101 9.316 1.00 98.25 387 GLY A N 1
ATOM 2987 C CA . GLY A 1 387 ? -30.704 7.653 10.101 1.00 98.25 387 GLY A CA 1
ATOM 2988 C C . GLY A 1 387 ? -29.922 6.553 9.394 1.00 98.25 387 GLY A C 1
ATOM 2989 O O . GLY A 1 387 ? -30.499 5.705 8.716 1.00 98.25 387 GLY A O 1
ATOM 2990 N N . PHE A 1 388 ? -28.611 6.551 9.582 1.00 98.69 388 PHE A N 1
ATOM 2991 C CA . PHE A 1 388 ? -27.710 5.576 8.980 1.00 98.69 388 PHE A CA 1
ATOM 2992 C C . PHE A 1 388 ? -26.689 5.095 10.003 1.00 98.69 388 PHE A C 1
ATOM 2994 O O . PHE A 1 388 ? -26.164 5.900 10.777 1.00 98.69 388 PHE A O 1
ATOM 3001 N N . ASP A 1 389 ? -26.347 3.811 9.980 1.00 98.25 389 ASP A N 1
ATOM 3002 C CA . ASP A 1 389 ? -25.061 3.389 10.523 1.00 98.25 389 ASP A CA 1
ATOM 3003 C C . ASP A 1 389 ? -23.912 3.864 9.623 1.00 98.25 389 ASP A C 1
ATOM 3005 O O . ASP A 1 389 ? -24.100 4.232 8.462 1.00 98.25 389 ASP A O 1
ATOM 3009 N N . PHE A 1 390 ? -22.698 3.874 10.165 1.00 96.44 390 PHE A N 1
ATOM 3010 C CA . PHE A 1 390 ? -21.508 4.209 9.405 1.00 96.44 390 PHE A CA 1
ATOM 3011 C C . PHE A 1 390 ? -20.810 2.973 8.832 1.00 96.44 390 PHE A C 1
ATOM 3013 O O . PHE A 1 390 ? -20.736 2.817 7.613 1.00 96.44 390 PHE A O 1
ATOM 3020 N N . ASP A 1 391 ? -20.287 2.109 9.705 1.00 91.19 391 ASP A N 1
ATOM 3021 C CA . ASP A 1 391 ? -19.399 1.007 9.332 1.00 91.19 391 ASP A CA 1
ATOM 3022 C C . ASP A 1 391 ? -20.174 -0.149 8.716 1.00 91.19 391 ASP A C 1
ATOM 3024 O O . ASP A 1 391 ? -20.892 -0.842 9.420 1.00 91.19 391 ASP A O 1
ATOM 3028 N N . GLY A 1 392 ? -19.951 -0.430 7.440 1.00 89.25 392 GLY A N 1
ATOM 3029 C CA . GLY A 1 392 ? -20.651 -1.471 6.685 1.00 89.25 392 GLY A CA 1
ATOM 3030 C C . GLY A 1 392 ? -21.931 -0.975 6.015 1.00 89.25 392 GLY A C 1
ATOM 3031 O O . GLY A 1 392 ? -22.516 -1.705 5.225 1.00 89.25 392 GLY A O 1
ATOM 3032 N N . THR A 1 393 ? -22.318 0.281 6.264 1.00 95.19 393 THR A N 1
ATOM 3033 C CA . THR A 1 393 ? -23.519 0.907 5.691 1.00 95.19 393 THR A CA 1
ATOM 3034 C C . THR A 1 393 ? -23.163 2.056 4.751 1.00 95.19 393 THR A C 1
ATOM 3036 O O . THR A 1 393 ? -23.425 2.002 3.552 1.00 95.19 393 THR A O 1
ATOM 3039 N N . LEU A 1 394 ? -22.527 3.106 5.279 1.00 95.38 394 LEU A N 1
ATOM 3040 C CA . LEU A 1 394 ? -22.126 4.288 4.509 1.00 95.38 394 LEU A CA 1
ATOM 3041 C C . LEU A 1 394 ? -20.664 4.242 4.076 1.00 95.38 394 LEU A C 1
ATOM 3043 O O . LEU A 1 394 ? -20.308 4.781 3.023 1.00 95.38 394 LEU A O 1
ATOM 3047 N N . ALA A 1 395 ? -19.841 3.614 4.907 1.00 90.69 395 ALA A N 1
ATOM 3048 C CA . ALA A 1 395 ? -18.432 3.375 4.683 1.00 90.69 395 ALA A CA 1
ATOM 3049 C C . ALA A 1 395 ? -18.137 1.882 4.812 1.00 90.69 395 ALA A C 1
ATOM 3051 O O . ALA A 1 395 ? -18.782 1.184 5.588 1.00 90.69 395 ALA A O 1
ATOM 3052 N N . ASP A 1 396 ? -17.157 1.386 4.076 1.00 81.88 396 ASP A N 1
ATOM 3053 C CA . ASP A 1 396 ? -16.685 0.019 4.205 1.00 81.88 396 ASP A CA 1
ATOM 3054 C C . ASP A 1 396 ? -16.207 -0.296 5.635 1.00 81.88 396 ASP A C 1
ATOM 3056 O O . ASP A 1 396 ? -15.577 0.503 6.335 1.00 81.88 396 ASP A O 1
ATOM 3060 N N . ARG A 1 397 ? -16.548 -1.500 6.097 1.00 65.75 397 ARG A N 1
ATOM 3061 C CA . ARG A 1 397 ? -16.185 -2.004 7.422 1.00 65.75 397 ARG A CA 1
ATOM 3062 C C . ARG A 1 397 ? -14.841 -2.719 7.338 1.00 65.75 397 ARG A C 1
ATOM 3064 O O . ARG A 1 397 ? -14.769 -3.942 7.437 1.00 65.75 397 ARG A O 1
ATOM 3071 N N . ASP A 1 398 ? -13.762 -1.965 7.139 1.00 62.97 398 ASP A N 1
ATOM 3072 C CA . ASP A 1 398 ? -12.416 -2.538 7.221 1.00 62.97 398 ASP A CA 1
ATOM 3073 C C . ASP A 1 398 ? -11.874 -2.462 8.653 1.00 62.97 398 ASP A C 1
ATOM 3075 O O . ASP A 1 398 ? -11.162 -1.534 9.043 1.00 62.97 398 ASP A O 1
ATOM 3079 N N . PHE A 1 399 ? -12.170 -3.495 9.448 1.00 42.22 399 PHE A N 1
ATOM 3080 C CA . PHE A 1 399 ? -11.663 -3.641 10.819 1.00 42.22 399 PHE A CA 1
ATOM 3081 C C . PHE A 1 399 ? -10.126 -3.636 10.917 1.00 42.22 399 PHE A C 1
ATOM 3083 O O . PHE A 1 399 ? -9.579 -3.470 12.010 1.00 42.22 399 PHE A O 1
ATOM 3090 N N . ARG A 1 400 ? -9.417 -3.788 9.788 1.00 42.09 400 ARG A N 1
ATOM 3091 C CA . ARG A 1 400 ? -7.953 -3.757 9.706 1.00 42.09 400 ARG A CA 1
ATOM 3092 C C . ARG A 1 400 ? -7.417 -2.343 9.508 1.00 42.09 400 ARG A C 1
ATOM 3094 O O . ARG A 1 400 ? -6.251 -2.117 9.805 1.00 42.09 400 ARG A O 1
ATOM 3101 N N . ARG A 1 401 ? -8.229 -1.365 9.086 1.00 47.28 401 ARG A N 1
ATOM 3102 C CA . ARG A 1 401 ? -7.816 0.032 8.869 1.00 47.28 401 ARG A CA 1
ATOM 3103 C C . ARG A 1 401 ? -8.730 1.019 9.597 1.00 47.28 401 ARG A C 1
ATOM 3105 O O . ARG A 1 401 ? -9.605 1.633 9.006 1.00 47.28 401 ARG A O 1
ATOM 3112 N N . LYS A 1 402 ? -8.462 1.221 10.893 1.00 45.56 402 LYS A N 1
ATOM 3113 C CA . LYS A 1 402 ? -9.282 2.066 11.788 1.00 45.56 402 LYS A CA 1
ATOM 3114 C C . LYS A 1 402 ? -9.556 3.502 11.296 1.00 45.56 402 LYS A C 1
ATOM 3116 O O . LYS A 1 402 ? -10.503 4.106 11.780 1.00 45.56 402 LYS A O 1
ATOM 3121 N N . ASP A 1 403 ? -8.741 4.040 10.390 1.00 49.31 403 ASP A N 1
ATOM 3122 C CA . ASP A 1 403 ? -8.734 5.413 9.866 1.00 49.31 403 ASP A CA 1
ATOM 3123 C C . ASP A 1 403 ? -9.072 5.531 8.360 1.00 49.31 403 ASP A C 1
ATOM 3125 O O . ASP A 1 403 ? -9.295 6.637 7.872 1.00 49.31 403 ASP A O 1
ATOM 3129 N N . HIS A 1 404 ? -9.176 4.411 7.636 1.00 56.41 404 HIS A N 1
ATOM 3130 C CA . HIS A 1 404 ? -9.566 4.367 6.219 1.00 56.41 404 HIS A CA 1
ATOM 3131 C C . HIS A 1 404 ? -11.083 4.301 6.070 1.00 56.41 404 HIS A C 1
ATOM 3133 O O . HIS A 1 404 ? -11.738 3.564 6.802 1.00 56.41 404 HIS A O 1
ATOM 3139 N N . TRP A 1 405 ? -11.650 4.996 5.092 1.00 80.06 405 TRP A N 1
ATOM 3140 C CA . TRP A 1 405 ? -13.039 4.792 4.700 1.00 80.06 405 TRP A CA 1
ATOM 3141 C C . TRP A 1 405 ? -13.177 4.955 3.181 1.00 80.06 405 TRP A C 1
ATOM 3143 O O . TRP A 1 405 ? -12.586 5.859 2.594 1.00 80.06 405 TRP A O 1
ATOM 3153 N N . ALA A 1 406 ? -13.983 4.095 2.568 1.00 78.81 406 ALA A N 1
ATOM 3154 C CA . ALA A 1 406 ? -14.514 4.252 1.220 1.00 78.81 406 ALA A CA 1
ATOM 3155 C C . ALA A 1 406 ? -16.027 4.020 1.261 1.00 78.81 406 ALA A C 1
ATOM 3157 O O . ALA A 1 406 ? -16.519 3.299 2.126 1.00 78.81 406 ALA A O 1
ATOM 3158 N N . HIS A 1 407 ? -16.793 4.623 0.351 1.00 88.50 407 HIS A N 1
ATOM 3159 C CA . HIS A 1 407 ? -18.226 4.340 0.293 1.00 88.50 407 HIS A CA 1
ATOM 3160 C C . HIS A 1 407 ? -18.473 2.869 -0.049 1.00 88.50 407 HIS A C 1
ATOM 3162 O O . HIS A 1 407 ? -17.902 2.369 -1.014 1.00 88.50 407 HIS A O 1
ATOM 3168 N N . VAL A 1 408 ? -19.380 2.209 0.685 1.00 87.31 408 VAL A N 1
ATOM 3169 C CA . VAL A 1 408 ? -19.818 0.833 0.363 1.00 87.31 408 VAL A CA 1
ATOM 3170 C C . VAL A 1 408 ? -20.319 0.759 -1.081 1.00 87.31 408 VAL A C 1
ATOM 3172 O O . VAL A 1 408 ? -20.028 -0.192 -1.801 1.00 87.31 408 VAL A O 1
ATOM 3175 N N . TYR A 1 409 ? -21.014 1.812 -1.519 1.00 88.44 409 TYR A N 1
ATOM 3176 C CA . TYR A 1 409 ? -21.437 1.994 -2.897 1.00 88.44 409 TYR A CA 1
ATOM 3177 C C . TYR A 1 409 ? -21.049 3.376 -3.431 1.00 88.44 409 TYR A C 1
ATOM 3179 O O . TYR A 1 409 ? -21.363 4.381 -2.787 1.00 88.44 409 TYR A O 1
ATOM 3187 N N . PRO A 1 410 ? -20.475 3.475 -4.648 1.00 86.81 410 PRO A N 1
ATOM 3188 C CA . PRO A 1 410 ? -20.039 4.755 -5.216 1.00 86.81 410 PRO A CA 1
ATOM 3189 C C . PRO A 1 410 ? -21.146 5.811 -5.348 1.00 86.81 410 PRO A C 1
ATOM 3191 O O . PRO A 1 410 ? -20.868 7.006 -5.366 1.00 86.81 410 PRO A O 1
ATOM 3194 N N . HIS A 1 411 ? -22.414 5.393 -5.437 1.00 91.19 411 HIS A N 1
ATOM 3195 C CA . HIS A 1 411 ? -23.555 6.292 -5.618 1.00 91.19 411 HIS A CA 1
ATOM 3196 C C . HIS A 1 411 ? -24.138 6.849 -4.304 1.00 91.19 411 HIS A C 1
ATOM 3198 O O . HIS A 1 411 ? -25.053 7.674 -4.364 1.00 91.19 411 HIS A O 1
ATOM 3204 N N . ILE A 1 412 ? -23.615 6.454 -3.133 1.00 93.69 412 ILE A N 1
ATOM 3205 C CA . ILE A 1 412 ? -24.090 6.921 -1.816 1.00 93.69 412 ILE A CA 1
ATOM 3206 C C . ILE A 1 412 ? -24.128 8.454 -1.714 1.00 93.69 412 ILE A C 1
ATOM 3208 O O . ILE A 1 412 ? -25.175 8.972 -1.323 1.00 93.69 412 ILE A O 1
ATOM 3212 N N . PRO A 1 413 ? -23.090 9.219 -2.120 1.00 93.88 413 PRO A N 1
ATOM 3213 C CA . PRO A 1 413 ? -23.147 10.682 -2.064 1.00 93.88 413 PRO A CA 1
ATOM 3214 C C . PRO A 1 413 ? -24.338 11.271 -2.821 1.00 93.88 413 PRO A C 1
ATOM 3216 O O . PRO A 1 413 ? -25.047 12.134 -2.307 1.00 93.88 413 PRO A O 1
ATOM 3219 N N . LYS A 1 414 ? -24.609 10.755 -4.026 1.00 91.88 414 LYS A N 1
ATOM 3220 C CA . LYS A 1 414 ? -25.731 11.204 -4.858 1.00 91.88 414 LYS A CA 1
ATOM 3221 C C . LYS A 1 414 ? -27.077 10.853 -4.221 1.00 91.88 414 LYS A C 1
ATOM 3223 O O . LYS A 1 414 ? -27.999 11.665 -4.257 1.00 91.88 414 LYS A O 1
ATOM 3228 N N . ALA A 1 415 ? -27.189 9.665 -3.630 1.00 93.88 415 ALA A N 1
ATOM 3229 C CA . ALA A 1 415 ? -28.401 9.227 -2.947 1.00 93.88 415 ALA A CA 1
ATOM 3230 C C . ALA A 1 415 ? -28.698 10.086 -1.708 1.00 93.88 415 ALA A C 1
ATOM 3232 O O . ALA A 1 415 ? -29.819 10.572 -1.558 1.00 93.88 415 ALA A O 1
ATOM 3233 N N . LEU A 1 416 ? -27.689 10.357 -0.872 1.00 95.25 416 LEU A N 1
ATOM 3234 C CA . LEU A 1 416 ? -27.837 11.212 0.308 1.00 95.25 416 LEU A CA 1
ATOM 3235 C C . LEU A 1 416 ? -28.172 12.660 -0.063 1.00 95.25 416 LEU A C 1
ATOM 3237 O O . LEU A 1 416 ? -29.036 13.257 0.571 1.00 95.25 416 LEU A O 1
ATOM 3241 N N . ALA A 1 417 ? -27.570 13.199 -1.126 1.00 92.75 417 ALA A N 1
ATOM 3242 C CA . ALA A 1 417 ? -27.900 14.532 -1.635 1.00 92.75 417 ALA A CA 1
ATOM 3243 C C . ALA A 1 417 ? -29.333 14.634 -2.185 1.00 92.75 417 ALA A C 1
ATOM 3245 O O . ALA A 1 417 ? -29.964 15.687 -2.116 1.00 92.75 417 ALA A O 1
ATOM 3246 N N . SER A 1 418 ? -29.871 13.549 -2.743 1.00 92.56 418 SER A N 1
ATOM 3247 C CA . SER A 1 418 ? -31.280 13.509 -3.140 1.00 92.56 418 SER A CA 1
ATOM 3248 C C . SER A 1 418 ? -32.200 13.417 -1.923 1.00 92.56 418 SER A C 1
ATOM 3250 O O . SER A 1 418 ? -33.238 14.075 -1.876 1.00 92.56 418 SER A O 1
ATOM 3252 N N . LEU A 1 419 ? -31.824 12.603 -0.937 1.00 93.00 419 LEU A N 1
ATOM 3253 C CA . LEU A 1 419 ? -32.615 12.351 0.261 1.00 93.00 419 LEU A CA 1
ATOM 3254 C C . LEU A 1 419 ? -32.685 13.575 1.184 1.00 93.00 419 LEU A C 1
ATOM 3256 O O . LEU A 1 419 ? -33.745 13.845 1.752 1.00 93.00 419 LEU A O 1
ATOM 3260 N N . SER A 1 420 ? -31.602 14.354 1.262 1.00 92.06 420 SER A N 1
ATOM 3261 C CA . SER A 1 420 ? -31.499 15.556 2.100 1.00 92.06 420 SER A CA 1
ATOM 3262 C C . SER A 1 420 ? -32.517 16.648 1.760 1.00 92.06 420 SER A C 1
ATOM 3264 O O . SER A 1 420 ? -32.791 17.518 2.581 1.00 92.06 420 SER A O 1
ATOM 3266 N N . LYS A 1 421 ? -33.139 16.576 0.576 1.00 89.81 421 LYS A N 1
ATOM 3267 C CA . LYS A 1 421 ? -34.242 17.456 0.159 1.00 89.81 421 LYS A CA 1
ATOM 3268 C C . LYS A 1 421 ? -35.546 17.209 0.921 1.00 89.81 421 LYS A C 1
ATOM 3270 O O . LYS A 1 421 ? -36.427 18.056 0.900 1.00 89.81 421 LYS A O 1
ATOM 3275 N N . SER A 1 422 ? -35.701 16.038 1.536 1.00 90.25 422 SER A N 1
ATOM 3276 C CA . SER A 1 422 ? -36.947 15.613 2.200 1.00 90.25 422 SER A CA 1
ATOM 3277 C C . SER A 1 422 ? -36.741 15.109 3.628 1.00 90.25 422 SER A C 1
ATOM 3279 O O . SER A 1 422 ? -37.688 15.087 4.413 1.00 90.25 422 SER A O 1
ATOM 3281 N N . HIS A 1 423 ? -35.515 14.714 3.972 1.00 95.25 423 HIS A N 1
ATOM 3282 C CA . HIS A 1 423 ? -35.142 14.208 5.286 1.00 95.25 423 HIS A CA 1
ATOM 3283 C C . HIS A 1 423 ? -33.898 14.936 5.783 1.00 95.25 423 HIS A C 1
ATOM 3285 O O . HIS A 1 423 ? -32.982 15.219 5.016 1.00 95.25 423 HIS A O 1
ATOM 3291 N N . LYS A 1 424 ? -33.819 15.180 7.086 1.00 96.94 424 LYS A N 1
ATOM 3292 C CA . LYS A 1 424 ? -32.557 15.507 7.745 1.00 96.94 424 LYS A CA 1
ATOM 3293 C C . LYS A 1 424 ? -31.753 14.219 7.903 1.00 96.94 424 LYS A C 1
ATOM 3295 O O . LYS A 1 424 ? -32.327 13.167 8.186 1.00 96.94 424 LYS A O 1
ATOM 3300 N N . ILE A 1 425 ? -30.442 14.296 7.692 1.00 97.75 425 ILE A N 1
ATOM 3301 C CA . ILE A 1 425 ? -29.563 13.124 7.682 1.00 97.75 425 ILE A CA 1
ATOM 3302 C C . ILE A 1 425 ? -28.825 13.023 9.016 1.00 97.75 425 ILE A C 1
ATOM 3304 O O . ILE A 1 425 ? -28.207 13.995 9.463 1.00 97.75 425 ILE A O 1
ATOM 3308 N N . ALA A 1 426 ? -28.855 11.840 9.633 1.00 98.31 426 ALA A N 1
ATOM 3309 C CA . ALA A 1 426 ? -28.054 11.542 10.815 1.00 98.31 426 ALA A CA 1
ATOM 3310 C C . ALA A 1 426 ? -27.274 10.231 10.676 1.00 98.31 426 ALA A C 1
ATOM 3312 O O . ALA A 1 426 ? -27.804 9.228 10.204 1.00 98.31 426 ALA A O 1
ATOM 3313 N N . VAL A 1 427 ? -26.028 10.221 11.147 1.00 98.62 427 VAL A N 1
ATOM 3314 C CA . VAL A 1 427 ? -25.206 9.012 11.276 1.00 98.62 427 VAL A CA 1
ATOM 3315 C C . VAL A 1 427 ? -25.131 8.618 12.741 1.00 98.62 427 VAL A C 1
ATOM 3317 O O . VAL A 1 427 ? -24.629 9.390 13.555 1.00 98.62 427 VAL A O 1
ATOM 3320 N N . LEU A 1 428 ? -25.616 7.423 13.079 1.00 98.50 428 LEU A N 1
ATOM 3321 C CA . LEU A 1 428 ? -25.664 6.896 14.442 1.00 98.50 428 LEU A CA 1
ATOM 3322 C C . LEU A 1 428 ? -24.792 5.639 14.520 1.00 98.50 428 LEU A C 1
ATOM 3324 O O . LEU A 1 428 ? -25.186 4.569 14.061 1.00 98.50 428 LEU A O 1
ATOM 3328 N N . THR A 1 429 ? -23.601 5.749 15.107 1.00 98.00 429 THR A N 1
ATOM 3329 C CA . THR A 1 429 ? -22.605 4.666 15.102 1.00 98.00 429 THR A CA 1
ATOM 3330 C C . THR A 1 429 ? -22.053 4.371 16.494 1.00 98.00 429 THR A C 1
ATOM 3332 O O . THR A 1 429 ? -21.949 5.244 17.351 1.00 98.00 429 THR A O 1
ATOM 3335 N N . ASN A 1 430 ? -21.640 3.124 16.723 1.00 97.00 430 ASN A N 1
ATOM 3336 C CA . ASN A 1 430 ? -20.939 2.733 17.949 1.00 97.00 430 ASN A CA 1
ATOM 3337 C C . ASN A 1 430 ? -19.418 2.906 17.782 1.00 97.00 430 ASN A C 1
ATOM 3339 O O . ASN A 1 430 ? -18.894 2.684 16.694 1.00 97.00 430 ASN A O 1
ATOM 3343 N N . GLU A 1 431 ? -18.720 3.257 18.862 1.00 94.62 431 GLU A N 1
ATOM 3344 C CA . GLU A 1 431 ? -17.257 3.177 19.013 1.00 94.62 431 GLU A CA 1
ATOM 3345 C C . GLU A 1 431 ? -16.929 2.917 20.491 1.00 94.62 431 GLU A C 1
ATOM 3347 O O . GLU A 1 431 ? -16.408 3.765 21.216 1.00 94.62 431 GLU A O 1
ATOM 3352 N N . SER A 1 432 ? -17.337 1.745 20.989 1.00 93.12 432 SER A N 1
ATOM 3353 C CA . SER A 1 432 ? -17.169 1.421 22.406 1.00 93.12 432 SER A CA 1
ATOM 3354 C C . SER A 1 432 ? -15.699 1.227 22.769 1.00 93.12 432 SER A C 1
ATOM 3356 O O . SER A 1 432 ? -15.053 0.254 22.374 1.00 93.12 432 SER A O 1
ATOM 3358 N N . VAL A 1 433 ? -15.202 2.107 23.632 1.00 93.50 433 VAL A N 1
ATOM 3359 C CA . VAL A 1 433 ? -13.827 2.089 24.151 1.00 93.50 433 VAL A CA 1
ATOM 3360 C C . VAL A 1 433 ? -13.758 1.610 25.605 1.00 93.50 433 VAL A C 1
ATOM 3362 O O . VAL A 1 433 ? -12.739 1.777 26.272 1.00 93.50 433 VAL A O 1
ATOM 3365 N N . ASP A 1 434 ? -14.822 0.981 26.119 1.00 90.69 434 ASP A N 1
ATOM 3366 C CA . ASP A 1 434 ? -14.891 0.496 27.510 1.00 90.69 434 ASP A CA 1
ATOM 3367 C C . ASP A 1 434 ? -13.763 -0.488 27.853 1.00 90.69 434 ASP A C 1
ATOM 3369 O O . ASP A 1 434 ? -13.286 -0.524 28.986 1.00 90.69 434 ASP A O 1
ATOM 3373 N N . HIS A 1 435 ? -13.321 -1.269 26.865 1.00 90.19 435 HIS A N 1
ATOM 3374 C CA . HIS A 1 435 ? -12.240 -2.244 26.999 1.00 90.19 435 HIS A CA 1
ATOM 3375 C C . HIS A 1 435 ? -10.851 -1.592 27.129 1.00 90.19 435 HIS A C 1
ATOM 3377 O O . HIS A 1 435 ? -9.903 -2.233 27.583 1.00 90.19 435 HIS A O 1
ATOM 3383 N N . LEU A 1 436 ? -10.718 -0.312 26.767 1.00 89.69 436 LEU A N 1
ATOM 3384 C CA . LEU A 1 436 ? -9.470 0.438 26.845 1.00 89.69 436 LEU A CA 1
ATOM 3385 C C . LEU A 1 436 ? -9.360 1.127 28.207 1.00 89.69 436 LEU A C 1
ATOM 3387 O O . LEU A 1 436 ? -10.286 1.803 28.658 1.00 89.69 436 LEU A O 1
ATOM 3391 N N . LYS A 1 437 ? -8.216 0.959 28.878 1.00 86.00 437 LYS A N 1
ATOM 3392 C CA . LYS A 1 437 ? -7.974 1.501 30.229 1.00 86.00 437 LYS A CA 1
ATOM 3393 C C . LYS A 1 437 ? -7.225 2.836 30.224 1.00 86.00 437 LYS A C 1
ATOM 3395 O O . LYS A 1 437 ? -7.490 3.671 31.081 1.00 86.00 437 LYS A O 1
ATOM 3400 N N . ASN A 1 438 ? -6.347 3.041 29.243 1.00 90.88 438 ASN A N 1
ATOM 3401 C CA . ASN A 1 438 ? -5.419 4.170 29.189 1.00 90.88 438 ASN A CA 1
ATOM 3402 C C . ASN A 1 438 ? -5.872 5.236 28.182 1.00 90.88 438 ASN A C 1
ATOM 3404 O O . ASN A 1 438 ? -6.405 4.906 27.119 1.00 90.88 438 ASN A O 1
ATOM 3408 N N . SER A 1 439 ? -5.597 6.507 28.487 1.00 88.00 439 SER A N 1
ATOM 3409 C CA . SER A 1 439 ? -6.001 7.659 27.667 1.00 88.00 439 SER A CA 1
ATOM 3410 C C . SER A 1 439 ? -5.391 7.662 26.262 1.00 88.00 439 SER A C 1
ATOM 3412 O O . SER A 1 439 ? -6.062 8.065 25.321 1.00 88.00 439 SER A O 1
ATOM 3414 N N . GLY A 1 440 ? -4.162 7.165 26.083 1.00 88.50 440 GLY A N 1
ATOM 3415 C CA . GLY A 1 440 ? -3.512 7.076 24.766 1.00 88.50 440 GLY A CA 1
ATOM 3416 C C . GLY A 1 440 ? -4.270 6.183 23.768 1.00 88.50 440 GLY A C 1
ATOM 3417 O O . GLY A 1 440 ? -4.702 6.667 22.724 1.00 88.50 440 GLY A O 1
ATOM 3418 N N . PRO A 1 441 ? -4.506 4.893 24.078 1.00 86.12 441 PRO A N 1
ATOM 3419 C CA . PRO A 1 441 ? -5.326 4.014 23.242 1.00 86.12 441 PRO A CA 1
ATOM 3420 C C . PRO A 1 441 ? -6.746 4.536 22.997 1.00 86.12 441 PRO A C 1
ATOM 3422 O O . PRO A 1 441 ? -7.257 4.393 21.888 1.00 86.12 441 PRO A O 1
ATOM 3425 N N . ILE A 1 442 ? -7.367 5.162 24.005 1.00 87.25 442 ILE A N 1
ATOM 3426 C CA . ILE A 1 442 ? -8.671 5.816 23.846 1.00 87.25 442 ILE A CA 1
ATOM 3427 C C . ILE A 1 442 ? -8.564 6.941 22.809 1.00 87.25 442 ILE A C 1
ATOM 3429 O O . ILE A 1 442 ? -9.336 6.948 21.856 1.00 87.25 442 ILE A O 1
ATOM 3433 N N . ALA A 1 443 ? -7.579 7.837 22.929 1.00 86.56 443 ALA A N 1
ATOM 3434 C CA . ALA A 1 443 ? -7.351 8.915 21.968 1.00 86.56 443 ALA A CA 1
ATOM 3435 C C . ALA A 1 443 ? -7.153 8.380 20.544 1.00 86.56 443 ALA A C 1
ATOM 3437 O O . ALA A 1 443 ? -7.710 8.933 19.602 1.00 86.56 443 ALA A O 1
ATOM 3438 N N . ASN A 1 444 ? -6.429 7.271 20.382 1.00 80.31 444 ASN A N 1
ATOM 3439 C CA . ASN A 1 444 ? -6.229 6.644 19.076 1.00 80.31 444 ASN A CA 1
ATOM 3440 C C . ASN A 1 444 ? -7.538 6.117 18.474 1.00 80.31 444 ASN A C 1
ATOM 3442 O O . ASN A 1 444 ? -7.783 6.324 17.288 1.00 80.31 444 ASN A O 1
ATOM 3446 N N . ALA A 1 445 ? -8.390 5.471 19.277 1.00 87.06 445 ALA A N 1
ATOM 3447 C CA . ALA A 1 445 ? -9.702 5.011 18.822 1.00 87.06 445 ALA A CA 1
ATOM 3448 C C . ALA A 1 445 ? -10.605 6.189 18.419 1.00 87.06 445 ALA A C 1
ATOM 3450 O O . ALA A 1 445 ? -11.179 6.176 17.330 1.00 87.06 445 ALA A O 1
ATOM 3451 N N . LEU A 1 446 ? -10.652 7.243 19.245 1.00 91.69 446 LEU A N 1
ATOM 3452 C CA . LEU A 1 446 ? -11.419 8.454 18.944 1.00 91.69 446 LEU A CA 1
ATOM 3453 C C . LEU A 1 446 ? -10.918 9.137 17.667 1.00 91.69 446 LEU A C 1
ATOM 3455 O O . LEU A 1 446 ? -11.717 9.456 16.793 1.00 91.69 446 LEU A O 1
ATOM 3459 N N . ASN A 1 447 ? -9.604 9.332 17.524 1.00 86.69 447 ASN A N 1
ATOM 3460 C CA . ASN A 1 447 ? -9.012 9.960 16.341 1.00 86.69 447 ASN A CA 1
ATOM 3461 C C . ASN A 1 447 ? -9.319 9.180 15.062 1.00 86.69 447 ASN A C 1
ATOM 3463 O O . ASN A 1 447 ? -9.658 9.788 14.050 1.00 86.69 447 ASN A O 1
ATOM 3467 N N . ALA A 1 448 ? -9.237 7.851 15.112 1.00 84.56 448 ALA A N 1
ATOM 3468 C CA . ALA A 1 448 ? -9.470 7.008 13.950 1.00 84.56 448 ALA A CA 1
ATOM 3469 C C . ALA A 1 448 ? -10.940 7.067 13.497 1.00 84.56 448 ALA A C 1
ATOM 3471 O O . ALA A 1 448 ? -11.230 7.409 12.348 1.00 84.56 448 ALA A O 1
ATOM 3472 N N . LYS A 1 449 ? -11.881 6.851 14.425 1.00 92.75 449 LYS A N 1
ATOM 3473 C CA . LYS A 1 449 ? -13.318 6.892 14.134 1.00 92.75 449 LYS A CA 1
ATOM 3474 C C . LYS A 1 449 ? -13.792 8.278 13.705 1.00 92.75 449 LYS A C 1
ATOM 3476 O O . LYS A 1 449 ? -14.430 8.420 12.661 1.00 92.75 449 LYS A O 1
ATOM 3481 N N . CYS A 1 450 ? -13.465 9.307 14.485 1.00 94.19 450 CYS A N 1
ATOM 3482 C CA . CYS A 1 450 ? -13.852 10.685 14.188 1.00 94.19 450 CYS A CA 1
ATOM 3483 C C . CYS A 1 450 ? -13.179 11.202 12.911 1.00 94.19 450 CYS A C 1
ATOM 3485 O O . CYS A 1 450 ? -13.783 11.981 12.177 1.00 94.19 450 CYS A O 1
ATOM 3487 N N . GLY A 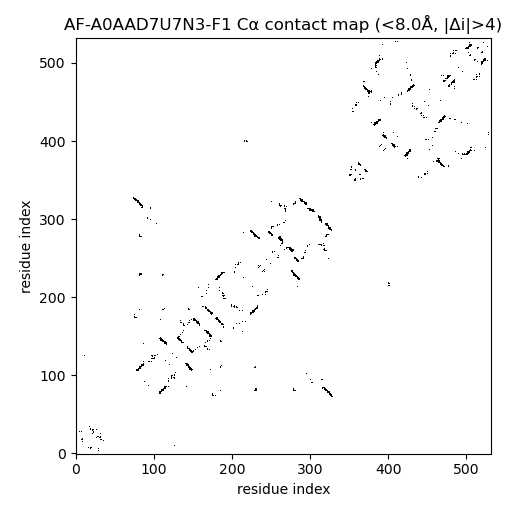1 451 ? -11.948 10.764 12.626 1.00 87.56 451 GLY A N 1
ATOM 3488 C CA . GLY A 1 451 ? -11.236 11.080 11.390 1.00 87.56 451 GLY A CA 1
ATOM 3489 C C . GLY A 1 451 ? -11.961 10.546 10.156 1.00 87.56 451 GLY A C 1
ATOM 3490 O O . GLY A 1 451 ? -12.212 11.316 9.229 1.00 87.56 451 GLY A O 1
ATOM 3491 N N . ARG A 1 452 ? -12.384 9.274 10.180 1.00 91.44 452 ARG A N 1
ATOM 3492 C CA . ARG A 1 452 ? -13.174 8.666 9.095 1.00 91.44 452 ARG A CA 1
ATOM 3493 C C . ARG A 1 452 ? -14.492 9.383 8.870 1.00 91.44 452 ARG A C 1
ATOM 3495 O O . ARG A 1 452 ? -14.803 9.747 7.745 1.00 91.44 452 ARG A O 1
ATOM 3502 N N . LEU A 1 453 ? -15.233 9.642 9.944 1.00 95.12 453 LEU A N 1
ATOM 3503 C CA . LEU A 1 453 ? -16.503 10.365 9.874 1.00 95.12 453 LEU A CA 1
ATOM 3504 C C . LEU A 1 453 ? -16.326 11.774 9.295 1.00 95.12 453 LEU A C 1
ATOM 3506 O O . LEU A 1 453 ? -17.125 12.193 8.463 1.00 95.12 453 LEU A O 1
ATOM 3510 N N . ARG A 1 454 ? -15.261 12.487 9.688 1.00 93.44 454 ARG A N 1
ATOM 3511 C CA . ARG A 1 454 ? -14.950 13.823 9.161 1.00 93.44 454 ARG A CA 1
ATOM 3512 C C . ARG A 1 454 ? -14.639 13.780 7.668 1.00 93.44 454 ARG A C 1
ATOM 3514 O O . ARG A 1 454 ? -15.177 14.584 6.915 1.00 93.44 454 ARG A O 1
ATOM 3521 N N . ALA A 1 455 ? -13.763 12.873 7.250 1.00 88.94 455 ALA A N 1
ATOM 3522 C CA . ALA A 1 455 ? -13.373 12.768 5.851 1.00 88.94 455 ALA A CA 1
ATOM 3523 C C . ALA A 1 455 ? -14.547 12.289 4.975 1.00 88.94 455 ALA A C 1
ATOM 3525 O O . ALA A 1 455 ? -14.749 12.831 3.891 1.00 88.94 455 ALA A O 1
ATOM 3526 N N . TRP A 1 456 ? -15.383 11.378 5.483 1.00 95.00 456 TRP A N 1
ATOM 3527 C CA . TRP A 1 456 ? -16.629 10.971 4.832 1.00 95.00 456 TRP A CA 1
ATOM 3528 C C . TRP A 1 456 ? -17.607 12.127 4.671 1.00 95.00 456 TRP A C 1
ATOM 3530 O O . TRP A 1 456 ? -18.098 12.366 3.569 1.00 95.00 456 TRP A O 1
ATOM 3540 N N . ALA A 1 457 ? -17.854 12.884 5.740 1.00 93.88 457 ALA A N 1
ATOM 3541 C CA . ALA A 1 457 ? -18.759 14.022 5.679 1.00 93.88 457 ALA A CA 1
ATOM 3542 C C . ALA A 1 457 ? -18.258 15.073 4.676 1.00 93.88 457 ALA A C 1
ATOM 3544 O O . ALA A 1 457 ? -19.052 15.588 3.893 1.00 93.88 457 ALA A O 1
ATOM 3545 N N . ALA A 1 458 ? -16.944 15.324 4.623 1.00 89.44 458 ALA A N 1
ATOM 3546 C CA . ALA A 1 458 ? -16.344 16.242 3.653 1.00 89.44 458 ALA A CA 1
ATOM 3547 C C . ALA A 1 458 ? -16.575 15.808 2.191 1.00 89.44 458 ALA A C 1
ATOM 3549 O O . ALA A 1 458 ? -16.786 16.654 1.323 1.00 89.44 458 ALA A O 1
ATOM 3550 N N . ALA A 1 459 ? -16.599 14.502 1.906 1.00 88.81 459 ALA A N 1
ATOM 3551 C CA . ALA A 1 459 ? -16.868 13.989 0.561 1.00 88.81 459 ALA A CA 1
ATOM 3552 C C . ALA A 1 459 ? -18.319 14.208 0.094 1.00 88.81 459 ALA A C 1
ATOM 3554 O O . ALA A 1 459 ? -18.584 14.206 -1.109 1.00 88.81 459 ALA A O 1
ATOM 3555 N N . LEU A 1 460 ? -19.257 14.444 1.020 1.00 90.00 460 LEU A N 1
ATOM 3556 C CA . LEU A 1 460 ? -20.651 14.754 0.691 1.00 90.00 460 LEU A CA 1
ATOM 3557 C C . LEU A 1 460 ? -20.876 16.211 0.262 1.00 90.00 460 LEU A C 1
ATOM 3559 O O . LEU A 1 460 ? -21.978 16.539 -0.178 1.00 90.00 460 LEU A O 1
ATOM 3563 N N . LYS A 1 461 ? -19.851 17.068 0.362 1.00 83.94 461 LYS A N 1
ATOM 3564 C CA . LYS A 1 461 ? -19.901 18.499 0.028 1.00 83.94 461 LYS A CA 1
ATOM 3565 C C . LYS A 1 461 ? -20.997 19.243 0.798 1.00 83.94 461 LYS A C 1
ATOM 3567 O O . LYS A 1 461 ? -20.790 19.584 1.953 1.00 83.94 461 LYS A O 1
ATOM 3572 N N . ASP A 1 462 ? -22.156 19.458 0.181 1.00 85.75 462 ASP A N 1
ATOM 3573 C CA . ASP A 1 462 ? -23.209 20.352 0.675 1.00 85.75 462 ASP A CA 1
ATOM 3574 C C . ASP A 1 462 ? -24.347 19.618 1.396 1.00 85.75 462 ASP A C 1
ATOM 3576 O O . ASP A 1 462 ? -25.389 20.212 1.652 1.00 85.75 462 ASP A O 1
ATOM 3580 N N . VAL A 1 463 ? -24.204 18.319 1.685 1.00 93.00 463 VAL A N 1
ATOM 3581 C CA . VAL A 1 463 ? -25.235 17.551 2.404 1.00 93.00 463 VAL A CA 1
ATOM 3582 C C . VAL A 1 463 ? -25.059 17.728 3.913 1.00 93.00 463 VAL A C 1
ATOM 3584 O O . VAL A 1 463 ? -24.099 17.168 4.456 1.00 93.00 463 VAL A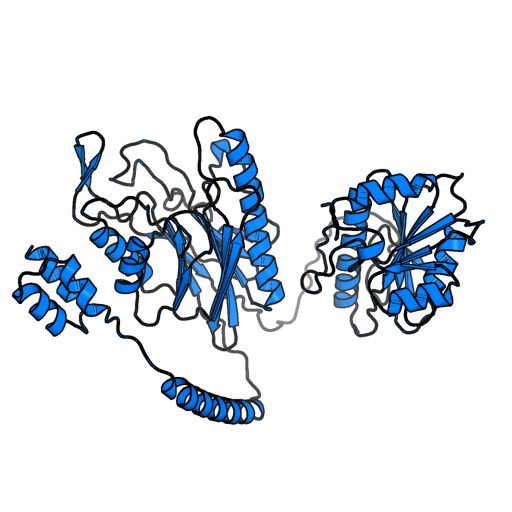 O 1
ATOM 3587 N N . PRO A 1 464 ? -25.976 18.432 4.611 1.00 95.38 464 PRO A N 1
ATOM 3588 C CA . PRO A 1 464 ? -25.896 18.617 6.054 1.00 95.38 464 PRO A CA 1
ATOM 3589 C C . PRO A 1 464 ? -26.086 17.287 6.773 1.00 95.38 464 PRO A C 1
ATOM 3591 O O . PRO A 1 464 ? -27.042 16.555 6.493 1.00 95.38 464 PRO A O 1
ATOM 3594 N N . VAL A 1 465 ? -25.199 16.981 7.718 1.00 96.75 465 VAL A N 1
ATOM 3595 C CA . VAL A 1 465 ? -25.267 15.727 8.471 1.00 96.75 465 VAL A CA 1
ATOM 3596 C C . VAL A 1 465 ? -24.926 15.924 9.940 1.00 96.75 465 VAL A C 1
ATOM 3598 O O . VAL A 1 465 ? -23.929 16.556 10.295 1.00 96.75 465 VAL A O 1
ATOM 3601 N N . LEU A 1 466 ? -25.758 15.334 10.799 1.00 97.81 466 LEU A N 1
ATOM 3602 C CA . LEU A 1 466 ? -25.486 15.196 12.224 1.00 97.81 466 LEU A CA 1
ATOM 3603 C C . LEU A 1 466 ? -24.868 13.822 12.492 1.00 97.81 466 LEU A C 1
ATOM 3605 O O . LEU A 1 466 ? -25.413 12.797 12.097 1.00 97.81 466 LEU A O 1
ATOM 3609 N N . VAL A 1 467 ? -23.738 13.781 13.186 1.00 98.56 467 VAL A N 1
ATOM 3610 C CA . VAL A 1 467 ? -23.014 12.544 13.490 1.00 98.56 467 VAL A CA 1
ATOM 3611 C C . VAL A 1 467 ? -22.991 12.312 14.993 1.00 98.56 467 VAL A C 1
ATOM 3613 O O . VAL A 1 467 ? -22.566 13.182 15.752 1.00 98.56 467 VAL A O 1
ATOM 3616 N N . LEU A 1 468 ? -23.418 11.119 15.408 1.00 98.62 468 LEU A N 1
ATOM 3617 C CA . LEU A 1 468 ? -23.467 10.656 16.788 1.00 98.62 468 LEU A CA 1
ATOM 3618 C C . LEU A 1 468 ? -22.639 9.377 16.946 1.00 98.62 468 LEU A C 1
ATOM 3620 O O . LEU A 1 468 ? -22.838 8.407 16.212 1.00 98.62 468 LEU A O 1
ATOM 3624 N N . VAL A 1 469 ? -21.723 9.372 17.920 1.00 98.44 469 VAL A N 1
ATOM 3625 C CA . VAL A 1 469 ? -20.839 8.230 18.206 1.00 98.44 469 VAL A CA 1
ATOM 3626 C C . VAL A 1 469 ? -20.957 7.805 19.668 1.00 98.44 469 VAL A C 1
ATOM 3628 O O . VAL A 1 469 ? -20.545 8.538 20.569 1.00 98.44 469 VAL A O 1
ATOM 3631 N N . ALA A 1 470 ? -21.487 6.607 19.916 1.00 97.81 470 ALA A N 1
ATOM 3632 C CA . ALA A 1 470 ? -21.617 6.054 21.264 1.00 97.81 470 ALA A CA 1
ATOM 3633 C C . ALA A 1 470 ? -20.297 5.427 21.748 1.00 97.81 470 ALA A C 1
ATOM 3635 O O . ALA A 1 470 ? -19.835 4.433 21.186 1.00 97.81 470 ALA A O 1
ATOM 3636 N N . LEU A 1 471 ? -19.711 5.966 22.825 1.00 96.94 471 LEU A N 1
ATOM 3637 C CA . LEU A 1 471 ? -18.393 5.548 23.332 1.00 96.94 471 LEU A CA 1
ATOM 3638 C C . LEU A 1 471 ? -18.430 4.413 24.364 1.00 96.94 471 LEU A C 1
ATOM 3640 O O . LEU A 1 471 ? -17.385 3.862 24.721 1.00 96.94 471 LEU A O 1
ATOM 3644 N N . SER A 1 472 ? -19.614 4.058 24.868 1.00 93.75 472 SER A N 1
ATOM 3645 C CA . SER A 1 472 ? -19.776 3.049 25.918 1.00 93.75 472 SER A CA 1
ATOM 3646 C C . SER A 1 472 ? -20.973 2.143 25.659 1.00 93.75 472 SER A C 1
ATOM 3648 O O . SER A 1 472 ? -22.048 2.613 25.312 1.00 93.75 472 SER A O 1
ATOM 3650 N N . LYS A 1 473 ? -20.804 0.841 25.906 1.00 92.56 473 LYS A N 1
ATOM 3651 C CA . LYS A 1 473 ? -21.846 -0.200 25.892 1.00 92.56 473 LYS A CA 1
ATOM 3652 C C . LYS A 1 473 ? -22.736 -0.171 27.135 1.00 92.56 473 LYS A C 1
ATOM 3654 O O . LYS A 1 473 ? -23.610 -1.025 27.269 1.00 92.56 473 LYS A O 1
ATOM 3659 N N . LYS A 1 474 ? -22.489 0.744 28.074 1.00 90.81 474 LYS A N 1
ATOM 3660 C CA . LYS A 1 474 ? -23.203 0.824 29.357 1.00 90.81 474 LYS A CA 1
ATOM 3661 C C . LYS A 1 474 ? -24.335 1.850 29.367 1.00 90.81 474 LYS A C 1
ATOM 3663 O O . LYS A 1 474 ? -25.016 1.967 30.378 1.00 90.81 474 LYS A O 1
ATOM 3668 N N . THR A 1 475 ? -24.529 2.596 28.282 1.00 93.12 475 THR A N 1
ATOM 3669 C CA . THR A 1 475 ? -25.518 3.679 28.206 1.00 93.12 475 THR A CA 1
ATOM 3670 C C . THR A 1 475 ? -26.564 3.406 27.132 1.00 93.12 475 THR A C 1
ATOM 3672 O O . THR A 1 475 ? -26.362 2.571 26.248 1.00 93.12 475 THR A O 1
ATOM 3675 N N . CYS A 1 476 ? -27.685 4.131 27.189 1.00 91.56 476 CYS A N 1
ATOM 3676 C CA . CYS A 1 476 ? -28.765 4.041 26.202 1.00 91.56 476 CYS A CA 1
ATOM 3677 C C . CYS A 1 476 ? -28.364 4.538 24.802 1.00 91.56 476 CYS A C 1
ATOM 3679 O O . CYS A 1 476 ? -29.127 4.354 23.855 1.00 91.56 476 CYS A O 1
ATOM 3681 N N . PHE A 1 477 ? -27.183 5.152 24.659 1.00 96.25 477 PHE A N 1
ATOM 3682 C CA . PHE A 1 477 ? -26.655 5.595 23.373 1.00 96.25 477 PHE A CA 1
ATOM 3683 C C . PHE A 1 477 ? -26.133 4.441 22.518 1.00 96.25 477 PHE A C 1
ATOM 3685 O O . PHE A 1 477 ? -26.195 4.533 21.300 1.00 96.25 477 PHE A O 1
ATOM 3692 N N . HIS A 1 478 ? -25.643 3.348 23.108 1.00 97.44 478 HIS A N 1
ATOM 3693 C CA . HIS A 1 478 ? -25.184 2.210 22.312 1.00 97.44 478 HIS A CA 1
ATOM 3694 C C . HIS A 1 478 ? -26.372 1.502 21.652 1.00 97.44 478 HIS A C 1
ATOM 3696 O O . HIS A 1 478 ? -27.335 1.151 22.334 1.00 97.44 478 HIS A O 1
ATOM 3702 N N . LYS A 1 479 ? -26.277 1.218 20.348 1.00 96.69 479 LYS A N 1
ATOM 3703 C CA . LYS A 1 479 ? -27.388 0.656 19.547 1.00 96.69 479 LYS A CA 1
ATOM 3704 C C . LYS A 1 479 ? -27.947 -0.671 20.091 1.00 96.69 479 LYS A C 1
ATOM 3706 O O . LYS A 1 479 ? -29.148 -0.920 20.046 1.00 96.69 479 LYS A O 1
ATOM 3711 N N . SER A 1 480 ? -27.098 -1.493 20.713 1.00 92.31 480 SER A N 1
ATOM 3712 C CA . SER A 1 480 ? -27.518 -2.734 21.394 1.00 92.31 480 SER A CA 1
ATOM 3713 C C . SER A 1 480 ? -28.253 -2.540 22.730 1.00 92.31 480 SER A C 1
ATOM 3715 O O . SER A 1 480 ? -28.753 -3.507 23.302 1.00 92.31 480 SER A O 1
ATOM 3717 N N . LYS A 1 481 ? -28.286 -1.320 23.278 1.00 94.44 481 LYS A N 1
ATOM 3718 C CA . LYS A 1 481 ? -28.831 -1.012 24.612 1.00 94.44 481 LYS A CA 1
ATOM 3719 C C . LYS A 1 481 ? -30.053 -0.110 24.585 1.00 94.44 481 LYS A C 1
ATOM 3721 O O . LYS A 1 481 ? -30.857 -0.176 25.508 1.00 94.44 481 LYS A O 1
ATOM 3726 N N . GLY A 1 482 ? -30.185 0.737 23.572 1.00 92.12 482 GLY A N 1
ATOM 3727 C CA . GLY A 1 482 ? -31.249 1.725 23.517 1.00 92.12 482 GLY A CA 1
ATOM 3728 C C . GLY A 1 482 ? -31.313 2.454 22.184 1.00 92.12 482 GLY A C 1
ATOM 3729 O O . GLY A 1 482 ? -30.488 2.256 21.295 1.00 92.12 482 GLY A O 1
ATOM 3730 N N . SER A 1 483 ? -32.296 3.341 22.084 1.00 95.81 483 SER A N 1
ATOM 3731 C CA . SER A 1 483 ? -32.487 4.283 20.981 1.00 95.81 483 SER A CA 1
ATOM 3732 C C . SER A 1 483 ? -31.991 5.693 21.331 1.00 95.81 483 SER A C 1
ATOM 3734 O O . SER A 1 483 ? -32.372 6.662 20.685 1.00 95.81 483 SER A O 1
ATOM 3736 N N . GLY A 1 484 ? -31.110 5.847 22.330 1.00 96.75 484 GLY A N 1
ATOM 3737 C CA . GLY A 1 484 ? -30.686 7.158 22.838 1.00 96.75 484 GLY A CA 1
ATOM 3738 C C . GLY A 1 484 ? -30.058 8.061 21.772 1.00 96.75 484 GLY A C 1
ATOM 3739 O O . GLY A 1 484 ? -30.329 9.259 21.751 1.00 96.75 484 GLY A O 1
ATOM 3740 N N . MET A 1 485 ? -29.277 7.497 20.839 1.00 98.06 485 MET A N 1
ATOM 3741 C CA . MET A 1 485 ? -28.756 8.259 19.693 1.00 98.06 485 MET A CA 1
ATOM 3742 C C . MET A 1 485 ? -29.882 8.750 18.772 1.00 98.06 485 MET A C 1
ATOM 3744 O O . MET A 1 485 ? -29.832 9.881 18.300 1.00 98.06 485 MET A O 1
ATOM 3748 N N . TRP A 1 486 ? -30.920 7.940 18.553 1.00 98.06 486 TRP A N 1
ATOM 3749 C CA . TRP A 1 486 ? -32.074 8.335 17.746 1.00 98.06 486 TRP A CA 1
ATOM 3750 C C . TRP A 1 486 ? -32.862 9.462 18.417 1.00 98.06 486 TRP A C 1
ATOM 3752 O O . TRP A 1 486 ? -33.089 10.502 17.803 1.00 98.06 486 TRP A O 1
ATOM 3762 N N . THR A 1 487 ? -33.197 9.310 19.701 1.00 97.12 487 THR A N 1
ATOM 3763 C CA . THR A 1 487 ? -33.889 10.344 20.487 1.00 97.12 487 THR A CA 1
ATOM 3764 C C . THR A 1 487 ? -33.113 11.658 20.485 1.00 97.12 487 THR A C 1
ATOM 3766 O O . THR A 1 487 ? -33.697 12.728 20.310 1.00 97.12 487 THR A O 1
ATOM 3769 N N . LYS A 1 488 ? -31.783 11.589 20.621 1.00 96.31 488 LYS A N 1
ATOM 3770 C CA . LYS A 1 488 ? -30.925 12.773 20.571 1.00 96.31 488 LYS A CA 1
ATOM 3771 C C . LYS A 1 488 ? -30.919 13.423 19.189 1.00 96.31 488 LYS A C 1
ATOM 3773 O O . LYS A 1 488 ? -31.026 14.641 19.111 1.00 96.31 488 LYS A O 1
ATOM 3778 N N . ALA A 1 489 ? -30.841 12.634 18.118 1.00 97.19 489 ALA A N 1
ATOM 3779 C CA . ALA A 1 489 ? -30.906 13.146 16.752 1.00 97.19 489 ALA A CA 1
ATOM 3780 C C . ALA A 1 489 ? -32.259 13.812 16.453 1.00 97.19 489 ALA A C 1
ATOM 3782 O O . ALA A 1 489 ? -32.279 14.901 15.890 1.00 97.19 489 ALA A O 1
ATOM 3783 N N . VAL A 1 490 ? -33.376 13.216 16.888 1.00 95.88 490 VAL A N 1
ATOM 3784 C CA . VAL A 1 490 ? -34.725 13.802 16.778 1.00 95.88 490 VAL A CA 1
ATOM 3785 C C . VAL A 1 490 ? -34.797 15.166 17.464 1.00 95.88 490 VAL A C 1
ATOM 3787 O O . VAL A 1 490 ? -35.296 16.124 16.870 1.00 95.88 490 VAL A O 1
ATOM 3790 N N . ALA A 1 491 ? -34.259 15.272 18.682 1.00 93.56 491 ALA A N 1
ATOM 3791 C CA . ALA A 1 491 ? -34.235 16.520 19.435 1.00 93.56 491 ALA A CA 1
ATOM 3792 C C . ALA A 1 491 ? -33.326 17.581 18.784 1.00 93.56 491 ALA A C 1
ATOM 3794 O O . ALA A 1 491 ? -33.768 18.706 18.547 1.00 93.56 491 ALA A O 1
ATOM 3795 N N . ASP A 1 492 ? -32.083 17.223 18.449 1.00 93.38 492 ASP A N 1
ATOM 3796 C CA . ASP A 1 492 ? -31.084 18.159 17.913 1.00 93.38 492 ASP A CA 1
ATOM 3797 C C . ASP A 1 492 ? -31.457 18.664 16.517 1.00 93.38 492 ASP A C 1
ATOM 3799 O O . ASP A 1 492 ? -31.287 19.844 16.210 1.00 93.38 492 ASP A O 1
ATOM 3803 N N . LEU A 1 493 ? -32.036 17.792 15.688 1.00 93.56 493 LEU A N 1
ATOM 3804 C CA . LEU A 1 493 ? -32.507 18.139 14.349 1.00 93.56 493 LEU A CA 1
ATOM 3805 C C . LEU A 1 493 ? -33.928 18.711 14.344 1.00 93.56 493 LEU A C 1
ATOM 3807 O O . LEU A 1 493 ? -34.415 19.084 13.273 1.00 93.56 493 LEU A O 1
ATOM 3811 N N . LYS A 1 494 ? -34.592 18.810 15.505 1.00 93.25 494 LYS A N 1
ATOM 3812 C CA . LYS A 1 494 ? -35.972 19.303 15.651 1.00 93.25 494 LYS A CA 1
ATOM 3813 C C . LYS A 1 494 ? -36.926 18.603 14.674 1.00 93.25 494 LYS A C 1
ATOM 3815 O O . LYS A 1 494 ? -37.591 19.249 13.864 1.00 93.25 494 LYS A O 1
ATOM 3820 N N . ILE A 1 495 ? -36.906 17.275 14.686 1.00 93.38 495 ILE A N 1
ATOM 3821 C CA . ILE A 1 495 ? -37.747 16.432 13.829 1.00 93.38 495 ILE A CA 1
ATOM 3822 C C . ILE A 1 495 ? -39.186 16.511 14.335 1.00 93.38 495 ILE A C 1
ATOM 3824 O O . ILE A 1 495 ? -39.438 16.305 15.521 1.00 93.38 495 ILE A O 1
ATOM 3828 N N . THR A 1 496 ? -40.118 16.830 13.440 1.00 88.62 496 THR A N 1
ATOM 3829 C CA . THR A 1 496 ? -41.541 17.029 13.764 1.00 88.62 496 THR A CA 1
ATOM 3830 C C . THR A 1 496 ? -42.445 15.961 13.155 1.00 88.62 496 THR A C 1
ATOM 3832 O O . THR A 1 496 ? -43.589 15.837 13.581 1.00 88.62 496 THR A O 1
ATOM 3835 N N . ASP A 1 497 ? -41.942 15.169 12.201 1.00 87.19 497 ASP A N 1
ATOM 3836 C CA . ASP A 1 497 ? -42.665 14.062 11.572 1.00 87.19 497 ASP A CA 1
ATOM 3837 C C . ASP A 1 497 ? -41.816 12.781 11.571 1.00 87.19 497 ASP A C 1
ATOM 3839 O O . ASP A 1 497 ? -40.861 12.626 10.804 1.00 87.19 497 ASP A O 1
ATOM 3843 N N . THR A 1 498 ? -42.178 11.830 12.432 1.00 83.75 498 THR A N 1
ATOM 3844 C CA . THR A 1 498 ? -41.504 10.529 12.532 1.00 83.75 498 THR A CA 1
ATOM 3845 C C . THR A 1 498 ? -42.142 9.443 11.664 1.00 83.75 498 THR A C 1
ATOM 3847 O O . THR A 1 498 ? -41.521 8.403 11.469 1.00 83.75 498 THR A O 1
ATOM 3850 N N . SER A 1 499 ? -43.322 9.676 11.075 1.00 83.38 499 SER A N 1
ATOM 3851 C CA . SER A 1 499 ? -44.134 8.639 10.409 1.00 83.38 499 SER A CA 1
ATOM 3852 C C . SER A 1 499 ? -43.459 7.994 9.191 1.00 83.38 499 SER A C 1
ATOM 3854 O O . SER A 1 499 ? -43.689 6.825 8.885 1.00 83.38 499 SER A O 1
ATOM 3856 N N . ALA A 1 500 ? -42.599 8.752 8.510 1.00 87.50 500 ALA A N 1
ATOM 3857 C CA . ALA A 1 500 ? -41.794 8.294 7.381 1.00 87.50 500 ALA A CA 1
ATOM 3858 C C . ALA A 1 500 ? -40.286 8.349 7.669 1.00 87.50 500 ALA A C 1
ATOM 3860 O O . ALA A 1 500 ? -39.483 8.254 6.745 1.00 87.50 500 ALA A O 1
ATOM 3861 N N . SER A 1 501 ? -39.900 8.508 8.937 1.00 96.06 501 SER A N 1
ATOM 3862 C CA . SER A 1 501 ? -38.501 8.401 9.338 1.00 96.06 501 SER A CA 1
ATOM 3863 C C . SER A 1 501 ? -38.058 6.937 9.348 1.00 96.06 501 SER A C 1
ATOM 3865 O O . SER A 1 501 ? -38.854 6.028 9.593 1.00 96.06 501 SER A O 1
ATOM 3867 N N . PHE A 1 502 ? -36.781 6.696 9.067 1.00 98.00 502 PHE A N 1
ATOM 3868 C CA . PHE A 1 502 ? -36.245 5.342 8.958 1.00 98.00 502 PHE A CA 1
ATOM 3869 C C . PHE A 1 502 ? -34.772 5.270 9.353 1.00 98.00 502 PHE A C 1
ATOM 3871 O O . PHE A 1 502 ? -34.079 6.289 9.417 1.00 98.00 502 PHE A O 1
ATOM 3878 N N . PHE A 1 503 ? -34.299 4.048 9.595 1.00 98.38 503 PHE A N 1
ATOM 3879 C CA . PHE A 1 503 ? -32.901 3.748 9.880 1.00 98.38 503 PHE A CA 1
ATOM 3880 C C . PHE A 1 503 ? -32.347 2.705 8.903 1.00 98.38 503 PHE A C 1
ATOM 3882 O O . PHE A 1 503 ? -32.990 1.684 8.656 1.00 98.38 503 PHE A O 1
ATOM 3889 N N . VAL A 1 504 ? -31.153 2.950 8.366 1.00 98.38 504 VAL A N 1
ATOM 3890 C CA . VAL A 1 504 ? -30.441 2.037 7.460 1.00 98.38 504 VAL A CA 1
ATOM 3891 C C . VAL A 1 504 ? -29.204 1.484 8.160 1.00 98.38 504 VAL A C 1
ATOM 3893 O O . VAL A 1 504 ? -28.452 2.248 8.765 1.00 98.38 504 VAL A O 1
ATOM 3896 N N . GLY A 1 505 ? -28.984 0.173 8.079 1.00 97.12 505 GLY A N 1
ATOM 3897 C CA . GLY A 1 505 ? -27.835 -0.482 8.711 1.00 97.12 505 GLY A CA 1
ATOM 3898 C C . GLY A 1 505 ? -27.497 -1.842 8.102 1.00 97.12 505 GLY A C 1
ATOM 3899 O O . GLY A 1 505 ? -28.164 -2.293 7.171 1.00 97.12 505 GLY A O 1
ATOM 3900 N N . ASP A 1 506 ? -26.503 -2.531 8.656 1.00 93.56 506 ASP A N 1
ATOM 3901 C CA . ASP A 1 506 ? -26.050 -3.866 8.216 1.00 93.56 506 ASP A CA 1
ATOM 3902 C C . ASP A 1 506 ? -25.978 -4.895 9.367 1.00 93.56 506 ASP A C 1
ATOM 3904 O O . ASP A 1 506 ? -25.581 -6.041 9.155 1.00 93.56 506 ASP A O 1
ATOM 3908 N N . SER A 1 507 ? -26.330 -4.501 10.598 1.00 93.50 507 SER A N 1
ATOM 3909 C CA . SER A 1 507 ? -26.138 -5.326 11.798 1.00 93.50 507 SER A CA 1
ATOM 3910 C C . SER A 1 507 ? -27.390 -5.487 12.670 1.00 93.50 507 SER A C 1
ATOM 3912 O O . SER A 1 507 ? -28.348 -4.713 12.600 1.00 93.50 507 SER A O 1
ATOM 3914 N N . ASP A 1 508 ? -27.367 -6.483 13.561 1.00 93.88 508 ASP A N 1
ATOM 3915 C CA . ASP A 1 508 ? -28.435 -6.699 14.550 1.00 93.88 508 ASP A CA 1
ATOM 3916 C C . ASP A 1 508 ? -28.581 -5.520 15.521 1.00 93.88 508 ASP A C 1
ATOM 3918 O O . ASP A 1 508 ? -29.691 -5.184 15.938 1.00 93.88 508 ASP A O 1
ATOM 3922 N N . ASP A 1 509 ? -27.471 -4.854 15.844 1.00 94.31 509 ASP A N 1
ATOM 3923 C CA . ASP A 1 509 ? -27.462 -3.644 16.663 1.00 94.31 509 ASP A CA 1
ATOM 3924 C C . ASP A 1 509 ? -28.274 -2.521 15.991 1.00 94.31 509 ASP A C 1
ATOM 3926 O O . ASP A 1 509 ? -29.040 -1.829 16.663 1.00 94.31 509 ASP A O 1
ATOM 3930 N N . ASP A 1 510 ? -28.163 -2.373 14.668 1.00 96.81 510 ASP A N 1
ATOM 3931 C CA . ASP A 1 510 ? -28.917 -1.386 13.881 1.00 96.81 510 ASP A CA 1
ATOM 3932 C C . ASP A 1 510 ? -30.406 -1.690 13.864 1.00 96.81 510 ASP A C 1
ATOM 3934 O O . ASP A 1 510 ? -31.243 -0.810 14.083 1.00 96.81 510 ASP A O 1
ATOM 3938 N N . ARG A 1 511 ? -30.736 -2.966 13.650 1.00 96.00 511 ARG A N 1
ATOM 3939 C CA . ARG A 1 511 ? -32.115 -3.446 13.682 1.00 96.00 511 ARG A CA 1
ATOM 3940 C C . ARG A 1 511 ? -32.735 -3.234 15.061 1.00 96.00 511 ARG A C 1
ATOM 3942 O O . ARG A 1 511 ? -33.899 -2.847 15.160 1.00 96.00 511 ARG A O 1
ATOM 3949 N N . ASN A 1 512 ? -31.964 -3.447 16.128 1.00 95.44 512 ASN A N 1
ATOM 3950 C CA . ASN A 1 512 ? -32.415 -3.187 17.488 1.00 95.44 512 ASN A CA 1
ATOM 3951 C C . ASN A 1 512 ? -32.631 -1.692 17.752 1.00 95.44 512 ASN A C 1
ATOM 3953 O O . ASN A 1 512 ? -33.658 -1.346 18.335 1.00 95.44 512 ASN A O 1
ATOM 3957 N N . LEU A 1 513 ? -31.726 -0.812 17.301 1.00 97.12 513 LEU A N 1
ATOM 3958 C CA . LEU A 1 513 ? -31.934 0.636 17.400 1.00 97.12 513 LEU A CA 1
ATOM 3959 C C . LEU A 1 513 ? -33.221 1.052 16.684 1.00 97.12 513 LEU A C 1
ATOM 3961 O O . LEU A 1 513 ? -34.035 1.740 17.293 1.00 97.12 513 LEU A O 1
ATOM 3965 N N . ALA A 1 514 ? -33.434 0.606 15.443 1.00 96.62 514 ALA A N 1
ATOM 3966 C CA . ALA A 1 514 ? -34.625 0.947 14.662 1.00 96.62 514 ALA A CA 1
ATOM 3967 C C . ALA A 1 514 ? -35.916 0.487 15.357 1.00 96.62 514 ALA A C 1
ATOM 3969 O O . ALA A 1 514 ? -36.862 1.258 15.495 1.00 96.62 514 ALA A O 1
ATOM 3970 N N . ARG A 1 515 ? -35.919 -0.743 15.888 1.00 97.50 515 ARG A N 1
ATOM 3971 C CA . ARG A 1 515 ? -37.040 -1.297 16.658 1.00 97.50 515 ARG A CA 1
ATOM 3972 C C . ARG A 1 515 ? -37.323 -0.498 17.933 1.00 97.50 515 ARG A C 1
ATOM 3974 O O . ARG A 1 515 ? -38.477 -0.239 18.240 1.00 97.50 515 ARG A O 1
ATOM 3981 N N . LEU A 1 516 ? -36.290 -0.128 18.693 1.00 94.75 516 LEU A N 1
ATOM 3982 C CA . LEU A 1 516 ? -36.437 0.647 19.936 1.00 94.75 516 LEU A CA 1
ATOM 3983 C C . LEU A 1 516 ? -36.771 2.124 19.692 1.00 94.75 516 LEU A C 1
ATOM 3985 O O . LEU A 1 516 ? -37.263 2.799 20.593 1.00 94.75 516 LEU A O 1
ATOM 3989 N N . ALA A 1 517 ? -36.457 2.633 18.506 1.00 94.94 517 ALA A N 1
ATOM 3990 C CA . ALA A 1 517 ? -36.849 3.954 18.035 1.00 94.94 517 ALA A CA 1
ATOM 3991 C C . ALA A 1 517 ? -38.249 3.967 17.394 1.00 94.94 517 ALA A C 1
ATOM 3993 O O . ALA A 1 517 ? -38.731 5.046 17.065 1.00 94.94 517 ALA A O 1
ATOM 3994 N N . ASP A 1 518 ? -38.871 2.794 17.227 1.00 94.94 518 ASP A N 1
ATOM 3995 C CA . ASP A 1 518 ? -40.143 2.590 16.528 1.00 94.94 518 ASP A CA 1
ATOM 3996 C C . ASP A 1 518 ? -40.152 3.182 15.108 1.00 94.94 518 ASP A C 1
ATOM 3998 O O . ASP A 1 518 ? -41.048 3.920 14.703 1.00 94.94 518 ASP A O 1
ATOM 4002 N N . VAL A 1 519 ? -39.101 2.882 14.339 1.00 95.50 519 VAL A N 1
ATOM 4003 C CA . VAL A 1 519 ? -38.966 3.325 12.947 1.00 95.50 519 VAL A CA 1
ATOM 4004 C C . VAL A 1 519 ? -38.666 2.176 12.006 1.00 95.50 519 VAL A C 1
ATOM 4006 O O . VAL A 1 519 ? -38.164 1.116 12.389 1.00 95.50 519 VAL A O 1
ATOM 4009 N N . ARG A 1 520 ? -38.961 2.398 10.724 1.00 96.31 520 ARG A N 1
ATOM 4010 C CA . ARG A 1 520 ? -38.692 1.410 9.683 1.00 96.31 520 ARG A CA 1
ATOM 4011 C C . ARG A 1 520 ? -37.189 1.161 9.563 1.00 96.31 520 ARG A C 1
ATOM 4013 O O . ARG A 1 520 ? -36.406 2.101 9.453 1.00 96.31 520 ARG A O 1
ATOM 4020 N N . TYR A 1 521 ? -36.808 -0.112 9.537 1.00 97.38 521 TYR A N 1
ATOM 4021 C CA . TYR A 1 521 ? -35.445 -0.547 9.253 1.00 97.38 521 TYR A CA 1
ATOM 4022 C C . TYR A 1 521 ? -35.286 -0.906 7.773 1.00 97.38 521 TYR A C 1
ATOM 4024 O O . TYR A 1 521 ? -36.148 -1.580 7.202 1.00 97.38 521 TYR A O 1
ATOM 4032 N N . HIS A 1 522 ? -34.165 -0.505 7.181 1.00 97.12 522 HIS A N 1
ATOM 4033 C CA . HIS A 1 522 ? -33.734 -0.946 5.861 1.00 97.12 522 HIS A CA 1
ATOM 4034 C C . HIS A 1 522 ? -32.342 -1.575 5.937 1.00 97.12 522 HIS A C 1
ATOM 4036 O O . HIS A 1 522 ? -31.426 -1.023 6.545 1.00 97.12 522 HIS A O 1
ATOM 4042 N N . ASP A 1 523 ? -32.189 -2.722 5.281 1.00 95.75 523 ASP A N 1
ATOM 4043 C CA . ASP A 1 523 ? -30.880 -3.323 5.043 1.00 95.75 523 ASP A CA 1
ATOM 4044 C C . ASP A 1 523 ? -30.084 -2.487 4.028 1.00 95.75 523 ASP A C 1
ATOM 4046 O O . ASP A 1 523 ? -30.649 -1.984 3.050 1.00 95.75 523 ASP A O 1
ATOM 4050 N N . THR A 1 524 ? -28.775 -2.356 4.252 1.00 93.12 524 THR A N 1
ATOM 4051 C CA . THR A 1 524 ? -27.861 -1.568 3.411 1.00 93.12 524 THR A CA 1
ATOM 4052 C C . THR A 1 524 ? -27.946 -1.940 1.934 1.00 93.12 524 THR A C 1
ATOM 4054 O O . THR A 1 524 ? -28.064 -1.052 1.091 1.00 93.12 524 THR A O 1
ATOM 4057 N N . HIS A 1 525 ? -27.916 -3.232 1.603 1.00 89.94 525 HIS A N 1
ATOM 4058 C CA . HIS A 1 525 ? -27.900 -3.697 0.214 1.00 89.94 525 HIS A CA 1
ATOM 4059 C C . HIS A 1 525 ? -29.252 -3.498 -0.471 1.00 89.94 525 HIS A C 1
ATOM 4061 O O . HIS A 1 525 ? -29.315 -3.251 -1.675 1.00 89.94 525 HIS A O 1
ATOM 4067 N N . ALA A 1 526 ? -30.339 -3.587 0.296 1.00 90.06 526 ALA A N 1
ATOM 4068 C CA . ALA A 1 526 ? -31.677 -3.308 -0.209 1.00 90.06 526 ALA A CA 1
ATOM 4069 C C . ALA A 1 526 ? -31.898 -1.805 -0.446 1.00 90.06 526 ALA A C 1
ATOM 4071 O O . ALA A 1 526 ? -32.574 -1.425 -1.400 1.00 90.06 526 ALA A O 1
ATOM 4072 N N . PHE A 1 527 ? -31.341 -0.954 0.419 1.00 95.06 527 PHE A N 1
ATOM 4073 C CA . PHE A 1 527 ? -31.490 0.497 0.322 1.00 95.06 527 PHE A CA 1
ATOM 4074 C C . PHE A 1 527 ? -30.569 1.116 -0.741 1.00 95.06 527 PHE A C 1
ATOM 4076 O O . PHE A 1 527 ? -30.989 2.009 -1.475 1.00 95.06 527 PHE A O 1
ATOM 4083 N N . PHE A 1 528 ? -29.334 0.619 -0.852 1.00 91.31 528 PHE A N 1
ATOM 4084 C CA . PHE A 1 528 ? -28.347 1.010 -1.859 1.00 91.31 528 PHE A CA 1
ATOM 4085 C C . PHE A 1 528 ? -28.059 -0.170 -2.798 1.00 91.31 528 PHE A C 1
ATOM 4087 O O . PHE A 1 528 ? -27.023 -0.826 -2.672 1.00 91.31 528 PHE A O 1
ATOM 4094 N N . PRO A 1 529 ? -28.965 -0.488 -3.738 1.00 84.06 529 PRO A N 1
ATOM 4095 C CA . PRO A 1 529 ? -28.751 -1.614 -4.631 1.00 84.06 529 PRO A CA 1
ATOM 4096 C C . PRO A 1 529 ? -27.505 -1.386 -5.507 1.00 84.06 529 PRO A C 1
ATOM 4098 O O . PRO A 1 529 ? -27.270 -0.261 -5.963 1.00 84.06 529 PRO A O 1
ATOM 4101 N N . PRO A 1 530 ? -26.714 -2.437 -5.800 1.00 77.44 530 PRO A N 1
ATOM 4102 C CA . PRO A 1 530 ? -25.622 -2.342 -6.760 1.00 77.44 530 PRO A CA 1
ATOM 4103 C C . PRO A 1 530 ? -26.136 -1.812 -8.105 1.00 77.44 530 PRO A C 1
ATOM 4105 O O . PRO A 1 530 ? -27.163 -2.276 -8.608 1.00 77.44 530 PRO A O 1
ATOM 4108 N N . LEU A 1 531 ? -25.427 -0.844 -8.692 1.00 73.44 531 LEU A N 1
ATOM 4109 C CA . LEU A 1 531 ? -25.713 -0.408 -10.058 1.00 73.44 531 LEU A CA 1
ATOM 4110 C C . LEU A 1 531 ? -25.374 -1.569 -11.002 1.00 73.44 531 LEU A C 1
ATOM 4112 O O . LEU A 1 531 ? -24.294 -2.147 -10.886 1.00 73.44 531 LEU A O 1
ATOM 4116 N N . LYS A 1 532 ? -26.328 -1.936 -11.860 1.00 47.88 532 LYS A N 1
ATOM 4117 C CA . LYS A 1 532 ? -26.145 -2.969 -12.885 1.00 47.88 532 LYS A CA 1
ATOM 4118 C C . LYS A 1 532 ? -25.289 -2.473 -14.036 1.00 47.88 532 LYS A C 1
ATOM 4120 O O . LYS A 1 532 ? -25.433 -1.276 -14.379 1.00 47.88 532 LYS A O 1
#

pLDDT: mean 81.5, std 20.66, range [24.66, 98.88]

Mean predicted aligned error: 18.48 Å

InterPro domains:
  IPR005135 Endonuclease/exonuclease/phosphatase [PF03372] (81-318)
  IPR006549 HAD-superfamily hydrolase,subfamily IIIA [TIGR01662] (384-516)
  IPR013954 Polynucleotide kinase 3 phosphatase [PF08645] (384-509)
  IPR023214 HAD superfamily [G3DSA:3.40.50.1000] (366-531)
  IPR036412 HAD-like superfamily [SSF56784] (383-521)
  IPR036691 Endonuclease/exonuclease/phosphatase superfamily [G3DSA:3.60.10.10] (70-326)
  IPR036691 Endonuclease/exonuclease/phosphatase superfamily [SSF56219] (75-323)
  IPR051547 Tyrosyl-DNA phosphodiesterase 2-like [PTHR15822] (55-325)

Foldseek 3Di:
DVVVLVVVCVQCVPCNVLLVVCVVVVDDPVSSLVVVVDDDDDDDPVVVVVVVVVVVVVVVVVVVVVDDPDDDDFQAKAKEKEEAQAQDDDVCSLLLLLQVQVLCQPGQKYKYWFDAPVSVSSSCSNHDVLKDKDWADFPARGGMMMIHNFWDDWYWDFQPLDPRRWTWIWTWGDRDPPAIEIETETAAQAADPPCRVSSLVRLLVRLVVRVVVQVLVCLVPVHQKGKYWYFSNDACVVNNDRPADPQKDWLAPPDPVQAFQQALVQFQQRVDGDTHRRITIMMGHDWDKAHKDWAFSDFRDDWDQDPNDTTGHTSHSGTMIMIMTRHDDDPDDDDDDDDDDDDDDDDDPFDAQLQATADPPWDDDPSFKTKDKFQDAQDPQAQAAEEEEPDPFQWDNPPSQLQDTDGPAPCSLVVLVVCSVHHQYEYQYEQAPVVPNDRVVVNVNNCSNVNNVVVSRVVSNNRIYMYMYGHHPPDQSQLQRHLVVVVVCCVVSVRDDHPQYEYEYADPSRVSNCVRSVHHYDYRCRVVPHDD

Radius of gyration: 29.41 Å; Cα contacts (8 Å, |Δi|>4): 1043; chains: 1; bounding box: 78×70×70 Å

Solvent-accessible surface area (backbone atoms only — not comparable to full-atom values): 29345 Å² total; per-residue (Å²): 103,72,74,56,50,52,50,51,45,71,67,35,73,92,45,42,72,61,46,51,56,31,46,74,68,73,40,54,80,66,62,36,51,59,69,75,66,66,90,78,92,85,69,84,73,58,61,61,57,56,52,53,57,52,54,55,53,53,56,55,53,61,63,55,72,76,64,78,93,74,82,85,78,81,66,58,73,42,39,37,35,25,34,52,49,51,65,72,76,54,103,54,38,68,59,23,31,38,49,49,15,56,77,49,49,84,41,52,32,36,26,34,21,46,35,31,75,67,52,46,55,41,30,61,68,38,31,57,89,68,49,38,77,43,76,38,75,51,90,36,86,43,32,36,38,42,37,14,62,34,54,74,51,68,52,60,48,69,48,87,80,49,92,74,47,32,36,30,30,37,32,38,30,51,64,46,101,90,39,38,32,25,40,23,26,32,43,40,52,59,93,46,92,95,47,51,70,60,34,49,53,41,25,56,51,46,53,42,52,44,53,47,53,27,52,50,46,15,55,62,67,70,29,72,31,23,31,43,30,22,40,48,58,46,41,57,88,81,74,37,81,76,77,73,55,93,66,53,42,66,35,74,85,78,56,74,94,58,46,56,24,33,31,18,76,73,36,65,65,56,81,39,84,60,66,35,47,24,59,47,49,33,41,34,58,69,56,42,69,38,73,58,41,74,38,58,81,56,71,44,91,64,68,43,79,53,94,95,36,81,29,52,22,38,38,28,77,36,38,24,41,34,35,34,39,41,52,68,78,82,75,78,89,72,84,83,78,94,80,89,79,89,79,85,86,79,92,68,92,72,53,62,56,82,79,9,66,49,57,80,81,40,42,80,42,94,86,42,32,36,40,33,76,38,51,63,78,62,60,84,85,25,34,23,42,40,36,27,30,40,74,55,36,53,22,42,64,52,88,66,41,67,56,61,69,50,57,64,46,90,59,50,56,61,51,51,54,60,45,45,74,58,19,36,40,34,36,53,34,76,56,63,46,73,88,53,89,52,30,66,67,43,29,53,54,49,46,21,50,54,45,28,54,50,55,54,48,60,71,43,54,77,44,32,34,40,38,38,37,15,34,31,81,87,41,44,44,15,38,81,64,27,27,42,50,56,56,48,49,38,60,77,66,60,50,78,40,65,92,84,18,32,31,34,19,76,49,71,40,44,51,44,20,18,59,64,60,72,34,51,68,39,51,35,62,78,74,57,58,81,84,130

Sequence (532 aa):
MEQQHQLLLEMFPGKVDAVRRALERGKDVQGAVEILLGESSGSSDDLAAIRRLRAEEYQTRTKRTIDLTEEAEEPQPLEVVSYNVWFEEPPSFAVRMAAIGRLCATARVVGFQEVTEDSEKLLRASLPANFRFARQRTPAPYYCLLAGPGLLSSRTVPFHDTIMGRGVLLGRVERSAADVVVVGVTHLESFVKGVEGVVREARAKQAVEAQEAVEAEVKATSASAGILIGDTNWNESDDGEFPLRAGWKDAWQGDEATRYTYDGKANPMLRHKFRHRYDRILAFGRDRVGPLRLLGTEPVGGTLVRHNSKVPMAPSDHFGVAATLLGHHDPPPTTKKKSTTNWPRSSSSSSSYRGALVPAPFRLVEGTLLVAEFNGPPLAEATKLAGFDFDGTLADRDFRRKDHWAHVYPHIPKALASLSKSHKIAVLTNESVDHLKNSGPIANALNAKCGRLRAWAAALKDVPVLVLVALSKKTCFHKSKGSGMWTKAVADLKITDTSASFFVGDSDDDRNLARLADVRYHDTHAFFPPLK

Organism: NCBI:txid2483200

Nearest PDB structures (foldseek):
  5j42-assembly1_A  TM=8.405E-01  e=6.760E-18  Mus musculus
  4gyz-assembly6_F  TM=8.445E-01  e=8.055E-17  Mus musculus
  4gyz-assembly2_B  TM=7.951E-01  e=5.033E-18  Mus musculus
  4gyz-assembly4_D  TM=8.301E-01  e=1.840E-16  Mus musculus
  2o2x-assembly1_A  TM=7.598E-01  e=1.919E-06  Mesorhizobium loti

Secondary structure (DSSP, 8-state):
-HHHHHHHHHH-TTSHHHHHHHHHTT--HHHHHHHHT------TTHHHHHHHHHHHHHHHHHHTTSS---PPPP---EEEEEEE------TTHHHHHHHHHHHHTT-SEEEEEEE-HHHHHHHHHHS-TT-EEEE---SSSSEEEEEETTEEEEEEEE-TT-SS--EEEEEEEEEETTEEEEEEEEEPPPP-TT-HHHHHHHHHHHHHHHHHHHHHHHHHHT-SEEEEEEE----HHHH-S--PPTTEEES--S-GGGS-SEETTTSTTT-SS-EE--EEEEEEESPEE---EEE--SPPSSEEEETTEEEEPPS-SSPEEEEEEEPPP--------------PPP-----EETTEEPPTT-EEETTTEEEEEESSPPPTT--EEEEE-SBTTTB---TT-TT----SSTTHHHHHHHHTTTEEEEEEEE---TT--SHHHHHHHHHHHHHHHHHHHHHTTT--EEEEEE--TTSTTSTTT-SHHHHHHHHHTT----TT-EEEESSHHHHHHHHHTT-EEEEHHHHSPPP-